Protein AF-0000000081141875 (afdb_homodimer)

Nearest PDB structures (foldseek):
  5b5y-assembly1_A  TM=9.713E-01  e=6.626E-32  Phaeodactylum tricornutum
  5b5z-assembly1_B  TM=9.696E-01  e=5.200E-31  Phaeodactylum tricornutum
  6kfs-assembly1_A-2  TM=9.641E-01  e=4.607E-31  Phaeodactylum tricornutum
  5b60-assembly1_A-2  TM=9.593E-01  e=5.204E-27  Phaeodactylum tricornutum
  5k5w-assembly1_B  TM=8.257E-01  e=2.678E-15  Chlamydomonas reinhardtii

Organism: NCBI:txid267567

pLDDT: mean 82.8, std 26.45, range [18.02, 98.94]

Structure (mmCIF, N/CA/C/O backbone):
data_AF-0000000081141875-model_v1
#
loop_
_entity.id
_entity.type
_entity.pdbx_description
1 polymer 'Limiting CO2-inducible proteins B/C beta carbonic anhydrase domain-containing protein'
#
loop_
_atom_site.group_PDB
_atom_site.id
_atom_site.type_symbol
_atom_site.label_atom_id
_atom_site.label_alt_id
_atom_site.label_comp_id
_atom_site.label_asym_id
_atom_site.label_entity_id
_atom_site.label_seq_id
_atom_site.pdbx_PDB_ins_code
_atom_site.Cartn_x
_atom_site.Cartn_y
_atom_site.Cartn_z
_atom_site.occupancy
_atom_site.B_iso_or_equiv
_atom_site.auth_seq_id
_atom_site.auth_comp_id
_atom_site.auth_asym_id
_atom_site.auth_atom_id
_atom_site.pdbx_PDB_model_num
ATOM 1 N N . MET A 1 1 ? -47.875 56.625 18.406 1 21.58 1 MET A N 1
ATOM 2 C CA . MET A 1 1 ? -48.094 56.562 19.844 1 21.58 1 MET A CA 1
ATOM 3 C C . MET A 1 1 ? -47.219 55.469 20.469 1 21.58 1 MET A C 1
ATOM 5 O O . MET A 1 1 ? -47.094 54.375 19.922 1 21.58 1 MET A O 1
ATOM 9 N N . MET A 1 2 ? -46.312 55.844 21.547 1 22.94 2 MET A N 1
ATOM 10 C CA . MET A 1 2 ? -45.062 55.562 22.234 1 22.94 2 MET A CA 1
ATOM 11 C C . MET A 1 2 ? -45.188 54.375 23.188 1 22.94 2 MET A C 1
ATOM 13 O O . MET A 1 2 ? -45.531 54.562 24.359 1 22.94 2 MET A O 1
ATOM 17 N N . PHE A 1 3 ? -46.031 53.312 22.781 1 22.83 3 PHE A N 1
ATOM 18 C CA . PHE A 1 3 ? -46.531 52.438 23.828 1 22.83 3 PHE A CA 1
ATOM 19 C C . PHE A 1 3 ? -45.375 51.812 24.578 1 22.83 3 PHE A C 1
ATOM 21 O O . PHE A 1 3 ? -44.531 51.125 23.984 1 22.83 3 PHE A O 1
ATOM 28 N N . ALA A 1 4 ? -44.969 52.25 25.812 1 22.53 4 ALA A N 1
ATOM 29 C CA . ALA A 1 4 ? -43.938 52.312 26.859 1 22.53 4 ALA A CA 1
ATOM 30 C C . ALA A 1 4 ? -43.875 50.969 27.625 1 22.53 4 ALA A C 1
ATOM 32 O O . ALA A 1 4 ? -43.125 50.875 28.609 1 22.53 4 ALA A O 1
ATOM 33 N N . THR A 1 5 ? -44.781 49.969 27.219 1 22.77 5 THR A N 1
ATOM 34 C CA . THR A 1 5 ? -45.094 49.125 28.375 1 22.77 5 THR A CA 1
ATOM 35 C C . THR A 1 5 ? -43.812 48.438 28.906 1 22.77 5 THR A C 1
ATOM 37 O O . THR A 1 5 ? -42.938 48.062 28.125 1 22.77 5 THR A O 1
ATOM 40 N N . ARG A 1 6 ? -43.5 48.594 30.203 1 22.97 6 ARG A N 1
ATOM 41 C CA . ARG A 1 6 ? -42.469 48.438 31.219 1 22.97 6 ARG A CA 1
ATOM 42 C C . ARG A 1 6 ? -42.156 46.969 31.453 1 22.97 6 ARG A C 1
ATOM 44 O O . ARG A 1 6 ? -43.031 46.188 31.859 1 22.97 6 ARG A O 1
ATOM 51 N N . PRO A 1 7 ? -41.25 46.281 30.625 1 21.66 7 PRO A N 1
ATOM 52 C CA . PRO A 1 7 ? -41.062 44.844 30.656 1 21.66 7 PRO A CA 1
ATOM 53 C C . PRO A 1 7 ? -40.594 44.344 32.031 1 21.66 7 PRO A C 1
ATOM 55 O O . PRO A 1 7 ? -39.75 44.969 32.656 1 21.66 7 PRO A O 1
ATOM 58 N N . ALA A 1 8 ? -41.531 43.625 32.719 1 21.48 8 ALA A N 1
ATOM 59 C CA . ALA A 1 8 ? -41.5 43.125 34.094 1 21.48 8 ALA A CA 1
ATOM 60 C C . ALA A 1 8 ? -40.219 42.344 34.344 1 21.48 8 ALA A C 1
ATOM 62 O O . ALA A 1 8 ? -39.656 41.719 33.406 1 21.48 8 ALA A O 1
ATOM 63 N N . ALA A 1 9 ? -39.531 42.5 35.469 1 20.88 9 ALA A N 1
ATOM 64 C CA . ALA A 1 9 ? -38.312 42.312 36.281 1 20.88 9 ALA A CA 1
ATOM 65 C C . ALA A 1 9 ? -38.156 40.844 36.688 1 20.88 9 ALA A C 1
ATOM 67 O O . ALA A 1 9 ? -38.812 40.375 37.594 1 20.88 9 ALA A O 1
ATOM 68 N N . ILE A 1 10 ? -38.406 39.781 35.75 1 20.75 10 ILE A N 1
ATOM 69 C CA . ILE A 1 10 ? -38.531 38.469 36.312 1 20.75 10 ILE A CA 1
ATOM 70 C C . ILE A 1 10 ? -37.281 38.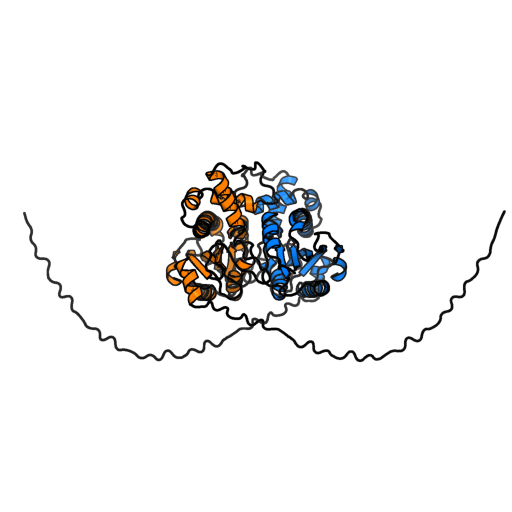125 37.125 1 20.75 10 ILE A C 1
ATOM 72 O O . ILE A 1 10 ? -36.156 38.344 36.656 1 20.75 10 ILE A O 1
ATOM 76 N N . ASN A 1 11 ? -37.406 38 38.469 1 18.95 11 ASN A N 1
ATOM 77 C CA . ASN A 1 11 ? -36.625 37.75 39.656 1 18.95 11 ASN A CA 1
ATOM 78 C C . ASN A 1 11 ? -35.812 36.438 39.531 1 18.95 11 ASN A C 1
ATOM 80 O O . ASN A 1 11 ? -36.406 35.375 39.438 1 18.95 11 ASN A O 1
ATOM 84 N N . ALA A 1 12 ? -34.719 36.438 38.781 1 19.62 12 ALA A N 1
ATOM 85 C CA . ALA A 1 12 ? -33.812 35.375 38.438 1 19.62 12 ALA A CA 1
ATOM 86 C C . ALA A 1 12 ? -33.219 34.75 39.688 1 19.62 12 ALA A C 1
ATOM 88 O O . ALA A 1 12 ? -32.438 35.375 40.438 1 19.62 12 ALA A O 1
ATOM 89 N N . ALA A 1 13 ? -34.125 34 40.469 1 19.55 13 ALA A N 1
ATOM 90 C CA . ALA A 1 13 ? -33.75 33.375 41.719 1 19.55 13 ALA A CA 1
ATOM 91 C C . ALA A 1 13 ? -32.469 32.562 41.562 1 19.55 13 ALA A C 1
ATOM 93 O O . ALA A 1 13 ? -32.312 31.828 40.562 1 19.55 13 ALA A O 1
ATOM 94 N N . ARG A 1 14 ? -31.375 32.875 42.219 1 19.94 14 ARG A N 1
ATOM 95 C CA . ARG A 1 14 ? -29.953 32.562 42.406 1 19.94 14 ARG A CA 1
ATOM 96 C C . ARG A 1 14 ? -29.797 31.188 43.031 1 19.94 14 ARG A C 1
ATOM 98 O O . ARG A 1 14 ? -28.828 30.922 43.75 1 19.94 14 ARG A O 1
ATOM 105 N N . SER A 1 15 ? -30.797 30.172 42.844 1 19.97 15 SER A N 1
ATOM 106 C CA . SER A 1 15 ? -30.625 29.094 43.812 1 19.97 15 SER A CA 1
ATOM 107 C C . SER A 1 15 ? -29.234 28.484 43.719 1 19.97 15 SER A C 1
ATOM 109 O O . SER A 1 15 ? -28.75 28.203 42.594 1 19.97 15 SER A O 1
ATOM 111 N N . VAL A 1 16 ? -28.391 28.672 44.656 1 21.27 16 VAL A N 1
ATOM 112 C CA . VAL A 1 16 ? -27.016 28.359 45 1 21.27 16 VAL A CA 1
ATOM 113 C C . VAL A 1 16 ? -26.844 26.859 45.156 1 21.27 16 VAL A C 1
ATOM 115 O O . VAL A 1 16 ? -27.375 26.234 46.062 1 21.27 16 VAL A O 1
ATOM 118 N N . PHE A 1 17 ? -27.312 26.031 44.156 1 20.55 17 PHE A N 1
ATOM 119 C CA . PHE A 1 17 ? -27.219 24.594 44.438 1 20.55 17 PHE A CA 1
ATOM 120 C C . PHE A 1 17 ? -25.797 24.219 44.844 1 20.55 17 PHE A C 1
ATOM 122 O O . PHE A 1 17 ? -24.844 24.594 44.156 1 20.55 17 PHE A O 1
ATOM 129 N N . ARG A 1 18 ? -25.578 24 46.125 1 20.83 18 ARG A N 1
ATOM 130 C CA . ARG A 1 18 ? -24.406 23.547 46.875 1 20.83 18 ARG A CA 1
ATOM 131 C C . ARG A 1 18 ? -23.875 22.234 46.344 1 20.83 18 ARG A C 1
ATOM 133 O O . ARG A 1 18 ? -24.531 21.203 46.406 1 20.83 18 ARG A O 1
ATOM 140 N N . LEU A 1 19 ? -23.156 22.312 45.25 1 19.78 19 LEU A N 1
ATOM 141 C CA . LEU A 1 19 ? -22.578 21.141 44.594 1 19.78 19 LEU A CA 1
ATOM 142 C C . LEU A 1 19 ? -21.672 20.391 45.562 1 19.78 19 LEU A C 1
ATOM 144 O O . LEU A 1 19 ? -20.688 20.953 46.062 1 19.78 19 LEU A O 1
ATOM 148 N N . ARG A 1 20 ? -22.297 19.531 46.406 1 21.19 20 ARG A N 1
ATOM 149 C CA . ARG A 1 20 ? -21.531 18.719 47.344 1 21.19 20 ARG A CA 1
ATOM 150 C C . ARG A 1 20 ? -20.406 17.969 46.625 1 21.19 20 ARG A C 1
ATOM 152 O O . ARG A 1 20 ? -20.578 17.531 45.5 1 21.19 20 ARG A O 1
ATOM 159 N N . PRO A 1 21 ? -19.188 18.047 47.125 1 21.28 21 PRO A N 1
ATOM 160 C CA . PRO A 1 21 ? -17.922 17.547 46.594 1 21.28 21 PRO A CA 1
ATOM 161 C C . PRO A 1 21 ? -17.859 16.016 46.562 1 21.28 21 PRO A C 1
ATOM 163 O O . PRO A 1 21 ? -17.906 15.375 47.625 1 21.28 21 PRO A O 1
ATOM 166 N N . SER A 1 22 ? -18.906 15.344 46.062 1 19.69 22 SER A N 1
ATOM 167 C CA . SER A 1 22 ? -18.766 13.922 46.344 1 19.69 22 SER A CA 1
ATOM 168 C C . SER A 1 22 ? -17.406 13.391 45.906 1 19.69 22 SER A C 1
ATOM 170 O O . SER A 1 22 ? -16.922 13.734 44.812 1 19.69 22 SER A O 1
ATOM 172 N N . SER A 1 23 ? -16.562 12.961 46.781 1 20.33 23 SER A N 1
ATOM 173 C CA . SER A 1 23 ? -15.227 12.367 46.812 1 20.33 23 SER A CA 1
ATOM 174 C C . SER A 1 23 ? -15.188 11.062 46.031 1 20.33 23 SER A C 1
ATOM 176 O O . SER A 1 23 ? -14.289 10.242 46.219 1 20.33 23 SER A O 1
ATOM 178 N N . ALA A 1 24 ? -16.062 10.781 45.062 1 20.8 24 ALA A N 1
ATOM 179 C CA . ALA A 1 24 ? -15.969 9.383 44.688 1 20.8 24 ALA A CA 1
ATOM 180 C C . ALA A 1 24 ? -14.555 9.016 44.25 1 20.8 24 ALA A C 1
ATOM 182 O O . ALA A 1 24 ? -13.953 9.711 43.438 1 20.8 24 ALA A O 1
ATOM 183 N N . ALA A 1 25 ? -13.922 8.258 45.094 1 20.67 25 ALA A N 1
ATOM 184 C CA . ALA A 1 25 ? -12.648 7.547 44.938 1 20.67 25 ALA A CA 1
ATOM 185 C C . ALA A 1 25 ? -12.609 6.766 43.625 1 20.67 25 ALA A C 1
ATOM 187 O O . ALA A 1 25 ? -13.453 5.902 43.375 1 20.67 25 ALA A O 1
ATOM 188 N N . PHE A 1 26 ? -12.273 7.414 42.562 1 22.83 26 PHE A N 1
ATOM 189 C CA . PHE A 1 26 ? -12.102 6.727 41.281 1 22.83 26 PHE A CA 1
ATOM 190 C C . PHE A 1 26 ? -11.203 5.504 41.438 1 22.83 26 PHE A C 1
ATOM 192 O O . PHE A 1 26 ? -10.055 5.625 41.875 1 22.83 26 PHE A O 1
ATOM 199 N N . GLY A 1 27 ? -11.891 4.41 41.938 1 20.22 27 GLY A N 1
ATOM 200 C CA . GLY A 1 27 ? -11.195 3.131 42 1 20.22 27 GLY A CA 1
ATOM 201 C C . GLY A 1 27 ? -10.312 2.869 40.781 1 20.22 27 GLY A C 1
ATOM 202 O O . GLY A 1 27 ? -10.602 3.344 39.688 1 20.22 27 GLY A O 1
ATOM 203 N N . ASN A 1 28 ? -9.047 2.578 41.031 1 22.31 28 ASN A N 1
ATOM 204 C CA . ASN A 1 28 ? -7.922 2.172 40.188 1 22.31 28 ASN A CA 1
ATOM 205 C C . ASN A 1 28 ? -8.305 1.034 39.25 1 22.31 28 ASN A C 1
ATOM 207 O O . ASN A 1 28 ? -8.445 -0.113 39.688 1 22.31 28 ASN A O 1
ATOM 211 N N . ASN A 1 29 ? -9.445 1.257 38.531 1 24.39 29 ASN A N 1
ATOM 212 C CA . ASN A 1 29 ? -9.68 0.118 37.656 1 24.39 29 ASN A CA 1
ATOM 213 C C . ASN A 1 29 ? -8.414 -0.292 36.906 1 24.39 29 ASN A C 1
ATOM 215 O O . ASN A 1 29 ? -7.801 0.525 36.219 1 24.39 29 ASN A O 1
ATOM 219 N N . ASN A 1 30 ? -7.723 -1.262 37.5 1 23.73 30 ASN A N 1
ATOM 220 C CA . ASN A 1 30 ? -6.68 -2.09 36.906 1 23.73 30 ASN A CA 1
ATOM 221 C C . ASN A 1 30 ? -7.059 -2.541 35.5 1 23.73 30 ASN A C 1
ATOM 223 O O . ASN A 1 30 ? -8.008 -3.312 35.344 1 23.73 30 ASN A O 1
ATOM 227 N N . VAL A 1 31 ? -7.117 -1.648 34.656 1 25.17 31 VAL A N 1
ATOM 228 C CA . VAL A 1 31 ? -7.141 -2.135 33.25 1 25.17 31 VAL A CA 1
ATOM 229 C C . VAL A 1 31 ? -6.172 -3.303 33.125 1 25.17 31 VAL A C 1
ATOM 231 O O . VAL A 1 31 ? -4.953 -3.123 33.188 1 25.17 31 VAL A O 1
ATOM 234 N N . ALA A 1 32 ? -6.504 -4.438 33.75 1 24.64 32 ALA A N 1
ATOM 235 C CA . ALA A 1 32 ? -5.859 -5.703 33.406 1 24.64 32 ALA A CA 1
ATOM 236 C C . ALA A 1 32 ? -5.496 -5.746 31.938 1 24.64 32 ALA A C 1
ATOM 238 O O . ALA A 1 32 ? -6.293 -5.348 31.078 1 24.64 32 ALA A O 1
ATOM 239 N N . ASP A 1 33 ? -4.293 -5.586 31.625 1 26.5 33 ASP A N 1
ATOM 240 C CA . ASP A 1 33 ? -3.537 -5.855 30.406 1 26.5 33 ASP A CA 1
ATOM 241 C C . ASP A 1 33 ? -4.055 -7.109 29.703 1 26.5 33 ASP A C 1
ATOM 243 O O . ASP A 1 33 ? -3.664 -8.227 30.047 1 26.5 33 ASP A O 1
ATOM 247 N N . ALA A 1 34 ? -5.379 -7.305 29.688 1 26.81 34 ALA A N 1
ATOM 248 C CA . ALA A 1 34 ? -5.688 -8.445 28.812 1 26.81 34 ALA A CA 1
ATOM 249 C C . ALA A 1 34 ? -4.961 -8.336 27.484 1 26.81 34 ALA A C 1
ATOM 251 O O . ALA A 1 34 ? -5.387 -7.586 26.594 1 26.81 34 ALA A O 1
ATOM 252 N N . ALA A 1 35 ? -3.725 -8.188 27.484 1 27.69 35 ALA A N 1
ATOM 253 C CA . ALA A 1 35 ? -2.98 -8.633 26.312 1 27.69 35 ALA A CA 1
ATOM 254 C C . ALA A 1 35 ? -3.549 -9.938 25.766 1 27.69 35 ALA A C 1
ATOM 256 O O . ALA A 1 35 ? -3.289 -11.016 26.312 1 27.69 35 ALA A O 1
ATOM 257 N N . THR A 1 36 ? -4.777 -10.008 25.531 1 28.36 36 THR A N 1
ATOM 258 C CA . THR A 1 36 ? -5.105 -11.18 24.719 1 28.36 36 THR A CA 1
ATOM 259 C C . THR A 1 36 ? -4.027 -11.414 23.672 1 28.36 36 THR A C 1
ATOM 261 O O . THR A 1 36 ? -3.791 -10.562 22.812 1 28.36 36 THR A O 1
ATOM 264 N N . THR A 1 37 ? -2.947 -11.883 24.094 1 27.62 37 THR A N 1
ATOM 265 C CA . THR A 1 37 ? -2.098 -12.57 23.125 1 27.62 37 THR A CA 1
ATOM 266 C C . THR A 1 37 ? -2.939 -13.242 22.047 1 27.62 37 THR A C 1
ATOM 268 O O . THR A 1 37 ? -3.619 -14.234 22.312 1 27.62 37 THR A O 1
ATOM 271 N N . GLN A 1 38 ? -3.742 -12.523 21.391 1 30.05 38 GLN A N 1
ATOM 272 C CA . GLN A 1 38 ? -4.203 -13.305 20.25 1 30.05 38 GLN A CA 1
ATOM 273 C C . GLN A 1 38 ? -3.135 -14.297 19.797 1 30.05 38 GLN A C 1
ATOM 275 O O . GLN A 1 38 ? -2.07 -13.898 19.312 1 30.05 38 GLN A O 1
ATOM 280 N N . GLN A 1 39 ? -2.834 -15.289 20.547 1 28.17 39 GLN A N 1
ATOM 281 C CA . GLN A 1 39 ? -2.057 -16.406 20.031 1 28.17 39 GLN A CA 1
ATOM 282 C C . GLN A 1 39 ? -2.211 -16.547 18.531 1 28.17 39 GLN A C 1
ATOM 284 O O . GLN A 1 39 ? -3.305 -16.844 18.031 1 28.17 39 GLN A O 1
ATOM 289 N N . LYS A 1 40 ? -1.464 -15.805 17.844 1 38.28 40 LYS A N 1
ATOM 290 C CA . LYS A 1 40 ? -1.374 -16.141 16.422 1 38.28 40 LYS A CA 1
ATOM 291 C C . LYS A 1 40 ? -1.575 -17.641 16.203 1 38.28 40 LYS A C 1
ATOM 293 O O . LYS A 1 40 ? -0.694 -18.453 16.516 1 38.28 40 LYS A O 1
ATOM 298 N N . ARG A 1 41 ? -2.777 -18.141 16.578 1 37.97 41 ARG A N 1
ATOM 299 C CA . ARG A 1 41 ? -3.018 -19.531 16.219 1 37.97 41 ARG A CA 1
ATOM 300 C C . ARG A 1 41 ? -2.316 -19.875 14.906 1 37.97 41 ARG A C 1
ATOM 302 O O . ARG A 1 41 ? -2.531 -19.219 13.883 1 37.97 41 ARG A O 1
ATOM 309 N N . LEU A 1 42 ? -1.201 -20.391 15 1 46.06 42 LEU A N 1
ATOM 310 C CA . LEU A 1 42 ? -0.557 -21.047 13.859 1 46.06 42 LEU A CA 1
ATOM 311 C C . LEU A 1 42 ? -1.585 -21.75 12.984 1 46.06 42 LEU A C 1
ATOM 313 O O . LEU A 1 42 ? -2.188 -22.75 13.406 1 46.06 42 LEU A O 1
ATOM 317 N N . LYS A 1 43 ? -2.242 -20.938 12.219 1 60.75 43 LYS A N 1
ATOM 318 C CA . LYS A 1 43 ? -3.133 -21.531 11.234 1 60.75 43 LYS A CA 1
ATOM 319 C C . LYS A 1 43 ? -2.42 -22.641 10.453 1 60.75 43 LYS A C 1
ATOM 321 O O . LYS A 1 43 ? -1.331 -22.422 9.914 1 60.75 43 LYS A O 1
ATOM 326 N N . THR A 1 44 ? -2.635 -23.859 10.922 1 67.94 44 THR A N 1
ATOM 327 C CA . THR A 1 44 ? -2.09 -24.922 10.078 1 67.94 44 THR A CA 1
ATOM 328 C C . THR A 1 44 ? -3.186 -25.547 9.211 1 67.94 44 THR A C 1
ATOM 330 O O . THR A 1 44 ? -4.281 -25.828 9.703 1 67.94 44 THR A O 1
ATOM 333 N N . SER A 1 45 ? -2.857 -25.344 8.008 1 76.62 45 SER A N 1
ATOM 334 C CA . SER A 1 45 ? -3.783 -25.984 7.078 1 76.62 45 SER A CA 1
ATOM 335 C C . SER A 1 45 ? -3.818 -27.5 7.289 1 76.62 45 SER A C 1
ATOM 337 O O . SER A 1 45 ? -2.799 -28.109 7.621 1 76.62 45 SER A O 1
ATOM 339 N N . SER A 1 46 ? -4.961 -28.078 7.18 1 83.38 46 SER A N 1
ATOM 340 C CA . SER A 1 46 ? -5.031 -29.547 7.18 1 83.38 46 SER A CA 1
ATOM 341 C C . SER A 1 46 ? -4.25 -30.125 6.012 1 83.38 46 SER A C 1
ATOM 343 O O . SER A 1 46 ? -4.082 -29.484 4.98 1 83.38 46 SER A O 1
ATOM 345 N N . PRO A 1 47 ? -3.746 -31.281 6.203 1 88.19 47 PRO A N 1
ATOM 346 C CA . PRO A 1 47 ? -3.041 -31.922 5.098 1 88.19 47 PRO A CA 1
ATOM 347 C C . PRO A 1 47 ? -3.902 -32.062 3.844 1 88.19 47 PRO A C 1
ATOM 349 O O . PRO A 1 47 ? -3.391 -31.953 2.725 1 88.19 47 PRO A O 1
ATOM 352 N N . GLU A 1 48 ? -5.121 -32.281 4.086 1 89.56 48 GLU A N 1
ATOM 353 C CA . GLU A 1 48 ? -6.043 -32.406 2.965 1 89.56 48 GLU A CA 1
ATOM 354 C C . GLU A 1 48 ? -6.148 -31.125 2.176 1 89.56 48 GLU A C 1
ATOM 356 O O . GLU A 1 48 ? -6.121 -31.125 0.944 1 89.56 48 GLU A O 1
ATOM 361 N N . PHE A 1 49 ? -6.242 -30.109 2.867 1 92.12 49 PHE A N 1
ATOM 362 C CA . PHE A 1 49 ? -6.371 -28.812 2.191 1 92.12 49 PHE A CA 1
ATOM 363 C C . PHE A 1 49 ? -5.051 -28.406 1.551 1 92.12 49 PHE A C 1
ATOM 365 O O . PHE A 1 49 ? -5.035 -27.812 0.471 1 92.12 49 PHE A O 1
ATOM 372 N N . ASP A 1 50 ? -4.023 -28.719 2.193 1 94.44 50 ASP A N 1
ATOM 373 C CA . ASP A 1 50 ? -2.701 -28.484 1.619 1 94.44 50 ASP A CA 1
ATOM 374 C C . ASP A 1 50 ? -2.568 -29.172 0.263 1 94.44 50 ASP A C 1
ATOM 376 O O . ASP A 1 50 ? -2.021 -28.609 -0.68 1 94.44 50 ASP A O 1
ATOM 380 N N . ALA A 1 51 ? -3.084 -30.344 0.234 1 94.5 51 ALA A N 1
ATOM 381 C CA . ALA A 1 51 ? -3.035 -31.109 -1.014 1 94.5 51 ALA A CA 1
ATOM 382 C C . ALA A 1 51 ? -3.859 -30.422 -2.104 1 94.5 51 ALA A C 1
ATOM 384 O O . ALA A 1 51 ? -3.488 -30.453 -3.279 1 94.5 51 ALA A O 1
ATOM 385 N N . VAL A 1 52 ? -4.941 -29.859 -1.746 1 94.56 52 VAL A N 1
ATOM 386 C CA . VAL A 1 52 ? -5.809 -29.141 -2.684 1 94.56 52 VAL A CA 1
ATOM 387 C C . VAL A 1 52 ? -5.062 -27.953 -3.281 1 94.56 52 VAL A C 1
ATOM 389 O O . VAL A 1 52 ? -5.082 -27.75 -4.496 1 94.56 52 VAL A O 1
ATOM 392 N N . VAL A 1 53 ? -4.41 -27.203 -2.418 1 96.62 53 VAL A N 1
ATOM 393 C CA . VAL A 1 53 ? -3.678 -26.016 -2.859 1 96.62 53 VAL A CA 1
ATOM 394 C C . VAL A 1 53 ? -2.535 -26.438 -3.783 1 96.62 53 VAL A C 1
ATOM 396 O O . VAL A 1 53 ? -2.354 -25.859 -4.855 1 96.62 53 VAL A O 1
ATOM 399 N N . LYS A 1 54 ? -1.835 -27.469 -3.457 1 95.94 54 LYS A N 1
ATOM 400 C CA . LYS A 1 54 ? -0.648 -27.891 -4.199 1 95.94 54 LYS A CA 1
ATOM 401 C C . LYS A 1 54 ? -1.031 -28.562 -5.512 1 95.94 54 LYS A C 1
ATOM 403 O O . LYS A 1 54 ? -0.242 -28.578 -6.461 1 95.94 54 LYS A O 1
ATOM 408 N N . LYS A 1 55 ? -2.166 -29.141 -5.512 1 96 55 LYS A N 1
ATOM 409 C CA . LYS A 1 55 ? -2.664 -29.672 -6.781 1 96 55 LYS A CA 1
ATOM 410 C C . LYS A 1 55 ? -2.938 -28.531 -7.773 1 96 55 LYS A C 1
ATOM 412 O O . LYS A 1 55 ? -2.619 -28.656 -8.961 1 96 55 LYS A O 1
ATOM 417 N N . ALA A 1 56 ? -3.531 -27.5 -7.266 1 96.62 56 ALA A N 1
ATOM 418 C CA . ALA A 1 56 ? -3.852 -26.344 -8.117 1 96.62 56 ALA A CA 1
ATOM 419 C C . ALA A 1 56 ? -2.586 -25.594 -8.516 1 96.62 56 ALA A C 1
ATOM 421 O O . ALA A 1 56 ? -2.451 -25.156 -9.656 1 96.62 56 ALA A O 1
ATOM 422 N N . PHE A 1 57 ? -1.703 -25.391 -7.566 1 97.81 57 PHE A N 1
ATOM 423 C CA . PHE A 1 57 ? -0.453 -24.672 -7.781 1 97.81 57 PHE A CA 1
ATOM 424 C C . PHE A 1 57 ? 0.736 -25.516 -7.32 1 97.81 57 PHE A C 1
ATOM 426 O O . PHE A 1 57 ? 1.261 -25.312 -6.227 1 97.81 57 PHE A O 1
ATOM 433 N N . PRO A 1 58 ? 1.205 -26.297 -8.266 1 96.25 58 PRO A N 1
ATOM 434 C CA . PRO A 1 58 ? 2.348 -27.141 -7.895 1 96.25 58 PRO A CA 1
ATOM 435 C C . PRO A 1 58 ? 3.588 -26.328 -7.539 1 96.25 58 PRO A C 1
ATOM 437 O O . PRO A 1 58 ? 4.016 -25.469 -8.32 1 96.25 58 PRO A O 1
ATOM 440 N N . GLY A 1 59 ? 4.117 -26.438 -6.352 1 96.25 59 GLY A N 1
ATOM 441 C CA . GLY A 1 59 ? 5.27 -25.688 -5.887 1 96.25 59 GLY A CA 1
ATOM 442 C C . GLY A 1 59 ? 4.93 -24.656 -4.82 1 96.25 59 GLY A C 1
ATOM 443 O O . GLY A 1 59 ? 5.82 -24.047 -4.227 1 96.25 59 GLY A O 1
ATOM 444 N N . ALA A 1 60 ? 3.619 -24.5 -4.609 1 97.94 60 ALA A N 1
ATOM 445 C CA . ALA A 1 60 ? 3.201 -23.578 -3.553 1 97.94 60 ALA A CA 1
ATOM 446 C C . ALA A 1 60 ? 3.697 -24.047 -2.189 1 97.94 60 ALA A C 1
ATOM 448 O O . ALA A 1 60 ? 3.711 -25.25 -1.908 1 97.94 60 ALA A O 1
ATOM 449 N N . ILE A 1 61 ? 4.102 -23.141 -1.398 1 97.19 61 ILE A N 1
ATOM 450 C CA . ILE A 1 61 ? 4.539 -23.406 -0.033 1 97.19 61 ILE A CA 1
ATOM 451 C C . ILE A 1 61 ? 3.848 -22.453 0.928 1 97.19 61 ILE A C 1
ATOM 453 O O . ILE A 1 61 ? 3.459 -21.344 0.537 1 97.19 61 ILE A O 1
ATOM 457 N N . SER A 1 62 ? 3.695 -22.891 2.152 1 96.62 62 SER A N 1
ATOM 458 C CA . SER A 1 62 ? 3.062 -22 3.125 1 96.62 62 SER A CA 1
ATOM 459 C C . SER A 1 62 ? 3.869 -20.719 3.316 1 96.62 62 SER A C 1
ATOM 461 O O . SER A 1 62 ? 5.09 -20.719 3.145 1 96.62 62 SER A O 1
ATOM 463 N N . ASN A 1 63 ? 3.213 -19.641 3.68 1 97.19 63 ASN A N 1
ATOM 464 C CA . ASN A 1 63 ? 3.908 -18.375 3.928 1 97.19 63 ASN A CA 1
ATOM 465 C C . ASN A 1 63 ? 5.02 -18.547 4.961 1 97.19 63 ASN A C 1
ATOM 467 O O . ASN A 1 63 ? 6.125 -18.031 4.777 1 97.19 63 ASN A O 1
ATOM 471 N N . THR A 1 64 ? 4.715 -19.219 5.988 1 95.19 64 THR A N 1
ATOM 472 C CA . THR A 1 64 ? 5.688 -19.422 7.062 1 95.19 64 THR A CA 1
ATOM 473 C C . THR A 1 64 ? 6.93 -20.141 6.543 1 95.19 64 THR A C 1
ATOM 475 O O . THR A 1 64 ? 8.055 -19.719 6.816 1 95.19 64 THR A O 1
ATOM 478 N N . ASP A 1 65 ? 6.664 -21.172 5.773 1 96.5 65 ASP A N 1
ATOM 479 C CA . ASP A 1 65 ? 7.781 -21.906 5.199 1 96.5 65 ASP A CA 1
ATOM 480 C C . ASP A 1 65 ? 8.57 -21.047 4.215 1 96.5 65 ASP A C 1
ATOM 482 O O . ASP A 1 65 ? 9.797 -21.078 4.203 1 96.5 65 ASP A O 1
ATOM 486 N N . LEU A 1 66 ? 7.871 -20.344 3.424 1 98.31 66 LEU A N 1
ATOM 487 C CA . LEU A 1 66 ? 8.516 -19.469 2.449 1 98.31 66 LEU A CA 1
ATOM 488 C C . LEU A 1 66 ? 9.445 -18.469 3.139 1 98.31 66 LEU A C 1
ATOM 490 O O . LEU A 1 66 ? 10.609 -18.344 2.758 1 98.31 66 LEU A O 1
ATOM 494 N N . VAL A 1 67 ? 8.922 -17.797 4.109 1 98.38 67 VAL A N 1
ATOM 495 C CA . VAL A 1 67 ? 9.672 -16.734 4.773 1 98.38 67 VAL A CA 1
ATOM 496 C C . VAL A 1 67 ? 10.891 -17.328 5.477 1 98.38 67 VAL A C 1
ATOM 498 O O . VAL A 1 67 ? 11.984 -16.766 5.414 1 98.38 67 VAL A O 1
ATOM 501 N N . THR A 1 68 ? 10.695 -18.438 6.062 1 98 68 THR A N 1
ATOM 502 C CA . THR A 1 68 ? 11.812 -19.125 6.719 1 98 68 THR A CA 1
ATOM 503 C C . THR A 1 68 ? 12.922 -19.438 5.715 1 98 68 THR A C 1
ATOM 505 O O . THR A 1 68 ? 14.094 -19.141 5.961 1 98 68 THR A O 1
ATOM 508 N N . LYS A 1 69 ? 12.539 -19.953 4.637 1 98.5 69 LYS A N 1
ATOM 509 C CA . LYS A 1 69 ? 13.508 -20.344 3.621 1 98.5 69 LYS A CA 1
ATOM 510 C C . LYS A 1 69 ? 14.188 -19.125 3.01 1 98.5 69 LYS A C 1
ATOM 512 O O . LYS A 1 69 ? 15.406 -19.078 2.863 1 98.5 69 LYS A O 1
ATOM 517 N N . VAL A 1 70 ? 13.391 -18.141 2.684 1 98.81 70 VAL A N 1
ATOM 518 C CA . VAL A 1 70 ? 13.906 -16.938 2.043 1 98.81 70 VAL A CA 1
ATOM 519 C C . VAL A 1 70 ? 14.883 -16.234 2.982 1 98.81 70 VAL A C 1
ATOM 521 O O . VAL A 1 70 ? 15.984 -15.867 2.58 1 98.81 70 VAL A O 1
ATOM 524 N N . VAL A 1 71 ? 14.492 -16.094 4.211 1 98.56 71 VAL A N 1
ATOM 525 C CA . VAL A 1 71 ? 15.328 -15.406 5.195 1 98.56 71 VAL A CA 1
ATOM 526 C C . VAL A 1 71 ? 16.625 -16.188 5.406 1 98.56 71 VAL A C 1
ATOM 528 O O . VAL A 1 71 ? 17.703 -15.602 5.484 1 98.56 71 VAL A O 1
ATOM 531 N N . GLY A 1 72 ? 16.516 -17.453 5.438 1 98.25 72 GLY A N 1
ATOM 532 C CA . GLY A 1 72 ? 17.703 -18.297 5.586 1 98.25 72 GLY A CA 1
ATOM 533 C C . GLY A 1 72 ? 18.688 -18.125 4.457 1 98.25 72 GLY A C 1
ATOM 534 O O . GLY A 1 72 ? 19.891 -17.953 4.695 1 98.25 72 GLY A O 1
ATOM 535 N N . VAL A 1 73 ? 18.203 -18.156 3.281 1 98.5 73 VAL A N 1
ATOM 536 C CA . VAL A 1 73 ? 19.062 -18.016 2.104 1 98.5 73 VAL A CA 1
ATOM 537 C C . VAL A 1 73 ? 19.688 -16.625 2.096 1 98.5 73 VAL A C 1
ATOM 539 O O . VAL A 1 73 ? 20.891 -16.484 1.829 1 98.5 73 VAL A O 1
ATOM 542 N N . LEU A 1 74 ? 18.953 -15.625 2.459 1 98.62 74 LEU A N 1
ATOM 543 C CA . LEU A 1 74 ? 19.406 -14.242 2.355 1 98.62 74 LEU A CA 1
ATOM 544 C C . LEU A 1 74 ? 20.391 -13.914 3.471 1 98.62 74 LEU A C 1
ATOM 546 O O . LEU A 1 74 ? 21.281 -13.078 3.291 1 98.62 74 LEU A O 1
ATOM 550 N N . GLU A 1 75 ? 20.219 -14.555 4.59 1 98.12 75 GLU A N 1
ATOM 551 C CA . GLU A 1 75 ? 21.203 -14.383 5.66 1 98.12 75 GLU A CA 1
ATOM 552 C C . GLU A 1 75 ? 22.609 -14.75 5.191 1 98.12 75 GLU A C 1
ATOM 554 O O . GLU A 1 75 ? 23.578 -14.102 5.562 1 98.12 75 GLU A O 1
ATOM 559 N N . GLY A 1 76 ? 22.625 -15.758 4.41 1 97.12 76 GLY A N 1
ATOM 560 C CA . GLY A 1 76 ? 23.906 -16.172 3.855 1 97.12 76 GLY A CA 1
ATOM 561 C C . GLY A 1 76 ? 24.516 -15.148 2.924 1 97.12 76 GLY A C 1
ATOM 562 O O . GLY A 1 76 ? 25.719 -15.156 2.693 1 97.12 76 GLY A O 1
ATOM 563 N N . LYS A 1 77 ? 23.719 -14.281 2.479 1 97.06 77 LYS A N 1
ATOM 564 C CA . LYS A 1 77 ? 24.172 -13.242 1.559 1 97.06 77 LYS A CA 1
ATOM 565 C C . LYS A 1 77 ? 24.422 -11.922 2.291 1 97.06 77 LYS A C 1
ATOM 567 O O . LYS A 1 77 ? 24.859 -10.945 1.686 1 97.06 77 LYS A O 1
ATOM 572 N N . GLY A 1 78 ? 24.062 -11.898 3.584 1 97.62 78 GLY A N 1
ATOM 573 C CA . GLY A 1 78 ? 24.359 -10.719 4.383 1 97.62 78 GLY A CA 1
ATOM 574 C C . GLY A 1 78 ? 23.125 -9.93 4.777 1 97.62 78 GLY A C 1
ATOM 575 O O . GLY A 1 78 ? 23.219 -8.969 5.543 1 97.62 78 GLY A O 1
ATOM 576 N N . PHE A 1 79 ? 21.984 -10.32 4.254 1 98.44 79 PHE A N 1
ATOM 577 C CA . PHE A 1 79 ? 20.75 -9.656 4.652 1 98.44 79 PHE A CA 1
ATOM 578 C C . PHE A 1 79 ? 20.469 -9.883 6.129 1 98.44 79 PHE A C 1
ATOM 580 O O . PHE A 1 79 ? 20.641 -10.992 6.637 1 98.44 79 PHE A O 1
ATOM 587 N N . ALA A 1 80 ? 20 -8.859 6.781 1 97.12 80 ALA A N 1
ATOM 588 C CA . ALA A 1 80 ? 19.672 -8.953 8.203 1 97.12 80 ALA A CA 1
ATOM 589 C C . ALA A 1 80 ? 18.703 -7.855 8.609 1 97.12 80 ALA A C 1
ATOM 591 O O . ALA A 1 80 ? 18.484 -6.891 7.871 1 97.12 80 ALA A O 1
ATOM 592 N N . ASN A 1 81 ? 18.203 -8.102 9.719 1 94.75 81 ASN A N 1
ATOM 593 C CA . ASN A 1 81 ? 17.438 -7.027 10.328 1 94.75 81 ASN A CA 1
ATOM 594 C C . ASN A 1 81 ? 18.297 -5.785 10.555 1 94.75 81 ASN A C 1
ATOM 596 O O . ASN A 1 81 ? 19.422 -5.883 11.031 1 94.75 81 ASN A O 1
ATOM 600 N N . GLY A 1 82 ? 17.859 -4.688 10.148 1 93.62 82 GLY A N 1
ATOM 601 C CA . GLY A 1 82 ? 18.562 -3.436 10.352 1 93.62 82 GLY A CA 1
ATOM 602 C C . GLY A 1 82 ? 19.328 -2.973 9.125 1 93.62 82 GLY A C 1
ATOM 603 O O . GLY A 1 82 ? 19.719 -1.808 9.039 1 93.62 82 GLY A O 1
ATOM 604 N N . ASN A 1 83 ? 19.609 -3.918 8.266 1 97.5 83 ASN A N 1
ATOM 605 C CA . ASN A 1 83 ? 20.359 -3.467 7.098 1 97.5 83 ASN A CA 1
ATOM 606 C C . ASN A 1 83 ? 19.609 -3.787 5.805 1 97.5 83 ASN A C 1
ATOM 608 O O . ASN A 1 83 ? 20.203 -3.762 4.723 1 97.5 83 ASN A O 1
ATOM 612 N N . THR A 1 84 ? 18.375 -4.27 5.957 1 98.56 84 THR A N 1
ATOM 613 C CA . THR A 1 84 ? 17.594 -4.66 4.793 1 98.56 84 THR A CA 1
ATOM 614 C C . THR A 1 84 ? 16.281 -3.869 4.73 1 98.56 84 THR A C 1
ATOM 616 O O . THR A 1 84 ? 15.508 -3.869 5.688 1 98.56 84 THR A O 1
ATOM 619 N N . LEU A 1 85 ? 16.094 -3.189 3.652 1 98.62 85 LEU A N 1
ATOM 620 C CA . LEU A 1 85 ? 14.805 -2.582 3.387 1 98.62 85 LEU A CA 1
ATOM 621 C C . LEU A 1 85 ? 13.875 -3.57 2.686 1 98.62 85 LEU A C 1
ATOM 623 O O . LEU A 1 85 ? 14.234 -4.137 1.649 1 98.62 85 LEU A O 1
ATOM 627 N N . LEU A 1 86 ? 12.75 -3.768 3.252 1 98.75 86 LEU A N 1
ATOM 628 C CA . LEU A 1 86 ? 11.695 -4.535 2.6 1 98.75 86 LEU A CA 1
ATOM 629 C C . LEU A 1 86 ? 10.867 -3.65 1.669 1 98.75 86 LEU A C 1
ATOM 631 O O . LEU A 1 86 ? 10.477 -2.547 2.047 1 98.75 86 LEU A O 1
ATOM 635 N N . ALA A 1 87 ? 10.695 -4.094 0.458 1 98.88 87 ALA A N 1
ATOM 636 C CA . ALA A 1 87 ? 9.766 -3.49 -0.497 1 98.88 87 ALA A CA 1
ATOM 637 C C . ALA A 1 87 ? 8.789 -4.527 -1.047 1 98.88 87 ALA A C 1
ATOM 639 O O . ALA A 1 87 ? 9.133 -5.703 -1.178 1 98.88 87 ALA A O 1
ATOM 640 N N . THR A 1 88 ? 7.594 -4.047 -1.321 1 98.81 88 THR A N 1
ATOM 641 C CA . THR A 1 88 ? 6.605 -4.977 -1.856 1 98.81 88 THR A CA 1
ATOM 642 C C . THR A 1 88 ? 5.836 -4.348 -3.014 1 98.81 88 THR A C 1
ATOM 644 O O . THR A 1 88 ? 5.648 -3.129 -3.051 1 98.81 88 THR A O 1
ATOM 647 N N . SER A 1 89 ? 5.508 -5.086 -3.926 1 98.5 89 SER A N 1
ATOM 648 C CA . SER A 1 89 ? 4.492 -4.801 -4.938 1 98.5 89 SER A CA 1
ATOM 649 C C . SER A 1 89 ? 3.402 -5.867 -4.941 1 98.5 89 SER A C 1
ATOM 651 O O . SER A 1 89 ? 3.43 -6.789 -5.758 1 98.5 89 SER A O 1
ATOM 653 N N . LEU A 1 90 ? 2.496 -5.711 -4.008 1 98.69 90 LEU A N 1
ATOM 654 C CA . LEU A 1 90 ? 1.363 -6.609 -3.803 1 98.69 90 LEU A CA 1
ATOM 655 C C . LEU A 1 90 ? 0.044 -5.855 -3.928 1 98.69 90 LEU A C 1
ATOM 657 O O . LEU A 1 90 ? 0.032 -4.625 -4.004 1 98.69 90 LEU A O 1
ATOM 661 N N . CYS A 1 91 ? -0.994 -6.625 -3.955 1 98.56 91 CYS A N 1
ATOM 662 C CA . CYS A 1 91 ? -2.314 -6.047 -4.18 1 98.56 91 CYS A CA 1
ATOM 663 C C . CYS A 1 91 ? -2.738 -5.18 -2.998 1 98.56 91 CYS A C 1
ATOM 665 O O . CYS A 1 91 ? -2.309 -5.414 -1.867 1 98.56 91 CYS A O 1
ATOM 667 N N . ALA A 1 92 ? -3.633 -4.266 -3.232 1 98.19 92 ALA A N 1
ATOM 668 C CA . ALA A 1 92 ? -4.211 -3.359 -2.244 1 98.19 92 ALA A CA 1
ATOM 669 C C . ALA A 1 92 ? -4.988 -4.133 -1.182 1 98.19 92 ALA A C 1
ATOM 671 O O . ALA A 1 92 ? -5.18 -3.643 -0.066 1 98.19 92 ALA A O 1
ATOM 672 N N . ASP A 1 93 ? -5.434 -5.34 -1.452 1 97.94 93 ASP A N 1
ATOM 673 C CA . ASP A 1 93 ? -6.289 -6.176 -0.617 1 97.94 93 ASP A CA 1
ATOM 674 C C . ASP A 1 93 ? -5.613 -6.5 0.713 1 97.94 93 ASP A C 1
ATOM 676 O O . ASP A 1 93 ? -4.422 -6.816 0.749 1 97.94 93 ASP A O 1
ATOM 680 N N . GLU A 1 94 ? -6.387 -6.441 1.794 1 96.94 94 GLU A N 1
ATOM 681 C CA . GLU A 1 94 ? -5.832 -6.719 3.115 1 96.94 94 GLU A CA 1
ATOM 682 C C . GLU A 1 94 ? -5.301 -8.148 3.203 1 96.94 94 GLU A C 1
ATOM 684 O O . GLU A 1 94 ? -4.402 -8.43 3.998 1 96.94 94 GLU A O 1
ATOM 689 N N . LEU A 1 95 ? -5.781 -9.047 2.359 1 96.75 95 LEU A N 1
ATOM 690 C CA . LEU A 1 95 ? -5.316 -10.43 2.363 1 96.75 95 LEU A CA 1
ATOM 691 C C . LEU A 1 95 ? -3.877 -10.523 1.865 1 96.75 95 LEU A C 1
ATOM 693 O O . LEU A 1 95 ? -3.16 -11.469 2.197 1 96.75 95 LEU A O 1
ATOM 697 N N . ALA A 1 96 ? -3.492 -9.578 1.082 1 96.69 96 ALA A N 1
ATOM 698 C CA . ALA A 1 96 ? -2.127 -9.578 0.566 1 96.69 96 ALA A CA 1
ATOM 699 C C . ALA A 1 96 ? -1.126 -9.227 1.663 1 96.69 96 ALA A C 1
ATOM 701 O O . ALA A 1 96 ? 0.074 -9.469 1.52 1 96.69 96 ALA A O 1
ATOM 702 N N . ARG A 1 97 ? -1.609 -8.641 2.771 1 97.5 97 ARG A N 1
ATOM 703 C CA . ARG A 1 97 ? -0.741 -8.188 3.855 1 97.5 97 ARG A CA 1
ATOM 704 C C . ARG A 1 97 ? -0.239 -9.367 4.684 1 97.5 97 ARG A C 1
ATOM 706 O O . ARG A 1 97 ? 0.771 -9.258 5.383 1 97.5 97 ARG A O 1
ATOM 713 N N . VAL A 1 98 ? -0.884 -10.477 4.574 1 96.25 98 VAL A N 1
ATOM 714 C CA . VAL A 1 98 ? -0.553 -11.609 5.426 1 96.25 98 VAL A CA 1
ATOM 715 C C . VAL A 1 98 ? 0.891 -12.039 5.176 1 96.25 98 VAL A C 1
ATOM 717 O O . VAL A 1 98 ? 1.664 -12.219 6.121 1 96.25 98 VAL A O 1
ATOM 720 N N . LEU A 1 99 ? 1.228 -12.141 3.941 1 97.69 99 LEU A N 1
ATOM 721 C CA . LEU A 1 99 ? 2.617 -12.438 3.613 1 97.69 99 LEU A CA 1
ATOM 722 C C . LEU A 1 99 ? 3.533 -11.297 4.043 1 97.69 99 LEU A C 1
ATOM 724 O O . LEU A 1 99 ? 4.605 -11.531 4.602 1 97.69 99 LEU A O 1
ATOM 728 N N . GLU A 1 100 ? 3.094 -10.156 3.752 1 97.62 100 GLU A N 1
ATOM 729 C CA . GLU A 1 100 ? 3.854 -8.953 4.078 1 97.62 100 GLU A CA 1
ATOM 730 C C . GLU A 1 100 ? 4.188 -8.898 5.566 1 97.62 100 GLU A C 1
ATOM 732 O O . GLU A 1 100 ? 5.312 -8.57 5.945 1 97.62 100 GLU A O 1
ATOM 737 N N . ASP A 1 101 ? 3.275 -9.25 6.352 1 96.31 101 ASP A N 1
ATOM 738 C CA . ASP A 1 101 ? 3.447 -9.234 7.801 1 96.31 101 ASP A CA 1
ATOM 739 C C . ASP A 1 101 ? 4.594 -10.141 8.234 1 96.31 101 ASP A C 1
ATOM 741 O O . ASP A 1 101 ? 5.344 -9.812 9.156 1 96.31 101 ASP A O 1
ATOM 745 N N . GLU A 1 102 ? 4.66 -11.234 7.605 1 96.56 102 GLU A N 1
ATOM 746 C CA . GLU A 1 102 ? 5.707 -12.188 7.957 1 96.56 102 GLU A CA 1
ATOM 747 C C . GLU A 1 102 ? 7.094 -11.625 7.648 1 96.56 102 GLU A C 1
ATOM 749 O O . GLU A 1 102 ? 8.008 -11.734 8.461 1 96.56 102 GLU A O 1
ATOM 754 N N . PHE A 1 103 ? 7.23 -11.008 6.574 1 98.44 103 PHE A N 1
ATOM 755 C CA . PHE A 1 103 ? 8.508 -10.414 6.219 1 98.44 103 PHE A CA 1
ATOM 756 C C . PHE A 1 103 ? 8.781 -9.172 7.062 1 98.44 103 PHE A C 1
ATOM 758 O O . PHE A 1 103 ? 9.93 -8.898 7.418 1 98.44 103 PHE A O 1
ATOM 765 N N . VAL A 1 104 ? 7.703 -8.414 7.336 1 97.88 104 VAL A N 1
ATOM 766 C CA . VAL A 1 104 ? 7.824 -7.211 8.156 1 97.88 104 VAL A CA 1
ATOM 767 C C . VAL A 1 104 ? 8.344 -7.582 9.547 1 97.88 104 VAL A C 1
ATOM 769 O O . VAL A 1 104 ? 9.117 -6.84 10.141 1 97.88 104 VAL A O 1
ATOM 772 N N . SER A 1 105 ? 7.941 -8.719 10.023 1 96.62 105 SER A N 1
ATOM 773 C CA . SER A 1 105 ? 8.375 -9.164 11.344 1 96.62 105 SER A CA 1
ATOM 774 C C . SER A 1 105 ? 9.883 -9.406 11.367 1 96.62 105 SER A C 1
ATOM 776 O O . SER A 1 105 ? 10.5 -9.398 12.438 1 96.62 105 SER A O 1
ATOM 778 N N . VAL A 1 106 ? 10.453 -9.578 10.211 1 97.38 106 VAL A N 1
ATOM 779 C CA . VAL A 1 106 ? 11.883 -9.867 10.133 1 97.38 106 VAL A CA 1
ATOM 780 C C . VAL A 1 106 ? 12.648 -8.586 9.797 1 97.38 106 VAL A C 1
ATOM 782 O O . VAL A 1 106 ? 13.641 -8.266 10.461 1 97.38 106 VAL A O 1
ATOM 785 N N . TYR A 1 107 ? 12.172 -7.852 8.867 1 97.88 107 TYR A N 1
ATOM 786 C CA . TYR A 1 107 ? 12.992 -6.801 8.273 1 97.88 107 TYR A CA 1
ATOM 787 C C . TYR A 1 107 ? 12.453 -5.422 8.625 1 97.88 107 TYR A C 1
ATOM 789 O O . TYR A 1 107 ? 13.078 -4.402 8.32 1 97.88 107 TYR A O 1
ATOM 797 N N . GLY A 1 108 ? 11.305 -5.363 9.203 1 95.69 108 GLY A N 1
ATOM 798 C CA . GLY A 1 108 ? 10.672 -4.082 9.469 1 95.69 108 GLY A CA 1
ATOM 799 C C . GLY A 1 108 ? 9.727 -3.645 8.359 1 95.69 108 GLY A C 1
ATOM 800 O O . GLY A 1 108 ? 9.5 -4.391 7.406 1 95.69 108 GLY A O 1
ATOM 801 N N . ASN A 1 109 ? 9.25 -2.457 8.461 1 96.12 109 ASN A N 1
ATOM 802 C CA . ASN A 1 109 ? 8.188 -1.954 7.598 1 96.12 109 ASN A CA 1
ATOM 803 C C . ASN A 1 109 ? 8.633 -1.895 6.141 1 96.12 109 ASN A C 1
ATOM 805 O O . ASN A 1 109 ? 9.781 -1.53 5.852 1 96.12 109 ASN A O 1
ATOM 809 N N . ASN A 1 110 ? 7.688 -2.098 5.285 1 98.19 110 ASN A N 1
ATOM 810 C CA . ASN A 1 110 ? 7.973 -2.164 3.855 1 98.19 110 ASN A CA 1
ATOM 811 C C . ASN A 1 110 ? 7.734 -0.819 3.172 1 98.19 110 ASN A C 1
ATOM 813 O O . ASN A 1 110 ? 6.879 -0.042 3.602 1 98.19 110 ASN A O 1
ATOM 817 N N . PHE A 1 111 ? 8.484 -0.555 2.125 1 98.56 111 PHE A N 1
ATOM 818 C CA . PHE A 1 111 ? 8.117 0.404 1.088 1 98.56 111 PHE A CA 1
ATOM 819 C C . PHE A 1 111 ? 7.129 -0.212 0.105 1 98.56 111 PHE A C 1
ATOM 821 O O . PHE A 1 111 ? 7.426 -1.229 -0.526 1 98.56 111 PHE A O 1
ATOM 828 N N . ASN A 1 112 ? 5.98 0.383 -0.091 1 98.44 112 ASN A N 1
ATOM 829 C CA . ASN A 1 112 ? 4.93 -0.215 -0.905 1 98.44 112 ASN A CA 1
ATOM 830 C C . ASN A 1 112 ? 4.953 0.32 -2.334 1 98.44 112 ASN A C 1
ATOM 832 O O . ASN A 1 112 ? 4.531 1.451 -2.584 1 98.44 112 ASN A O 1
ATOM 836 N N . LEU A 1 113 ? 5.312 -0.522 -3.225 1 97.94 113 LEU A N 1
ATOM 837 C CA . LEU A 1 113 ? 5.332 -0.145 -4.633 1 97.94 113 LEU A CA 1
ATOM 838 C C . LEU A 1 113 ? 4.031 -0.542 -5.324 1 97.94 113 LEU A C 1
ATOM 840 O O . LEU A 1 113 ? 3.773 -0.124 -6.457 1 97.94 113 LEU A O 1
ATOM 844 N N . GLY A 1 114 ? 3.227 -1.329 -4.633 1 97.5 114 GLY A N 1
ATOM 845 C CA . GLY A 1 114 ? 2.145 -2.041 -5.293 1 97.5 114 GLY A CA 1
ATOM 846 C C . GLY A 1 114 ? 0.831 -1.281 -5.27 1 97.5 114 GLY A C 1
ATOM 847 O O . GLY A 1 114 ? 0.712 -0.253 -4.602 1 97.5 114 GLY A O 1
ATOM 848 N N . GLY A 1 115 ? -0.092 -1.802 -5.953 1 97 115 GLY A N 1
ATOM 849 C CA . GLY A 1 115 ? -1.479 -1.378 -6.051 1 97 115 GLY A CA 1
ATOM 850 C C . GLY A 1 115 ? -2.412 -2.486 -6.5 1 97 115 GLY A C 1
ATOM 851 O O . GLY A 1 115 ? -2.174 -3.66 -6.211 1 97 115 GLY A O 1
ATOM 852 N N . LEU A 1 116 ? -3.463 -2.064 -7.195 1 97.31 116 LEU A N 1
ATOM 853 C CA . LEU A 1 116 ? -4.469 -3.037 -7.613 1 97.31 116 LEU A CA 1
ATOM 854 C C . LEU A 1 116 ? -3.82 -4.199 -8.359 1 97.31 116 LEU A C 1
ATOM 856 O O . LEU A 1 116 ? -2.918 -3.99 -9.18 1 97.31 116 LEU A O 1
ATOM 860 N N . SER A 1 117 ? -4.234 -5.395 -8.047 1 97.94 117 SER A N 1
ATOM 861 C CA . SER A 1 117 ? -3.842 -6.648 -8.68 1 97.94 117 SER A CA 1
ATOM 862 C C . SER A 1 117 ? -2.354 -6.926 -8.484 1 97.94 117 SER A C 1
ATOM 864 O O . SER A 1 117 ? -1.81 -7.863 -9.07 1 97.94 117 SER A O 1
ATOM 866 N N . GLY A 1 118 ? -1.678 -6.027 -7.723 1 98.06 118 GLY A N 1
ATOM 867 C CA . GLY A 1 118 ? -0.286 -6.27 -7.379 1 98.06 118 GLY A CA 1
ATOM 868 C C . GLY A 1 118 ? 0.689 -5.578 -8.312 1 98.06 118 GLY A C 1
ATOM 869 O O . GLY A 1 118 ? 1.902 -5.77 -8.203 1 98.06 118 GLY A O 1
ATOM 870 N N . PHE A 1 119 ? 0.18 -4.789 -9.219 1 97.19 119 PHE A N 1
ATOM 871 C CA . PHE A 1 119 ? 1.059 -4.117 -10.164 1 97.19 119 PHE A CA 1
ATOM 872 C C . PHE A 1 119 ? 1.885 -3.041 -9.469 1 97.19 119 PHE A C 1
ATOM 874 O O . PHE A 1 119 ? 1.405 -2.389 -8.539 1 97.19 119 PHE A O 1
ATOM 881 N N . PRO A 1 120 ? 3.096 -2.836 -9.93 1 96.62 120 PRO A N 1
ATOM 882 C CA . PRO A 1 120 ? 3.969 -1.828 -9.32 1 96.62 120 PRO A CA 1
ATOM 883 C C . PRO A 1 120 ? 3.627 -0.408 -9.766 1 96.62 120 PRO A C 1
ATOM 885 O O . PRO A 1 120 ? 4.434 0.244 -10.438 1 96.62 120 PRO A O 1
ATOM 888 N N . PHE A 1 121 ? 2.662 0.174 -9.242 1 95.25 121 PHE A N 1
ATOM 889 C CA . PHE A 1 121 ? 2.1 1.429 -9.727 1 95.25 121 PHE A CA 1
ATOM 890 C C . PHE A 1 121 ? 2.951 2.611 -9.281 1 95.25 121 PHE A C 1
ATOM 892 O O . PHE A 1 121 ? 2.873 3.693 -9.867 1 95.25 121 PHE A O 1
ATOM 899 N N . ALA A 1 122 ? 3.729 2.434 -8.188 1 95.25 122 ALA A N 1
ATOM 900 C CA . ALA A 1 122 ? 4.598 3.527 -7.766 1 95.25 122 ALA A CA 1
ATOM 901 C C . ALA A 1 122 ? 5.633 3.854 -8.836 1 95.25 122 ALA A C 1
ATOM 903 O O . ALA A 1 122 ? 6.188 4.957 -8.859 1 95.25 122 ALA A O 1
ATOM 904 N N . GLY A 1 123 ? 6.012 2.783 -9.664 1 94.19 123 GLY A N 1
ATOM 905 C CA . GLY A 1 123 ? 6.816 3.004 -10.859 1 94.19 123 GLY A CA 1
ATOM 906 C C . GLY A 1 123 ? 8.266 3.32 -10.547 1 94.19 123 GLY A C 1
ATOM 907 O O . GLY A 1 123 ? 8.773 2.959 -9.484 1 94.19 123 GLY A O 1
ATOM 908 N N . ASN A 1 124 ? 8.883 3.965 -11.539 1 94.5 124 ASN A N 1
ATOM 909 C CA . ASN A 1 124 ? 10.289 4.316 -11.438 1 94.5 124 ASN A CA 1
ATOM 910 C C . ASN A 1 124 ? 10.547 5.301 -10.297 1 94.5 124 ASN A C 1
ATOM 912 O O . ASN A 1 124 ? 11.547 5.188 -9.586 1 94.5 124 ASN A O 1
ATOM 916 N N . THR A 1 125 ? 9.641 6.164 -10.148 1 93.5 125 THR A N 1
ATOM 917 C CA . THR A 1 125 ? 9.789 7.137 -9.07 1 93.5 125 THR A CA 1
ATOM 918 C C . THR A 1 125 ? 9.742 6.449 -7.711 1 93.5 125 THR A C 1
ATOM 920 O O . THR A 1 125 ? 10.586 6.715 -6.848 1 93.5 125 THR A O 1
ATOM 923 N N . GLY A 1 126 ? 8.773 5.559 -7.562 1 96 126 GLY A N 1
ATOM 924 C CA . GLY A 1 126 ? 8.711 4.793 -6.328 1 96 126 GLY A CA 1
ATOM 925 C C . GLY A 1 126 ? 9.953 3.971 -6.066 1 96 126 GLY A C 1
ATOM 926 O O . GLY A 1 126 ? 10.469 3.955 -4.945 1 96 126 GLY A O 1
ATOM 927 N N . PHE A 1 127 ? 10.43 3.354 -7.09 1 96.5 127 PHE A N 1
ATOM 928 C CA . PHE A 1 127 ? 11.625 2.539 -6.941 1 96.5 127 PHE A CA 1
ATOM 929 C C . PHE A 1 127 ? 12.828 3.404 -6.582 1 96.5 127 PHE A C 1
ATOM 931 O O . PHE A 1 127 ? 13.641 3.029 -5.734 1 96.5 127 PHE A O 1
ATOM 938 N N . GLY A 1 128 ? 12.945 4.516 -7.246 1 95.69 128 GLY A N 1
ATOM 939 C CA . GLY A 1 128 ? 14.023 5.434 -6.922 1 95.69 128 GLY A CA 1
ATOM 940 C C . GLY A 1 128 ? 13.992 5.91 -5.484 1 95.69 128 GLY A C 1
ATOM 941 O O . GLY A 1 128 ? 15.023 5.941 -4.812 1 95.69 128 GLY A O 1
ATOM 942 N N . ALA A 1 129 ? 12.836 6.281 -5.055 1 95.19 129 ALA A N 1
ATOM 943 C CA . ALA A 1 129 ? 12.672 6.699 -3.662 1 95.19 129 ALA A CA 1
ATOM 944 C C . ALA A 1 129 ? 13.016 5.562 -2.705 1 95.19 129 ALA A C 1
ATOM 946 O O . ALA A 1 129 ? 13.734 5.762 -1.726 1 95.19 129 ALA A O 1
ATOM 947 N N . MET A 1 130 ? 12.492 4.398 -3.002 1 97.06 130 MET A N 1
ATOM 948 C CA . MET A 1 130 ? 12.766 3.207 -2.201 1 97.06 130 MET A CA 1
ATOM 949 C C . MET A 1 130 ? 14.266 2.932 -2.131 1 97.06 130 MET A C 1
ATOM 951 O O . MET A 1 130 ? 14.805 2.693 -1.049 1 97.06 130 MET A O 1
ATOM 955 N N . ALA A 1 131 ? 14.906 2.979 -3.268 1 96.75 131 ALA A N 1
ATOM 956 C CA . ALA A 1 131 ? 16.328 2.68 -3.332 1 96.75 131 ALA A CA 1
ATOM 957 C C . ALA A 1 131 ? 17.141 3.662 -2.488 1 96.75 131 ALA A C 1
ATOM 959 O O . ALA A 1 131 ? 18.125 3.283 -1.858 1 96.75 131 ALA A O 1
ATOM 960 N N . ALA A 1 132 ? 16.688 4.867 -2.471 1 95.62 132 ALA A N 1
ATOM 961 C CA . ALA A 1 132 ? 17.344 5.891 -1.671 1 95.62 132 ALA A CA 1
ATOM 962 C C . ALA A 1 132 ? 17.219 5.594 -0.18 1 95.62 132 ALA A C 1
ATOM 964 O O . ALA A 1 132 ? 17.984 6.109 0.631 1 95.62 132 ALA A O 1
ATOM 965 N N . HIS A 1 133 ? 16.312 4.738 0.169 1 96.81 133 HIS A N 1
ATOM 966 C CA . HIS A 1 133 ? 16.047 4.43 1.568 1 96.81 133 HIS A CA 1
ATOM 967 C C . HIS A 1 133 ? 16.766 3.16 2.002 1 96.81 133 HIS A C 1
ATOM 969 O O . HIS A 1 133 ? 16.719 2.777 3.172 1 96.81 133 HIS A O 1
ATOM 975 N N . ILE A 1 134 ? 17.422 2.51 1.117 1 97.69 134 ILE A N 1
ATOM 976 C CA . ILE A 1 134 ? 18.266 1.383 1.503 1 97.69 134 ILE A CA 1
ATOM 977 C C . ILE A 1 134 ? 19.391 1.868 2.41 1 97.69 134 ILE A C 1
ATOM 979 O O . ILE A 1 134 ? 20.062 2.855 2.102 1 97.69 134 ILE A O 1
ATOM 983 N N . PRO A 1 135 ? 19.578 1.171 3.479 1 97.31 135 PRO 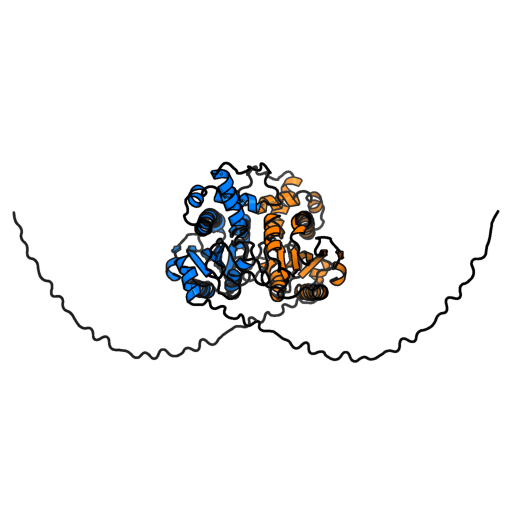A N 1
ATOM 984 C CA . PRO A 1 135 ? 20.703 1.56 4.328 1 97.31 135 PRO A CA 1
ATOM 985 C C . PRO A 1 135 ? 22.031 1.61 3.57 1 97.31 135 PRO A C 1
ATOM 987 O O . PRO A 1 135 ? 22.234 0.844 2.625 1 97.31 135 PRO A O 1
ATOM 990 N N . ASP A 1 136 ? 22.922 2.461 4.004 1 96.44 136 ASP A N 1
ATOM 991 C CA . ASP A 1 136 ? 24.172 2.736 3.281 1 96.44 136 ASP A CA 1
ATOM 992 C C . ASP A 1 136 ? 24.938 1.45 3.014 1 96.44 136 ASP A C 1
ATOM 994 O O . ASP A 1 136 ? 25.516 1.276 1.936 1 96.44 136 ASP A O 1
ATOM 998 N N . ASP A 1 137 ? 24.984 0.593 3.908 1 95.06 137 ASP A N 1
ATOM 999 C CA . ASP A 1 137 ? 25.656 -0.694 3.744 1 95.06 137 ASP A CA 1
ATOM 1000 C C . ASP A 1 137 ? 24.656 -1.846 3.809 1 95.06 137 ASP A C 1
ATOM 1002 O O . ASP A 1 137 ? 24.906 -2.857 4.469 1 95.06 137 ASP A O 1
ATOM 1006 N N . GLY A 1 138 ? 23.562 -1.529 3.043 1 98.06 138 GLY A N 1
ATOM 1007 C CA . GLY A 1 138 ? 22.516 -2.518 3.238 1 98.06 138 GLY A CA 1
ATOM 1008 C C . GLY A 1 138 ? 21.953 -3.066 1.938 1 98.06 138 GLY A C 1
ATOM 1009 O O . GLY A 1 138 ? 22.641 -3.037 0.908 1 98.06 138 GLY A O 1
ATOM 1010 N N . PHE A 1 139 ? 20.812 -3.756 2.104 1 98.69 139 PHE A N 1
ATOM 1011 C CA . PHE A 1 139 ? 20.203 -4.547 1.046 1 98.69 139 PHE A CA 1
ATOM 1012 C C . PHE A 1 139 ? 18.719 -4.188 0.897 1 98.69 139 PHE A C 1
ATOM 1014 O O . PHE A 1 139 ? 18.172 -3.461 1.725 1 98.69 139 PHE A O 1
ATOM 1021 N N . CYS A 1 140 ? 18.172 -4.68 -0.19 1 98.81 140 CYS A N 1
ATOM 1022 C CA . CYS A 1 140 ? 16.734 -4.605 -0.396 1 98.81 140 CYS A CA 1
ATOM 1023 C C . CYS A 1 140 ? 16.172 -5.969 -0.756 1 98.81 140 CYS A C 1
ATOM 1025 O O . CYS A 1 140 ? 16.75 -6.707 -1.551 1 98.81 140 CYS A O 1
ATOM 1027 N N . LEU A 1 141 ? 15.125 -6.34 -0.115 1 98.88 141 LEU A N 1
ATOM 1028 C CA . LEU A 1 141 ? 14.281 -7.441 -0.56 1 98.88 141 LEU A CA 1
ATOM 1029 C C . LEU A 1 141 ? 12.984 -6.914 -1.169 1 98.88 141 LEU A C 1
ATOM 1031 O O . LEU A 1 141 ? 12.188 -6.27 -0.484 1 98.88 141 LEU A O 1
ATOM 1035 N N . LEU A 1 142 ? 12.805 -7.176 -2.432 1 98.88 142 LEU A N 1
ATOM 1036 C CA . LEU A 1 142 ? 11.578 -6.812 -3.131 1 98.88 142 LEU A CA 1
ATOM 1037 C C . LEU A 1 142 ? 10.719 -8.047 -3.404 1 98.88 142 LEU A C 1
ATOM 1039 O O . LEU A 1 142 ? 11.141 -8.953 -4.125 1 98.88 142 LEU A O 1
ATOM 1043 N N . VAL A 1 143 ? 9.539 -8.055 -2.836 1 98.94 143 VAL A N 1
ATOM 1044 C CA . VAL A 1 143 ? 8.578 -9.141 -3.02 1 98.94 143 VAL A CA 1
ATOM 1045 C C . VAL A 1 143 ? 7.406 -8.648 -3.865 1 98.94 143 VAL A C 1
ATOM 1047 O O . VAL A 1 143 ? 6.789 -7.629 -3.555 1 98.94 143 VAL A O 1
ATOM 1050 N N . HIS A 1 144 ? 7.137 -9.398 -4.965 1 98.81 144 HIS A N 1
ATOM 1051 C CA . HIS A 1 144 ? 6.055 -8.93 -5.82 1 98.81 144 HIS A CA 1
ATOM 1052 C C . HIS A 1 144 ? 5.219 -10.094 -6.344 1 98.81 144 HIS A C 1
ATOM 1054 O O . HIS A 1 144 ? 5.711 -11.219 -6.453 1 98.81 144 HIS A O 1
ATOM 1060 N N . GLY A 1 145 ? 3.949 -9.758 -6.629 1 98.62 145 GLY A N 1
ATOM 1061 C CA . GLY A 1 145 ? 3.098 -10.742 -7.266 1 98.62 145 GLY A CA 1
ATOM 1062 C C . GLY A 1 145 ? 1.618 -10.461 -7.09 1 98.62 145 GLY A C 1
ATOM 1063 O O . GLY A 1 145 ? 1.22 -9.781 -6.145 1 98.62 145 GLY A O 1
ATOM 1064 N N . PRO A 1 146 ? 0.818 -11.023 -7.992 1 98.75 146 PRO A N 1
ATOM 1065 C CA . PRO A 1 146 ? -0.635 -11.016 -7.812 1 98.75 146 PRO A CA 1
ATOM 1066 C C . PRO A 1 146 ? -1.102 -11.992 -6.734 1 98.75 146 PRO A C 1
ATOM 1068 O O . PRO A 1 146 ? -0.28 -12.672 -6.117 1 98.75 146 PRO A O 1
ATOM 1071 N N . HIS A 1 147 ? -2.363 -11.953 -6.457 1 98.75 147 HIS A N 1
ATOM 1072 C CA . HIS A 1 147 ? -2.887 -12.938 -5.512 1 98.75 147 HIS A CA 1
ATOM 1073 C C . HIS A 1 147 ? -4.168 -13.578 -6.035 1 98.75 147 HIS A C 1
ATOM 1075 O O . HIS A 1 147 ? -4.848 -13.008 -6.891 1 98.75 147 HIS A O 1
ATOM 1081 N N . VAL A 1 148 ? -4.441 -14.766 -5.594 1 98.62 148 VAL A N 1
ATOM 1082 C CA . VAL A 1 148 ? -5.637 -15.539 -5.926 1 98.62 148 VAL A CA 1
ATOM 1083 C C . VAL A 1 148 ? -6.16 -16.25 -4.68 1 98.62 148 VAL A C 1
ATOM 1085 O O . VAL A 1 148 ? -5.391 -16.562 -3.771 1 98.62 148 VAL A O 1
ATOM 1088 N N . GLY A 1 149 ? -7.5 -16.391 -4.633 1 98.06 149 GLY A N 1
ATOM 1089 C CA . GLY A 1 149 ? -8.102 -17.109 -3.527 1 98.06 149 GLY A CA 1
ATOM 1090 C C . GLY A 1 149 ? -8.383 -18.578 -3.85 1 98.06 149 GLY A C 1
ATOM 1091 O O . GLY A 1 149 ? -8.68 -18.906 -4.996 1 98.06 149 GLY A O 1
ATOM 1092 N N . ILE A 1 150 ? -8.25 -19.438 -2.9 1 97.62 150 ILE A N 1
ATOM 1093 C CA . ILE A 1 150 ? -8.805 -20.781 -2.906 1 97.62 150 ILE A CA 1
ATOM 1094 C C . ILE A 1 150 ? -9.672 -20.984 -1.669 1 97.62 150 ILE A C 1
ATOM 1096 O O . ILE A 1 150 ? -9.172 -20.969 -0.541 1 97.62 150 ILE A O 1
ATOM 1100 N N . CYS A 1 151 ? -10.891 -21.156 -1.88 1 95.88 151 CYS A N 1
ATOM 1101 C CA . CYS A 1 151 ? -11.789 -21.297 -0.738 1 95.88 151 CYS A CA 1
ATOM 1102 C C . CYS A 1 151 ? -11.742 -22.719 -0.174 1 95.88 151 CYS A C 1
ATOM 1104 O O . CYS A 1 151 ? -11.047 -23.578 -0.708 1 95.88 151 CYS A O 1
ATOM 1106 N N . LYS A 1 152 ? -12.484 -22.969 0.83 1 91.75 152 LYS A N 1
ATOM 1107 C CA . LYS A 1 152 ? -12.438 -24.203 1.596 1 91.75 152 LYS A CA 1
ATOM 1108 C C . LYS A 1 152 ? -12.805 -25.406 0.726 1 91.75 152 LYS A C 1
ATOM 1110 O O . LYS A 1 152 ? -12.281 -26.5 0.917 1 91.75 152 LYS A O 1
ATOM 1115 N N . ASN A 1 153 ? -13.633 -25.219 -0.267 1 92.19 153 ASN A N 1
ATOM 1116 C CA . ASN A 1 1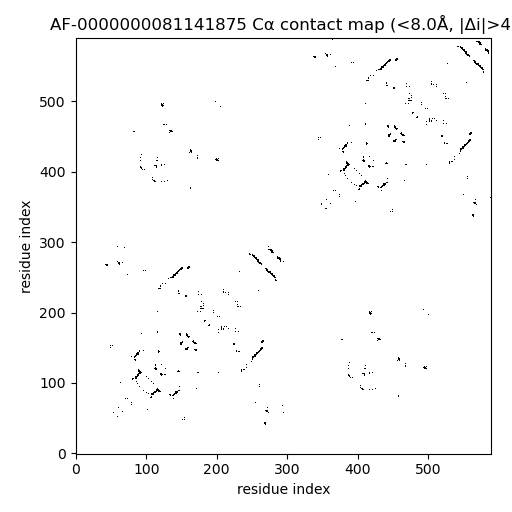53 ? -14.094 -26.312 -1.115 1 92.19 153 ASN A CA 1
ATOM 1117 C C . ASN A 1 153 ? -13.164 -26.516 -2.311 1 92.19 153 ASN A C 1
ATOM 1119 O O . ASN A 1 153 ? -13.445 -27.344 -3.184 1 92.19 153 ASN A O 1
ATOM 1123 N N . GLY A 1 154 ? -12.109 -25.688 -2.346 1 93.88 154 GLY A N 1
ATOM 1124 C CA . GLY A 1 154 ? -11.102 -25.891 -3.371 1 93.88 154 GLY A CA 1
ATOM 1125 C C . GLY A 1 154 ? -11.328 -25.047 -4.609 1 93.88 154 GLY A C 1
ATOM 1126 O O . GLY A 1 154 ? -10.555 -25.109 -5.57 1 93.88 154 GLY A O 1
ATOM 1127 N N . GLN A 1 155 ? -12.367 -24.25 -4.586 1 96 155 GLN A N 1
ATOM 1128 C CA . GLN A 1 155 ? -12.641 -23.406 -5.742 1 96 155 GLN A CA 1
ATOM 1129 C C . GLN A 1 155 ? -11.602 -22.297 -5.867 1 96 155 GLN A C 1
ATOM 1131 O O . GLN A 1 155 ? -11.344 -21.562 -4.906 1 96 155 GLN A O 1
ATOM 1136 N N . ILE A 1 156 ? -11.023 -22.203 -7.027 1 97.62 156 ILE A N 1
ATOM 1137 C CA . ILE A 1 156 ? -10.031 -21.172 -7.312 1 97.62 156 ILE A CA 1
ATOM 1138 C C . ILE A 1 156 ? -10.727 -19.859 -7.688 1 97.62 156 ILE A C 1
ATOM 1140 O O . ILE A 1 156 ? -11.703 -19.875 -8.445 1 97.62 156 ILE A O 1
ATOM 1144 N N . GLY A 1 157 ? -10.227 -18.75 -7.152 1 97.44 157 GLY A N 1
ATOM 1145 C CA . GLY A 1 157 ? -10.758 -17.453 -7.508 1 97.44 157 GLY A CA 1
ATOM 1146 C C . GLY A 1 157 ? -11.711 -16.891 -6.473 1 97.44 157 GLY A C 1
ATOM 1147 O O . GLY A 1 157 ? -12.25 -15.789 -6.645 1 97.44 157 GLY A O 1
ATOM 1148 N N . LYS A 1 158 ? -11.914 -17.656 -5.379 1 96.81 158 LYS A N 1
ATOM 1149 C CA . LYS A 1 158 ? -12.812 -17.234 -4.305 1 96.81 158 LYS A CA 1
ATOM 1150 C C . LYS A 1 158 ? -12.164 -17.453 -2.939 1 96.81 158 LYS A C 1
ATOM 1152 O O . LYS A 1 158 ? -11.258 -18.281 -2.797 1 96.81 158 LYS A O 1
ATOM 1157 N N . VAL A 1 159 ? -12.672 -16.672 -1.961 1 96.94 159 VAL A N 1
ATOM 1158 C CA . VAL A 1 159 ? -12.117 -16.828 -0.623 1 96.94 159 VAL A CA 1
ATOM 1159 C C . VAL A 1 159 ? -13.156 -16.453 0.424 1 96.94 159 VAL A C 1
ATOM 1161 O O . VAL A 1 159 ? -14.031 -15.609 0.166 1 96.94 159 VAL A O 1
ATOM 1164 N N . GLU A 1 160 ? -13.102 -17.125 1.5 1 95.5 160 GLU A N 1
ATOM 1165 C CA . GLU A 1 160 ? -13.883 -16.734 2.666 1 95.5 160 GLU A CA 1
ATOM 1166 C C . GLU A 1 160 ? -13.195 -15.633 3.455 1 95.5 160 GLU A C 1
ATOM 1168 O O . GLU A 1 160 ? -11.969 -15.641 3.605 1 95.5 160 GLU A O 1
ATOM 1173 N N . ARG A 1 161 ? -13.945 -14.742 3.93 1 93.56 161 ARG A N 1
ATOM 1174 C CA . ARG A 1 161 ? -13.438 -13.688 4.801 1 93.56 161 ARG A CA 1
ATOM 1175 C C . ARG A 1 161 ? -14.172 -13.68 6.141 1 93.56 161 ARG A C 1
ATOM 1177 O O . ARG A 1 161 ? -15.375 -13.945 6.195 1 93.56 161 ARG A O 1
ATOM 1184 N N . GLN A 1 162 ? -13.414 -13.367 7.125 1 90.56 162 GLN A N 1
ATOM 1185 C CA . GLN A 1 162 ? -14.008 -13.297 8.453 1 90.56 162 GLN A CA 1
ATOM 1186 C C . GLN A 1 162 ? -15.109 -12.242 8.516 1 90.56 162 GLN A C 1
ATOM 1188 O O . GLN A 1 162 ? -14.906 -11.109 8.078 1 90.56 162 GLN A O 1
ATOM 1193 N N . GLY A 1 163 ? -16.234 -12.609 9.039 1 92.19 163 GLY A N 1
ATOM 1194 C CA . GLY A 1 163 ? -17.328 -11.664 9.25 1 92.19 163 GLY A CA 1
ATOM 1195 C C . GLY A 1 163 ? -18.172 -11.453 8.016 1 92.19 163 GLY A C 1
ATOM 1196 O O . GLY A 1 163 ? -19.094 -10.633 8.023 1 92.19 163 GLY A O 1
ATOM 1197 N N . ILE A 1 164 ? -17.859 -12.156 7.008 1 94.81 164 ILE A N 1
ATOM 1198 C CA . ILE A 1 164 ? -18.609 -12.031 5.758 1 94.81 164 ILE A CA 1
ATOM 1199 C C . ILE A 1 164 ? -19.141 -13.398 5.336 1 94.81 164 ILE A C 1
ATOM 1201 O O . ILE A 1 164 ? -18.375 -14.352 5.191 1 94.81 164 ILE A O 1
ATOM 1205 N N . ALA A 1 165 ? -20.328 -13.547 5.117 1 93.62 165 ALA A N 1
ATOM 1206 C CA . ALA A 1 165 ? -20.953 -14.812 4.77 1 93.62 165 ALA A CA 1
ATOM 1207 C C . ALA A 1 165 ? -20.672 -15.188 3.316 1 93.62 165 ALA A C 1
ATOM 1209 O O . ALA A 1 165 ? -20.469 -16.359 3 1 93.62 165 ALA A O 1
ATOM 1210 N N . LEU A 1 166 ? -20.672 -14.18 2.516 1 92.44 166 LEU A N 1
ATOM 1211 C CA . LEU A 1 166 ? -20.5 -14.406 1.083 1 92.44 166 LEU A CA 1
ATOM 1212 C C . LEU A 1 166 ? -19.078 -14.836 0.766 1 92.44 166 LEU A C 1
ATOM 1214 O O . LEU A 1 166 ? -18.125 -14.188 1.187 1 92.44 166 LEU A O 1
ATOM 1218 N N . VAL A 1 167 ? -18.922 -15.938 0.155 1 94 167 VAL A N 1
ATOM 1219 C CA . VAL A 1 167 ? -17.641 -16.344 -0.427 1 94 167 VAL A CA 1
ATOM 1220 C C . VAL A 1 167 ? -17.453 -15.633 -1.768 1 94 167 VAL A C 1
ATOM 1222 O O . VAL A 1 167 ? -18.156 -15.914 -2.734 1 94 167 VAL A O 1
ATOM 1225 N N . ASP A 1 168 ? -16.5 -14.672 -1.775 1 91 168 ASP A N 1
ATOM 1226 C CA . ASP A 1 168 ? -16.469 -13.758 -2.91 1 91 168 ASP A CA 1
ATOM 1227 C C . ASP A 1 168 ? -15.125 -13.82 -3.637 1 91 168 ASP A C 1
ATOM 1229 O O . ASP A 1 168 ? -14.242 -14.594 -3.256 1 91 168 ASP A O 1
ATOM 1233 N N . ASN A 1 169 ? -15.062 -13.047 -4.688 1 93 169 ASN A N 1
ATOM 1234 C CA . ASN A 1 169 ? -13.961 -13.055 -5.645 1 93 169 ASN A CA 1
ATOM 1235 C C . ASN A 1 169 ? -12.648 -12.617 -4.996 1 93 169 ASN A C 1
ATOM 1237 O O . ASN A 1 169 ? -12.641 -11.719 -4.152 1 93 169 ASN A O 1
ATOM 1241 N N . CYS A 1 170 ? -11.641 -13.242 -5.383 1 92.38 170 CYS A N 1
ATOM 1242 C CA . CYS A 1 170 ? -10.266 -12.914 -5.035 1 92.38 170 CYS A CA 1
ATOM 1243 C C . CYS A 1 170 ? -9.32 -13.211 -6.195 1 92.38 170 CYS A C 1
ATOM 1245 O O . CYS A 1 170 ? -9.086 -14.375 -6.527 1 92.38 170 CYS A O 1
ATOM 1247 N N . CYS A 1 171 ? -8.914 -12.055 -6.777 1 94 171 CYS A N 1
ATOM 1248 C CA . CYS A 1 171 ? -8.828 -10.617 -6.574 1 94 171 CYS A CA 1
ATOM 1249 C C . CYS A 1 171 ? -9.891 -9.883 -7.383 1 94 171 CYS A C 1
ATOM 1251 O O . CYS A 1 171 ? -9.969 -10.055 -8.602 1 94 171 CYS A O 1
ATOM 1253 N N . GLY A 1 172 ? -10.625 -9.062 -6.812 1 94.19 172 GLY A N 1
ATOM 1254 C CA . GLY A 1 172 ? -11.688 -8.344 -7.496 1 94.19 172 GLY A CA 1
ATOM 1255 C C . GLY A 1 172 ? -11.203 -7.555 -8.695 1 94.19 172 GLY A C 1
ATOM 1256 O O . GLY A 1 172 ? -11.805 -7.609 -9.766 1 94.19 172 GLY A O 1
ATOM 1257 N N . SER A 1 173 ? -10.18 -6.816 -8.57 1 95.88 173 SER A N 1
ATOM 1258 C CA . SER A 1 173 ? -9.602 -6.023 -9.656 1 95.88 173 SER A CA 1
ATOM 1259 C C . SER A 1 173 ? -9.188 -6.91 -10.828 1 95.88 173 SER A C 1
ATOM 1261 O O . SER A 1 173 ? -9.461 -6.582 -11.984 1 95.88 173 SER A O 1
ATOM 1263 N N . ALA A 1 174 ? -8.562 -8.016 -10.555 1 96.88 174 ALA A N 1
ATOM 1264 C CA . ALA A 1 174 ? -8.086 -8.938 -11.578 1 96.88 174 ALA A CA 1
ATOM 1265 C C . ALA A 1 174 ? -9.25 -9.562 -12.344 1 96.88 174 ALA A C 1
ATOM 1267 O O . ALA A 1 174 ? -9.203 -9.664 -13.57 1 96.88 174 ALA A O 1
ATOM 1268 N N . ILE A 1 175 ? -10.227 -9.93 -11.648 1 95.75 175 ILE A N 1
ATOM 1269 C CA . ILE A 1 175 ? -11.391 -10.555 -12.258 1 95.75 175 ILE A CA 1
ATOM 1270 C C . ILE A 1 175 ? -12.125 -9.539 -13.125 1 95.75 175 ILE A C 1
ATOM 1272 O O . ILE A 1 175 ? -12.562 -9.852 -14.234 1 95.75 175 ILE A O 1
ATOM 1276 N N . ALA A 1 176 ? -12.242 -8.32 -12.609 1 93.75 176 ALA A N 1
ATOM 1277 C CA . ALA A 1 176 ? -12.852 -7.262 -13.406 1 93.75 176 ALA A CA 1
ATOM 1278 C C . ALA A 1 176 ? -12.078 -7.055 -14.711 1 93.75 176 ALA A C 1
ATOM 1280 O O . ALA A 1 176 ? -12.68 -6.887 -15.773 1 93.75 176 ALA A O 1
ATOM 1281 N N . ALA A 1 177 ? -10.805 -7.078 -14.594 1 93.88 177 ALA A N 1
ATOM 1282 C CA . ALA A 1 177 ? -9.977 -6.926 -15.781 1 93.88 177 ALA A CA 1
ATOM 1283 C C . ALA A 1 177 ? -10.172 -8.102 -16.734 1 93.88 177 ALA A C 1
ATOM 1285 O O . ALA A 1 177 ? -10.258 -7.914 -17.953 1 93.88 177 ALA A O 1
ATOM 1286 N N . SER A 1 178 ? -10.203 -9.234 -16.203 1 94.06 178 SER A N 1
ATOM 1287 C CA . SER A 1 178 ? -10.438 -10.438 -16.984 1 94.06 178 SER A CA 1
ATOM 1288 C C . SER A 1 178 ? -11.781 -10.375 -17.719 1 94.06 178 SER A C 1
ATOM 1290 O O . SER A 1 178 ? -11.883 -10.758 -18.875 1 94.06 178 SER A O 1
ATOM 1292 N N . ASN A 1 179 ? -12.773 -9.938 -16.984 1 91.88 179 ASN A N 1
ATOM 1293 C CA . ASN A 1 179 ? -14.094 -9.797 -17.578 1 91.88 179 ASN A CA 1
ATOM 1294 C C . ASN A 1 179 ? -14.094 -8.758 -18.703 1 91.88 179 ASN A C 1
ATOM 1296 O O . ASN A 1 179 ? -14.758 -8.93 -19.719 1 91.88 179 ASN A O 1
ATOM 1300 N N . TYR A 1 180 ? -13.414 -7.746 -18.484 1 89.5 180 TYR A N 1
ATOM 1301 C CA . TYR A 1 180 ? -13.242 -6.727 -19.516 1 89.5 180 TYR A CA 1
ATOM 1302 C C . TYR A 1 180 ? -12.664 -7.328 -20.781 1 89.5 180 TYR A C 1
ATOM 1304 O O . TYR A 1 180 ? -13.164 -7.078 -21.891 1 89.5 180 TYR A O 1
ATOM 1312 N N . LEU A 1 181 ? -11.719 -8.133 -20.641 1 88.94 181 LEU A N 1
ATOM 1313 C CA . LEU A 1 181 ? -11.062 -8.797 -21.766 1 88.94 181 LEU A CA 1
ATOM 1314 C C . LEU A 1 181 ? -12.031 -9.742 -22.469 1 88.94 181 LEU A C 1
ATOM 1316 O O . LEU A 1 181 ? -12.031 -9.828 -23.703 1 88.94 181 LEU A O 1
ATOM 1320 N N . LYS A 1 182 ? -12.703 -10.406 -21.672 1 87 182 LYS A N 1
ATOM 1321 C CA . LYS A 1 182 ? -13.68 -11.328 -22.25 1 87 182 LYS A CA 1
ATOM 1322 C C . LYS A 1 182 ? -14.695 -10.586 -23.109 1 87 182 LYS A C 1
ATOM 1324 O O . LYS A 1 182 ? -15.102 -11.086 -24.172 1 87 182 LYS A O 1
ATOM 1329 N N . GLY A 1 183 ? -15.062 -9.445 -22.672 1 80.75 183 GLY A N 1
ATOM 1330 C CA . GLY A 1 183 ? -15.984 -8.625 -23.438 1 80.75 183 GLY A CA 1
ATOM 1331 C C . GLY A 1 183 ? -15.414 -8.172 -24.766 1 80.75 183 GLY A C 1
ATOM 1332 O O . GLY A 1 183 ? -16.141 -8.086 -25.766 1 80.75 183 GLY A O 1
ATOM 1333 N N . ILE A 1 184 ? -14.195 -7.965 -24.812 1 74.38 184 ILE A N 1
ATOM 1334 C CA . ILE A 1 184 ? -13.539 -7.531 -26.047 1 74.38 184 ILE A CA 1
ATOM 1335 C C . ILE A 1 184 ? -13.414 -8.711 -27.016 1 74.38 184 ILE A C 1
ATOM 1337 O O . ILE A 1 184 ? -13.695 -8.578 -28.203 1 74.38 184 ILE A O 1
ATOM 1341 N N . THR A 1 185 ? -12.984 -9.711 -26.516 1 68.81 185 THR A N 1
ATOM 1342 C CA . THR A 1 185 ? -12.719 -10.867 -27.359 1 68.81 185 THR A CA 1
ATOM 1343 C C . THR A 1 185 ? -14.016 -11.461 -27.906 1 68.81 185 THR A C 1
ATOM 1345 O O . THR A 1 185 ? -14.031 -12.055 -28.984 1 68.81 185 THR A O 1
ATOM 1348 N N . HIS A 1 186 ? -15 -11.203 -27.031 1 68.56 186 HIS A N 1
ATOM 1349 C CA . HIS A 1 186 ? -16.266 -11.75 -27.484 1 68.56 186 HIS A CA 1
ATOM 1350 C C . HIS A 1 186 ? -17.109 -10.695 -28.188 1 68.56 186 HIS A C 1
ATOM 1352 O O . HIS A 1 186 ? -18.219 -10.984 -28.656 1 68.56 186 HIS A O 1
ATOM 1358 N N . GLY A 1 187 ? -16.453 -9.5 -28.562 1 55.69 187 GLY A N 1
ATOM 1359 C CA . GLY A 1 187 ? -17.094 -8.43 -29.312 1 55.69 187 GLY A CA 1
ATOM 1360 C C . GLY A 1 187 ? -18.094 -7.637 -28.484 1 55.69 187 GLY A C 1
ATOM 1361 O O . GLY A 1 187 ? -18.859 -6.848 -29.031 1 55.69 187 GLY A O 1
ATOM 1362 N N . GLY A 1 188 ? -18.078 -7.715 -27.219 1 47.28 188 GLY A N 1
ATOM 1363 C CA . GLY A 1 188 ? -19.109 -7.086 -26.406 1 47.28 188 GLY A CA 1
ATOM 1364 C C . GLY A 1 188 ? -18.578 -5.973 -25.516 1 47.28 188 GLY A C 1
ATOM 1365 O O . GLY A 1 188 ? -19.312 -5.383 -24.734 1 47.28 188 GLY A O 1
ATOM 1366 N N . ALA A 1 189 ? -17.359 -5.828 -25.594 1 50.44 189 ALA A N 1
ATOM 1367 C CA . ALA A 1 189 ? -16.859 -4.871 -24.609 1 50.44 189 ALA A CA 1
ATOM 1368 C C . ALA A 1 189 ? -17.156 -3.438 -25.031 1 50.44 189 ALA A C 1
ATOM 1370 O O . ALA A 1 189 ? -16.984 -3.078 -26.203 1 50.44 189 ALA A O 1
ATOM 1371 N N . GLN A 1 190 ? -17.969 -2.752 -24.25 1 43.88 190 GLN A N 1
ATOM 1372 C CA . GLN A 1 190 ? -18.141 -1.316 -24.438 1 43.88 190 GLN A CA 1
ATOM 1373 C C . GLN A 1 190 ? -16.844 -0.567 -24.188 1 43.88 190 GLN A C 1
ATOM 1375 O O . GLN A 1 190 ? -16.281 -0.638 -23.094 1 43.88 190 GLN A O 1
ATOM 1380 N N . ILE A 1 191 ? -16.062 -0.458 -25.172 1 42.88 191 ILE A N 1
ATOM 1381 C CA . ILE A 1 191 ? -14.875 0.383 -25.047 1 42.88 191 ILE A CA 1
ATOM 1382 C C . ILE A 1 191 ? -15.266 1.735 -24.453 1 42.88 191 ILE A C 1
ATOM 1384 O O . ILE A 1 191 ? -16.156 2.414 -24.969 1 42.88 191 ILE A O 1
ATOM 1388 N N . THR A 1 192 ? -15.203 1.804 -23.281 1 40.31 192 THR A N 1
ATOM 1389 C CA . THR A 1 192 ? -15.492 3.117 -22.719 1 40.31 192 THR A CA 1
ATOM 1390 C C . THR A 1 192 ? -14.367 4.098 -23.016 1 40.31 192 THR A C 1
ATOM 1392 O O . THR A 1 192 ? -13.188 3.762 -22.859 1 40.31 192 THR A O 1
ATOM 1395 N N . ALA A 1 193 ? -14.602 4.984 -23.891 1 35.06 193 ALA A N 1
ATOM 1396 C CA . ALA A 1 193 ? -13.719 6.117 -24.156 1 35.06 193 ALA A CA 1
ATOM 1397 C C . ALA A 1 193 ? -13.461 6.922 -22.875 1 35.06 193 ALA A C 1
ATOM 1399 O O . ALA A 1 193 ? -12.898 8.016 -22.938 1 35.06 193 ALA A O 1
ATOM 1400 N N . LYS A 1 194 ? -13.906 6.504 -21.844 1 40.59 194 LYS A N 1
ATOM 1401 C CA . LYS A 1 194 ? -13.664 7.402 -20.719 1 40.59 194 LYS A CA 1
ATOM 1402 C C . LYS A 1 194 ? -12.164 7.574 -20.469 1 40.59 194 LYS A C 1
ATOM 1404 O O . LYS A 1 194 ? -11.43 6.59 -20.375 1 40.59 194 LYS A O 1
ATOM 1409 N N . LEU A 1 195 ? -11.695 8.672 -20.859 1 38.84 195 LEU A N 1
ATOM 1410 C CA . LEU A 1 195 ? -10.367 9.156 -20.516 1 38.84 195 LEU A CA 1
ATOM 1411 C C . LEU A 1 195 ? -9.984 8.711 -19.109 1 38.84 195 LEU A C 1
ATOM 1413 O O . LEU A 1 195 ? -10.836 8.602 -18.219 1 38.84 195 LEU A O 1
ATOM 1417 N N . GLN A 1 196 ? -8.891 8.125 -19 1 48.62 196 GLN A N 1
ATOM 1418 C CA . GLN A 1 196 ? -8.289 7.746 -17.719 1 48.62 196 GLN A CA 1
ATOM 1419 C C . GLN A 1 196 ? -8.656 8.742 -16.625 1 48.62 196 GLN A C 1
ATOM 1421 O O . GLN A 1 196 ? -8.32 9.922 -16.719 1 48.62 196 GLN A O 1
ATOM 1426 N N . GLN A 1 197 ? -9.812 8.484 -15.969 1 60.53 197 GLN A N 1
ATOM 1427 C CA . GLN A 1 197 ? -10.227 9.297 -14.828 1 60.53 197 GLN A CA 1
ATOM 1428 C C . GLN A 1 197 ? -9.352 9.023 -13.609 1 60.53 197 GLN A C 1
ATOM 1430 O O . GLN A 1 197 ? -9.023 7.867 -13.32 1 60.53 197 GLN A O 1
ATOM 1435 N N . PHE A 1 198 ? -8.859 10.062 -13.156 1 64.06 198 PHE A N 1
ATOM 1436 C CA . PHE A 1 198 ? -7.988 9.984 -11.992 1 64.06 198 PHE A CA 1
ATOM 1437 C C . PHE A 1 198 ? -8.625 9.141 -10.898 1 64.06 198 PHE A C 1
ATOM 1439 O O . PHE A 1 198 ? -7.926 8.547 -10.07 1 64.06 198 PHE A O 1
ATOM 1446 N N . SER A 1 199 ? -9.938 8.93 -11.156 1 71.19 199 SER A N 1
ATOM 1447 C CA . SER A 1 199 ? -10.617 8.234 -10.07 1 71.19 199 SER A CA 1
ATOM 1448 C C . SER A 1 199 ? -10.531 6.723 -10.234 1 71.19 199 SER A C 1
ATOM 1450 O O . SER A 1 199 ? -10.844 5.969 -9.312 1 71.19 199 SER A O 1
ATOM 1452 N N . ASP A 1 200 ? -10.109 6.238 -11.352 1 82.31 200 ASP A N 1
ATOM 1453 C CA . ASP A 1 200 ? -9.961 4.793 -11.469 1 82.31 200 ASP A CA 1
ATOM 1454 C C . ASP A 1 200 ? -8.789 4.434 -12.375 1 82.31 200 ASP A C 1
ATOM 1456 O O . ASP A 1 200 ? -8.883 3.518 -13.188 1 82.31 200 ASP A O 1
ATOM 1460 N N . PHE A 1 201 ? -7.828 5.109 -12.148 1 81.5 201 PHE A N 1
ATOM 1461 C CA . PHE A 1 201 ? -6.656 4.988 -13.008 1 81.5 201 PHE A CA 1
ATOM 1462 C C . PHE A 1 201 ? -6.051 3.592 -12.906 1 81.5 201 PHE A C 1
ATOM 1464 O O . PHE A 1 201 ? -5.703 2.986 -13.922 1 81.5 201 PHE A O 1
ATOM 1471 N N . GLN A 1 202 ? -5.992 3.066 -11.758 1 92.12 202 GLN A N 1
ATOM 1472 C CA . GLN A 1 202 ? -5.305 1.788 -11.609 1 92.12 202 GLN A CA 1
ATOM 1473 C C . GLN A 1 202 ? -6.094 0.659 -12.266 1 92.12 202 GLN A C 1
ATOM 1475 O O . GLN A 1 202 ? -5.516 -0.198 -12.938 1 92.12 202 GLN A O 1
ATOM 1480 N N . GLN A 1 203 ? -7.379 0.699 -12.18 1 92.81 203 GLN A N 1
ATOM 1481 C CA . GLN A 1 203 ? -8.164 -0.36 -12.805 1 92.81 203 GLN A CA 1
ATOM 1482 C C . GLN A 1 203 ? -8.047 -0.299 -14.328 1 92.81 203 GLN A C 1
ATOM 1484 O O . GLN A 1 203 ? -7.949 -1.335 -14.984 1 92.81 203 GLN A O 1
ATOM 1489 N N . GLY A 1 204 ? -8.102 0.927 -14.812 1 89.38 204 GLY A N 1
ATOM 1490 C CA . GLY A 1 204 ? -7.883 1.079 -16.234 1 89.38 204 GLY A CA 1
ATOM 1491 C C . GLY A 1 204 ? -6.543 0.537 -16.703 1 89.38 204 GLY A C 1
ATOM 1492 O O . GLY A 1 204 ? -6.457 -0.134 -17.734 1 89.38 204 GLY A O 1
ATOM 1493 N N . ALA A 1 205 ? -5.539 0.796 -15.922 1 90.31 205 ALA A N 1
ATOM 1494 C CA . ALA A 1 205 ? -4.199 0.314 -16.25 1 90.31 205 ALA A CA 1
ATOM 1495 C C . ALA A 1 205 ? -4.137 -1.209 -16.188 1 90.31 205 ALA A C 1
ATOM 1497 O O . ALA A 1 205 ? -3.533 -1.846 -17.062 1 90.31 205 ALA A O 1
ATOM 1498 N N . VAL A 1 206 ? -4.75 -1.8 -15.172 1 93.44 206 VAL A N 1
ATOM 1499 C CA . VAL A 1 206 ? -4.758 -3.254 -15.039 1 93.44 206 VAL A CA 1
ATOM 1500 C C . VAL A 1 206 ? -5.395 -3.877 -16.281 1 93.44 206 VAL A C 1
ATOM 1502 O O . VAL A 1 206 ? -4.867 -4.844 -16.844 1 93.44 206 VAL A O 1
ATOM 1505 N N . GLN A 1 207 ? -6.496 -3.311 -16.766 1 91.31 207 GLN A N 1
ATOM 1506 C CA . GLN A 1 207 ? -7.207 -3.805 -17.938 1 91.31 207 GLN A CA 1
ATOM 1507 C C . GLN A 1 207 ? -6.328 -3.73 -19.172 1 91.31 207 GLN A C 1
ATOM 1509 O O . GLN A 1 207 ? -6.309 -4.66 -19.984 1 91.31 207 GLN A O 1
ATOM 1514 N N . GLU A 1 208 ? -5.566 -2.707 -19.25 1 88.94 208 GLU A N 1
ATOM 1515 C CA . GLU A 1 208 ? -4.68 -2.525 -20.406 1 88.94 208 GLU A CA 1
ATOM 1516 C C . GLU A 1 208 ? -3.496 -3.484 -20.344 1 88.94 208 GLU A C 1
ATOM 1518 O O . GLU A 1 208 ? -3.104 -4.062 -21.359 1 88.94 208 GLU A O 1
ATOM 1523 N N . LEU A 1 209 ? -2.982 -3.672 -19.188 1 90.75 209 LEU A N 1
ATOM 1524 C CA . LEU A 1 209 ? -1.746 -4.426 -19 1 90.75 209 LEU A CA 1
ATOM 1525 C C . LEU A 1 209 ? -1.983 -5.918 -19.203 1 90.75 209 LEU A C 1
ATOM 1527 O O . LEU A 1 209 ? -1.042 -6.668 -19.469 1 90.75 209 LEU A O 1
ATOM 1531 N N . ILE A 1 210 ? -3.225 -6.363 -19.156 1 92.62 210 ILE A N 1
ATOM 1532 C CA . ILE A 1 210 ? -3.467 -7.793 -19.297 1 92.62 210 ILE A CA 1
AT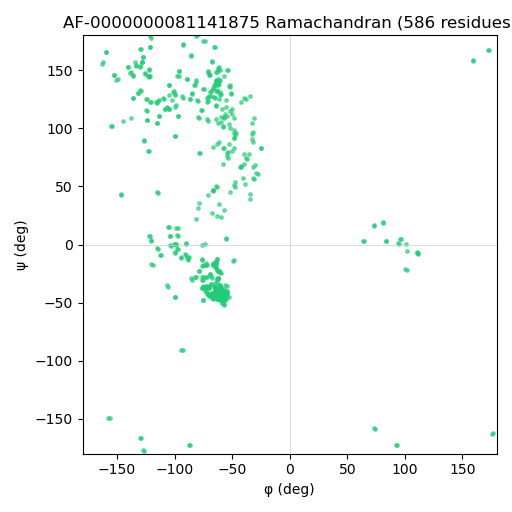OM 1533 C C . ILE A 1 210 ? -3.986 -8.094 -20.703 1 92.62 210 ILE A C 1
ATOM 1535 O O . ILE A 1 210 ? -4.188 -9.258 -21.062 1 92.62 210 ILE A O 1
ATOM 1539 N N . LEU A 1 211 ? -4.168 -7.082 -21.547 1 90.25 211 LEU A N 1
ATOM 1540 C CA . LEU A 1 211 ? -4.719 -7.223 -22.891 1 90.25 211 LEU A CA 1
ATOM 1541 C C . LEU A 1 211 ? -3.926 -8.242 -23.703 1 90.25 211 LEU A C 1
ATOM 1543 O O . LEU A 1 211 ? -4.512 -9.102 -24.375 1 90.25 211 LEU A O 1
ATOM 1547 N N . PRO A 1 212 ? -2.598 -8.227 -23.625 1 91.69 212 PRO A N 1
ATOM 1548 C CA . PRO A 1 212 ? -1.816 -9.164 -24.438 1 91.69 212 PRO A CA 1
ATOM 1549 C C . PRO A 1 212 ? -2.072 -10.625 -24.078 1 91.69 212 PRO A C 1
ATOM 1551 O O . PRO A 1 212 ? -1.712 -11.531 -24.828 1 91.69 212 PRO A O 1
ATOM 1554 N N . PHE A 1 213 ? -2.725 -10.844 -22.984 1 92.94 213 PHE A N 1
ATOM 1555 C CA . PHE A 1 213 ? -2.926 -12.211 -22.516 1 92.94 213 PHE A CA 1
ATOM 1556 C C . PHE A 1 213 ? -4.363 -12.656 -22.75 1 92.94 213 PHE A C 1
ATOM 1558 O O . PHE A 1 213 ? -4.805 -13.664 -22.188 1 92.94 213 PHE A O 1
ATOM 1565 N N . GLY A 1 214 ? -5.074 -12 -23.516 1 90.38 214 GLY A N 1
ATOM 1566 C CA . GLY A 1 214 ? -6.48 -12.266 -23.781 1 90.38 214 GLY A CA 1
ATOM 1567 C C . GLY A 1 214 ? -6.73 -13.648 -24.344 1 90.38 214 GLY A C 1
ATOM 1568 O O . GLY A 1 214 ? -7.598 -14.375 -23.859 1 90.38 214 GLY A O 1
ATOM 1569 N N . LYS A 1 215 ? -6.02 -14.008 -25.344 1 90.38 215 LYS A N 1
ATOM 1570 C CA . LYS A 1 215 ? -6.191 -15.32 -25.969 1 90.38 215 LYS A CA 1
ATOM 1571 C C . LYS A 1 215 ? -5.859 -16.438 -24.984 1 90.38 215 LYS A C 1
ATOM 1573 O O . LYS A 1 215 ? -6.566 -17.453 -24.922 1 90.38 215 LYS A O 1
ATOM 1578 N N . ARG A 1 216 ? -4.781 -16.203 -24.281 1 93.19 216 ARG A N 1
ATOM 1579 C CA . ARG A 1 216 ? -4.363 -17.188 -23.297 1 93.19 216 ARG A CA 1
ATOM 1580 C C . ARG A 1 216 ? -5.477 -17.438 -22.281 1 93.19 216 ARG A C 1
ATOM 1582 O O . ARG A 1 216 ? -5.77 -18.594 -21.938 1 93.19 216 ARG A O 1
ATOM 1589 N N . LEU A 1 217 ? -6.074 -16.391 -21.828 1 94.44 217 LEU A N 1
ATOM 1590 C CA . LEU A 1 217 ? -7.148 -16.5 -20.859 1 94.44 217 LEU A CA 1
ATOM 1591 C C . LEU A 1 217 ? -8.398 -17.094 -21.484 1 94.44 217 LEU A C 1
ATOM 1593 O O . LEU A 1 217 ? -9.109 -17.875 -20.844 1 94.44 217 LEU A O 1
ATOM 1597 N N . SER A 1 218 ? -8.664 -16.797 -22.703 1 91.81 218 SER A N 1
ATOM 1598 C CA . SER A 1 218 ? -9.836 -17.328 -23.406 1 91.81 218 SER A CA 1
ATOM 1599 C C . SER A 1 218 ? -9.711 -18.828 -23.656 1 91.81 218 SER A C 1
ATOM 1601 O O . SER A 1 218 ? -10.703 -19.547 -23.594 1 91.81 218 SER A O 1
ATOM 1603 N N . ASP A 1 219 ? -8.547 -19.281 -23.875 1 93.94 219 ASP A N 1
ATOM 1604 C CA . ASP A 1 219 ? -8.305 -20.672 -24.25 1 93.94 219 ASP A CA 1
ATOM 1605 C C . ASP A 1 219 ? -8.109 -21.547 -23.016 1 93.94 219 ASP A C 1
ATOM 1607 O O . ASP A 1 219 ? -8.141 -22.781 -23.094 1 93.94 219 ASP A O 1
ATOM 1611 N N . ALA A 1 220 ? -7.945 -20.906 -21.891 1 94.81 220 ALA A N 1
ATOM 1612 C CA . ALA A 1 220 ? -7.641 -21.656 -20.656 1 94.81 220 ALA A CA 1
ATOM 1613 C C . ALA A 1 220 ? -8.805 -22.562 -20.266 1 94.81 220 ALA A C 1
ATOM 1615 O O . ALA A 1 220 ? -9.969 -22.172 -20.375 1 94.81 220 ALA A O 1
ATOM 1616 N N . GLU A 1 221 ? -8.477 -23.766 -19.859 1 95.25 221 GLU A N 1
ATOM 1617 C CA . GLU A 1 221 ? -9.5 -24.672 -19.328 1 95.25 221 GLU A CA 1
ATOM 1618 C C . GLU A 1 221 ? -10.172 -24.078 -18.094 1 95.25 221 GLU A C 1
ATOM 1620 O O . GLU A 1 221 ? -11.391 -24.172 -17.953 1 95.25 221 GLU A O 1
ATOM 1625 N N . ASP A 1 222 ? -9.359 -23.531 -17.25 1 95.75 222 ASP A N 1
ATOM 1626 C CA . ASP A 1 222 ? -9.82 -22.828 -16.078 1 95.75 222 ASP A CA 1
ATOM 1627 C C . ASP A 1 222 ? -9.266 -21.406 -16.047 1 95.75 222 ASP A C 1
ATOM 1629 O O . ASP A 1 222 ? -8.109 -21.188 -15.672 1 95.75 222 ASP A O 1
ATOM 1633 N N . ARG A 1 223 ? -10.102 -20.5 -16.297 1 95 223 ARG A N 1
ATOM 1634 C CA . ARG A 1 223 ? -9.719 -19.094 -16.422 1 95 223 ARG A CA 1
ATOM 1635 C C . ARG A 1 223 ? -9.203 -18.531 -15.109 1 95 223 ARG A C 1
ATOM 1637 O O . ARG A 1 223 ? -8.25 -17.75 -15.086 1 95 223 ARG A O 1
ATOM 1644 N N . MET A 1 224 ? -9.781 -18.922 -14.039 1 96.31 224 MET A N 1
ATOM 1645 C CA . MET A 1 224 ? -9.398 -18.422 -12.727 1 96.31 224 MET A CA 1
ATOM 1646 C C . MET A 1 224 ? -8.047 -18.984 -12.297 1 96.31 224 MET A C 1
ATOM 1648 O O . MET A 1 224 ? -7.336 -18.375 -11.5 1 96.31 224 MET A O 1
ATOM 1652 N N . HIS A 1 225 ? -7.766 -20.094 -12.766 1 97.5 225 HIS A N 1
ATOM 1653 C CA . HIS A 1 225 ? -6.461 -20.688 -12.508 1 97.5 225 HIS A CA 1
ATOM 1654 C C . HIS A 1 225 ? -5.375 -20.016 -13.344 1 97.5 225 HIS A C 1
ATOM 1656 O O . HIS A 1 225 ? -4.246 -19.844 -12.875 1 97.5 225 HIS A O 1
ATOM 1662 N N . GLU A 1 226 ? -5.695 -19.641 -14.531 1 97.69 226 GLU A N 1
ATOM 1663 C CA . GLU A 1 226 ? -4.742 -19.062 -15.469 1 97.69 226 GLU A CA 1
ATOM 1664 C C . GLU A 1 226 ? -4.516 -17.578 -15.195 1 97.69 226 GLU A C 1
ATOM 1666 O O . GLU A 1 226 ? -3.428 -17.047 -15.438 1 97.69 226 GLU A O 1
ATOM 1671 N N . LEU A 1 227 ? -5.469 -16.938 -14.656 1 98 227 LEU A N 1
ATOM 1672 C CA . LEU A 1 227 ? -5.473 -15.484 -14.492 1 98 227 LEU A CA 1
ATOM 1673 C C . LEU A 1 227 ? -4.289 -15.031 -13.648 1 98 227 LEU A C 1
ATOM 1675 O O . LEU A 1 227 ? -3.57 -14.102 -14.031 1 98 227 LEU A O 1
ATOM 1679 N N . PRO A 1 228 ? -4.008 -15.625 -12.523 1 98.44 228 PRO A N 1
ATOM 1680 C CA . PRO A 1 228 ? -2.865 -15.156 -11.734 1 98.44 228 PRO A CA 1
ATOM 1681 C C . PRO A 1 228 ? -1.535 -15.32 -12.461 1 98.44 228 PRO A C 1
ATOM 1683 O O . PRO A 1 228 ? -0.623 -14.508 -12.281 1 98.44 228 PRO A O 1
ATOM 1686 N N . TYR A 1 229 ? -1.411 -16.281 -13.305 1 98.25 229 TYR A N 1
ATOM 1687 C CA . TYR A 1 229 ? -0.194 -16.453 -14.094 1 98.25 229 TYR A CA 1
ATOM 1688 C C . TYR A 1 229 ? -0.065 -15.336 -15.133 1 98.25 229 TYR A C 1
ATOM 1690 O O . TYR A 1 229 ? 1.025 -14.797 -15.336 1 98.25 229 TYR A O 1
ATOM 1698 N N . ALA A 1 230 ? -1.181 -15.062 -15.758 1 97.38 230 ALA A N 1
ATOM 1699 C CA . ALA A 1 230 ? -1.173 -13.977 -16.734 1 97.38 230 ALA A CA 1
ATOM 1700 C C . ALA A 1 230 ? -0.803 -12.648 -16.078 1 97.38 230 ALA A C 1
ATOM 1702 O O . ALA A 1 230 ? -0.007 -11.883 -16.625 1 97.38 230 ALA A O 1
ATOM 1703 N N . LEU A 1 231 ? -1.371 -12.422 -14.961 1 98.12 231 LEU A N 1
ATOM 1704 C CA . LEU A 1 231 ? -1.062 -11.211 -14.203 1 98.12 231 LEU A CA 1
ATOM 1705 C C . LEU A 1 231 ? 0.415 -11.172 -13.82 1 98.12 231 LEU A C 1
ATOM 1707 O O . LEU A 1 231 ? 1.071 -10.141 -13.977 1 98.12 231 LEU A O 1
ATOM 1711 N N . TYR A 1 232 ? 0.908 -12.289 -13.398 1 98.5 232 TYR A N 1
ATOM 1712 C CA . TYR A 1 232 ? 2.305 -12.367 -12.992 1 98.5 232 TYR A CA 1
ATOM 1713 C C . TYR A 1 232 ? 3.234 -12.047 -14.156 1 98.5 232 TYR A C 1
ATOM 1715 O O . TYR A 1 232 ? 4.184 -11.273 -14 1 98.5 232 TYR A O 1
ATOM 1723 N N . ASP A 1 233 ? 2.916 -12.625 -15.234 1 97.5 233 ASP A N 1
ATOM 1724 C CA . ASP A 1 233 ? 3.752 -12.398 -16.406 1 97.5 233 ASP A CA 1
ATOM 1725 C C . ASP A 1 233 ? 3.732 -10.922 -16.812 1 97.5 233 ASP A C 1
ATOM 1727 O O . ASP A 1 233 ? 4.762 -10.375 -17.219 1 97.5 233 ASP A O 1
ATOM 1731 N N . SER A 1 234 ? 2.629 -10.367 -16.703 1 95.88 234 SER A N 1
ATOM 1732 C CA . SER A 1 234 ? 2.516 -8.945 -17 1 95.88 234 SER A CA 1
ATOM 1733 C C . SER A 1 234 ? 3.289 -8.102 -16 1 95.88 234 SER A C 1
ATOM 1735 O O . SER A 1 234 ? 4.012 -7.176 -16.375 1 95.88 234 SER A O 1
ATOM 1737 N N . GLN A 1 235 ? 3.135 -8.383 -14.766 1 96.38 235 GLN A N 1
ATOM 1738 C CA . GLN A 1 235 ? 3.842 -7.672 -13.703 1 96.38 235 GLN A CA 1
ATOM 1739 C C . GLN A 1 235 ? 5.352 -7.824 -13.852 1 96.38 235 GLN A C 1
ATOM 1741 O O . GLN A 1 235 ? 6.102 -6.871 -13.617 1 96.38 235 GLN A O 1
ATOM 1746 N N . GLU A 1 236 ? 5.727 -9 -14.219 1 95.62 236 GLU A N 1
ATOM 1747 C CA . GLU A 1 236 ? 7.145 -9.297 -14.359 1 95.62 236 GLU A CA 1
ATOM 1748 C C . GLU A 1 236 ? 7.805 -8.375 -15.383 1 95.62 236 GLU A C 1
ATOM 1750 O O . GLU A 1 236 ? 8.953 -7.965 -15.203 1 95.62 236 GLU A O 1
ATOM 1755 N N . ILE A 1 237 ? 7.152 -8.078 -16.422 1 94.19 237 ILE A N 1
ATOM 1756 C CA . ILE A 1 237 ? 7.672 -7.18 -17.438 1 94.19 237 ILE A CA 1
ATOM 1757 C C . ILE A 1 237 ? 7.926 -5.801 -16.844 1 94.19 237 ILE A C 1
ATOM 1759 O O . ILE A 1 237 ? 9 -5.223 -17.031 1 94.19 237 ILE A O 1
ATOM 1763 N N . LEU A 1 238 ? 7.004 -5.328 -16.094 1 93.62 238 LEU A N 1
ATOM 1764 C CA . LEU A 1 238 ? 7.113 -3.994 -15.508 1 93.62 238 LEU A CA 1
ATOM 1765 C C . LEU A 1 238 ? 8.172 -3.969 -14.406 1 93.62 238 LEU A C 1
ATOM 1767 O O . LEU A 1 238 ? 8.977 -3.039 -14.336 1 93.62 238 LEU A O 1
ATOM 1771 N N . VAL A 1 239 ? 8.188 -5 -13.586 1 95.88 239 VAL A N 1
ATOM 1772 C CA . VAL A 1 239 ? 9.125 -5.059 -12.469 1 95.88 239 VAL A CA 1
ATOM 1773 C C . VAL A 1 239 ? 10.555 -5.141 -13.008 1 95.88 239 VAL A C 1
ATOM 1775 O O . VAL A 1 239 ? 11.453 -4.473 -12.484 1 95.88 239 VAL A O 1
ATOM 1778 N N . LYS A 1 240 ? 10.742 -5.926 -14 1 93.88 240 LYS A N 1
ATOM 1779 C CA . LYS A 1 240 ? 12.07 -6.027 -14.609 1 93.88 240 LYS A CA 1
ATOM 1780 C C . LYS A 1 240 ? 12.531 -4.676 -15.141 1 93.88 240 LYS A C 1
ATOM 1782 O O . LYS A 1 240 ? 13.68 -4.277 -14.93 1 93.88 240 LYS A O 1
ATOM 1787 N N . ASP A 1 241 ? 11.664 -4.047 -15.812 1 93.12 241 ASP A N 1
ATOM 1788 C CA . ASP A 1 241 ? 11.984 -2.73 -16.359 1 93.12 241 ASP A CA 1
ATOM 1789 C C . ASP A 1 241 ? 12.328 -1.742 -15.25 1 93.12 241 ASP A C 1
ATOM 1791 O O . ASP A 1 241 ? 13.305 -0.998 -15.352 1 93.12 241 ASP A O 1
ATOM 1795 N N . ILE A 1 242 ? 11.547 -1.715 -14.203 1 94.5 242 ILE A N 1
ATOM 1796 C CA . ILE A 1 242 ? 11.719 -0.8 -13.078 1 94.5 242 ILE A CA 1
ATOM 1797 C C . ILE A 1 242 ? 13.047 -1.087 -12.375 1 94.5 242 ILE A C 1
ATOM 1799 O O . ILE A 1 242 ? 13.805 -0.165 -12.07 1 94.5 242 ILE A O 1
ATOM 1803 N N . VAL A 1 243 ? 13.352 -2.342 -12.164 1 95.5 243 VAL A N 1
ATOM 1804 C CA . VAL A 1 243 ? 14.578 -2.746 -11.484 1 95.5 243 VAL A CA 1
ATOM 1805 C C . VAL A 1 243 ? 15.789 -2.4 -12.352 1 95.5 243 VAL A C 1
ATOM 1807 O O . VAL A 1 243 ? 16.797 -1.883 -11.852 1 95.5 243 VAL A O 1
ATOM 1810 N N . GLU A 1 244 ? 15.664 -2.672 -13.617 1 94.38 244 GLU A N 1
ATOM 1811 C CA . GLU A 1 244 ? 16.766 -2.352 -14.523 1 94.38 244 GLU A CA 1
ATOM 1812 C C . GLU A 1 244 ? 17.016 -0.848 -14.57 1 94.38 244 GLU A C 1
ATOM 1814 O O . GLU A 1 244 ? 18.156 -0.406 -14.508 1 94.38 244 GLU A O 1
ATOM 1819 N N . THR A 1 245 ? 16 -0.104 -14.664 1 92.88 245 THR A N 1
ATOM 1820 C CA . THR A 1 245 ? 16.094 1.349 -14.742 1 92.88 245 THR A CA 1
ATOM 1821 C C . THR A 1 245 ? 16.672 1.92 -13.445 1 92.88 245 THR A C 1
ATOM 1823 O O . THR A 1 245 ? 17.453 2.877 -13.477 1 92.88 245 THR A O 1
ATOM 1826 N N . GLY A 1 246 ? 16.297 1.321 -12.297 1 94.62 246 GLY A N 1
ATOM 1827 C CA . GLY A 1 246 ? 16.688 1.849 -11 1 94.62 246 GLY A CA 1
ATOM 1828 C C . GLY A 1 246 ? 17.906 1.156 -10.414 1 94.62 246 GLY A C 1
ATOM 1829 O O . GLY A 1 246 ? 18.25 1.38 -9.258 1 94.62 246 GLY A O 1
ATOM 1830 N N . SER A 1 247 ? 18.516 0.343 -11.133 1 93.5 247 SER A N 1
ATOM 1831 C CA . SER A 1 247 ? 19.578 -0.53 -10.633 1 93.5 247 SER A CA 1
ATOM 1832 C C . SER A 1 247 ? 20.734 0.278 -10.055 1 93.5 247 SER A C 1
ATOM 1834 O O . SER A 1 247 ? 21.453 -0.192 -9.172 1 93.5 247 SER A O 1
ATOM 1836 N N . GLY A 1 248 ? 20.922 1.521 -10.477 1 93.25 248 GLY A N 1
ATOM 1837 C CA . GLY A 1 248 ? 21.984 2.387 -9.977 1 93.25 248 GLY A CA 1
ATOM 1838 C C . GLY A 1 248 ? 21.797 2.762 -8.516 1 93.25 248 GLY A C 1
ATOM 1839 O O . GLY A 1 248 ? 22.75 3.213 -7.867 1 93.25 248 GLY A O 1
ATOM 1840 N N . GLY A 1 249 ? 20.594 2.582 -8.023 1 95 249 GLY A N 1
ATOM 1841 C CA . GLY A 1 249 ? 20.312 2.938 -6.641 1 95 249 GLY A CA 1
ATOM 1842 C C . GLY A 1 249 ? 20.547 1.79 -5.672 1 95 249 GLY A C 1
ATOM 1843 O O . GLY A 1 249 ? 20.484 1.979 -4.457 1 95 249 GLY A O 1
ATOM 1844 N N . ILE A 1 250 ? 20.781 0.62 -6.191 1 96.31 250 ILE A N 1
ATOM 1845 C CA . ILE A 1 250 ? 21.062 -0.536 -5.348 1 96.31 250 ILE A CA 1
ATOM 1846 C C . ILE A 1 250 ? 22.391 -0.342 -4.625 1 96.31 250 ILE A C 1
ATOM 1848 O O . ILE A 1 250 ? 23.359 0.118 -5.227 1 96.31 250 ILE A O 1
ATOM 1852 N N . LYS A 1 251 ? 22.484 -0.583 -3.381 1 96.81 251 LYS A N 1
ATOM 1853 C CA . LYS A 1 251 ? 23.703 -0.415 -2.607 1 96.81 251 LYS A CA 1
ATOM 1854 C C . LYS A 1 251 ? 24.5 -1.719 -2.541 1 96.81 251 LYS A C 1
ATOM 1856 O O . LYS A 1 251 ? 25.109 -2.129 -3.525 1 96.81 251 LYS A O 1
ATOM 1861 N N . LYS A 1 252 ? 24.234 -2.521 -1.517 1 97.81 252 LYS A N 1
ATOM 1862 C CA . LYS A 1 252 ? 25.016 -3.744 -1.444 1 97.81 252 LYS A CA 1
ATOM 1863 C C . LYS A 1 252 ? 24.391 -4.859 -2.273 1 97.81 2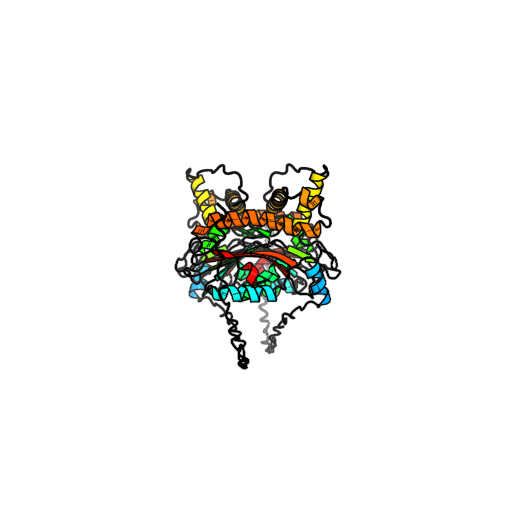52 LYS A C 1
ATOM 1865 O O . LYS A 1 252 ? 25.078 -5.758 -2.75 1 97.81 252 LYS A O 1
ATOM 1870 N N . GLY A 1 253 ? 23.094 -4.809 -2.402 1 98.25 253 GLY A N 1
ATOM 1871 C CA . GLY A 1 253 ? 22.422 -5.828 -3.203 1 98.25 253 GLY A CA 1
ATOM 1872 C C . GLY A 1 253 ? 20.922 -5.77 -3.119 1 98.25 253 GLY A C 1
ATOM 1873 O O . GLY A 1 253 ? 20.359 -5.105 -2.236 1 98.25 253 GLY A O 1
ATOM 1874 N N . LEU A 1 254 ? 20.266 -6.496 -4.031 1 98.75 254 LEU A N 1
ATOM 1875 C CA . LEU A 1 254 ? 18.812 -6.613 -4.113 1 98.75 254 LEU A CA 1
ATOM 1876 C C . LEU A 1 254 ? 18.406 -8.062 -4.363 1 98.75 254 LEU A C 1
ATOM 1878 O O . LEU A 1 254 ? 18.938 -8.719 -5.254 1 98.75 254 LEU A O 1
ATOM 1882 N N . ALA A 1 255 ? 17.562 -8.547 -3.521 1 98.88 255 ALA A N 1
ATOM 1883 C CA . ALA A 1 255 ? 16.891 -9.812 -3.787 1 98.88 255 ALA A CA 1
ATOM 1884 C C . ALA A 1 255 ? 15.477 -9.57 -4.32 1 98.88 255 ALA A C 1
ATOM 1886 O O . ALA A 1 255 ? 14.703 -8.805 -3.74 1 98.88 255 ALA A O 1
ATOM 1887 N N . LEU A 1 256 ? 15.18 -10.203 -5.406 1 98.81 256 LEU A N 1
ATOM 1888 C CA . LEU A 1 256 ? 13.883 -10.07 -6.059 1 98.81 256 LEU A CA 1
ATOM 1889 C C . LEU A 1 256 ? 13.102 -11.383 -5.992 1 98.81 256 LEU A C 1
ATOM 1891 O O . LEU A 1 256 ? 13.484 -12.367 -6.629 1 98.81 256 LEU A O 1
ATOM 1895 N N . LEU A 1 257 ? 12.047 -11.375 -5.203 1 98.88 257 LEU A N 1
ATOM 1896 C CA . LEU A 1 257 ? 11.172 -12.531 -5.051 1 98.88 257 LEU A CA 1
ATOM 1897 C C . LEU A 1 257 ? 9.828 -12.289 -5.73 1 98.88 257 LEU A C 1
ATOM 1899 O O . LEU A 1 257 ? 9.086 -11.383 -5.34 1 98.88 257 LEU A O 1
ATOM 1903 N N . GLY A 1 258 ? 9.531 -13.07 -6.734 1 98.81 258 GLY A N 1
ATOM 1904 C CA . GLY A 1 258 ? 8.273 -12.969 -7.453 1 98.81 258 GLY A CA 1
ATOM 1905 C C . GLY A 1 258 ? 7.477 -14.266 -7.449 1 98.81 258 GLY A C 1
ATOM 1906 O O . GLY A 1 258 ? 8.055 -15.352 -7.512 1 98.81 258 GLY A O 1
ATOM 1907 N N . GLY A 1 259 ? 6.199 -14.133 -7.391 1 98.81 259 GLY A N 1
ATOM 1908 C CA . GLY A 1 259 ? 5.312 -15.289 -7.426 1 98.81 259 GLY A CA 1
ATOM 1909 C C . GLY A 1 259 ? 3.85 -14.922 -7.246 1 98.81 259 GLY A C 1
ATOM 1910 O O . GLY A 1 259 ? 3.451 -13.789 -7.516 1 98.81 259 GLY A O 1
ATOM 1911 N N . ILE A 1 260 ? 3.062 -15.906 -6.918 1 98.88 260 ILE A N 1
ATOM 1912 C CA . ILE A 1 260 ? 1.622 -15.742 -6.754 1 98.88 260 ILE A CA 1
ATOM 1913 C C . ILE A 1 260 ? 1.232 -16 -5.301 1 98.88 260 ILE A C 1
ATOM 1915 O O . ILE A 1 260 ? 1.524 -17.062 -4.754 1 98.88 260 ILE A O 1
ATOM 1919 N N . GLN A 1 261 ? 0.634 -15 -4.699 1 98.81 261 GLN A N 1
ATOM 1920 C CA . GLN A 1 261 ? 0.051 -15.227 -3.381 1 98.81 261 GLN A CA 1
ATOM 1921 C C . GLN A 1 261 ? -1.244 -16.031 -3.48 1 98.81 261 GLN A C 1
ATOM 1923 O O . GLN A 1 261 ? -2.09 -15.75 -4.332 1 98.81 261 GLN A O 1
ATOM 1928 N N . ILE A 1 262 ? -1.342 -17 -2.652 1 98.62 262 ILE A N 1
ATOM 1929 C CA . ILE A 1 262 ? -2.553 -17.812 -2.576 1 98.62 262 ILE A CA 1
ATOM 1930 C C . ILE A 1 262 ? -3.211 -17.625 -1.209 1 98.62 262 ILE A C 1
ATOM 1932 O O . ILE A 1 262 ? -2.719 -18.141 -0.203 1 98.62 262 ILE A O 1
ATOM 1936 N N . ASN A 1 263 ? -4.266 -16.875 -1.223 1 98 263 ASN A N 1
ATOM 1937 C CA . ASN A 1 263 ? -5.004 -16.641 0.014 1 98 263 ASN A CA 1
ATOM 1938 C C . ASN A 1 263 ? -6.082 -17.703 0.23 1 98 263 ASN A C 1
ATOM 1940 O O . ASN A 1 263 ? -6.738 -18.125 -0.721 1 98 263 ASN A O 1
ATOM 1944 N N . THR A 1 264 ? -6.23 -18.047 1.43 1 96.25 264 THR A N 1
ATOM 1945 C CA . THR A 1 264 ? -7.18 -19.094 1.817 1 96.25 264 THR A CA 1
ATOM 1946 C C . THR A 1 264 ? -8.109 -18.578 2.92 1 96.25 264 THR A C 1
ATOM 1948 O O . THR A 1 264 ? -8.07 -17.406 3.283 1 96.25 264 THR A O 1
ATOM 1951 N N . GLY A 1 265 ? -8.953 -19.406 3.408 1 91.25 265 GLY A N 1
ATOM 1952 C CA . GLY A 1 265 ? -9.898 -19 4.434 1 91.25 265 GLY A CA 1
ATOM 1953 C C . GLY A 1 265 ? -9.234 -18.625 5.742 1 91.25 265 GLY A C 1
ATOM 1954 O O . GLY A 1 265 ? -8.039 -18.859 5.93 1 91.25 265 GLY A O 1
ATOM 1955 N N . PRO A 1 266 ? -10.016 -18.047 6.648 1 88.25 266 PRO A N 1
ATOM 1956 C CA . PRO A 1 266 ? -9.461 -17.484 7.883 1 88.25 266 PRO A CA 1
ATOM 1957 C C . PRO A 1 266 ? -8.836 -18.547 8.781 1 88.25 266 PRO A C 1
ATOM 1959 O O . PRO A 1 266 ? -8.023 -18.219 9.656 1 88.25 266 PRO A O 1
ATOM 1962 N N . ASP A 1 267 ? -9.109 -19.797 8.578 1 86.38 267 ASP A N 1
ATOM 1963 C CA . ASP A 1 267 ? -8.641 -20.859 9.477 1 86.38 267 ASP A CA 1
ATOM 1964 C C . ASP A 1 267 ? -7.473 -21.625 8.852 1 86.38 267 ASP A C 1
ATOM 1966 O O . ASP A 1 267 ? -7.055 -22.656 9.375 1 86.38 267 ASP A O 1
ATOM 1970 N N . SER A 1 268 ? -7.016 -21.141 7.762 1 89.69 268 SER A N 1
ATOM 1971 C CA . SER A 1 268 ? -5.941 -21.844 7.062 1 89.69 268 SER A CA 1
ATOM 1972 C C . SER A 1 268 ? -4.781 -20.906 6.75 1 89.69 268 SER A C 1
ATOM 1974 O O . SER A 1 268 ? -4.973 -19.688 6.641 1 89.69 268 SER A O 1
ATOM 1976 N N . ASP A 1 269 ? -3.654 -21.531 6.574 1 92.31 269 ASP A N 1
ATOM 1977 C CA . ASP A 1 269 ? -2.49 -20.75 6.152 1 92.31 269 ASP A CA 1
ATOM 1978 C C . ASP A 1 269 ? -2.637 -20.281 4.703 1 92.31 269 ASP A C 1
ATOM 1980 O O . ASP A 1 269 ? -3.24 -20.984 3.881 1 92.31 269 ASP A O 1
ATOM 1984 N N . ASP A 1 270 ? -2.031 -19.141 4.52 1 97.25 270 ASP A N 1
ATOM 1985 C CA . ASP A 1 270 ? -1.875 -18.719 3.135 1 97.25 270 ASP A CA 1
ATOM 1986 C C . ASP A 1 270 ? -0.611 -19.312 2.516 1 97.25 270 ASP A C 1
ATOM 1988 O O . ASP A 1 270 ? 0.25 -19.828 3.229 1 97.25 270 ASP A O 1
ATOM 1992 N N . TYR A 1 271 ? -0.576 -19.281 1.202 1 98.25 271 TYR A N 1
ATOM 1993 C CA . TYR A 1 271 ? 0.524 -19.875 0.452 1 98.25 271 TYR A CA 1
ATOM 1994 C C . TYR A 1 271 ? 1.117 -18.875 -0.533 1 98.25 271 TYR A C 1
ATOM 1996 O O . TYR A 1 271 ? 0.516 -17.828 -0.81 1 98.25 271 TYR A O 1
ATOM 2004 N N . PHE A 1 272 ? 2.285 -19.234 -0.914 1 98.69 272 PHE A N 1
ATOM 2005 C CA . PHE A 1 272 ? 2.975 -18.531 -1.984 1 98.69 272 PHE A CA 1
ATOM 2006 C C . PHE A 1 272 ? 3.545 -19.5 -3.004 1 98.69 272 PHE A C 1
ATOM 2008 O O . PHE A 1 272 ? 4.117 -20.531 -2.633 1 98.69 272 PHE A O 1
ATOM 2015 N N . HIS A 1 273 ? 3.271 -19.234 -4.254 1 98.69 273 HIS A N 1
ATOM 2016 C CA . HIS A 1 273 ? 3.873 -19.984 -5.355 1 98.69 273 HIS A CA 1
ATOM 2017 C C . HIS A 1 273 ? 5.039 -19.219 -5.969 1 98.69 273 HIS A C 1
ATOM 2019 O O . HIS A 1 273 ? 4.848 -18.438 -6.902 1 98.69 273 HIS A O 1
ATOM 2025 N N . PRO A 1 274 ? 6.281 -19.5 -5.473 1 98.75 274 PRO A N 1
ATOM 2026 C CA . PRO A 1 274 ? 7.43 -18.75 -5.992 1 98.75 274 PRO A CA 1
ATOM 2027 C C . PRO A 1 274 ? 7.75 -19.094 -7.445 1 98.75 274 PRO A C 1
ATOM 2029 O O . PRO A 1 274 ? 7.816 -20.266 -7.805 1 98.75 274 PRO A O 1
ATOM 2032 N N . LEU A 1 275 ? 7.934 -18.094 -8.234 1 98.62 275 LEU A N 1
ATOM 2033 C CA . LEU A 1 275 ? 8.234 -18.281 -9.648 1 98.62 275 LEU A CA 1
ATOM 2034 C C . LEU A 1 275 ? 9.578 -17.656 -10.008 1 98.62 275 LEU A C 1
ATOM 2036 O O . LEU A 1 275 ? 10.164 -17.984 -11.039 1 98.62 275 LEU A O 1
ATOM 2040 N N . ARG A 1 276 ? 10.055 -16.797 -9.125 1 98.19 276 ARG A N 1
ATOM 2041 C CA . ARG A 1 276 ? 11.352 -16.141 -9.297 1 98.19 276 ARG A CA 1
ATOM 2042 C C . ARG A 1 276 ? 11.984 -15.82 -7.949 1 98.19 276 ARG A C 1
ATOM 2044 O O . ARG A 1 276 ? 11.289 -15.438 -7.004 1 98.19 276 ARG A O 1
ATOM 2051 N N . PHE A 1 277 ? 13.242 -15.977 -7.875 1 98.75 277 PHE A N 1
ATOM 2052 C CA . PHE A 1 277 ? 14.062 -15.531 -6.754 1 98.75 277 PHE A CA 1
ATOM 2053 C C . PHE A 1 277 ? 15.5 -15.273 -7.199 1 98.75 277 PHE A C 1
ATOM 2055 O O . PHE A 1 277 ? 16.297 -16.203 -7.316 1 98.75 277 PHE A O 1
ATOM 2062 N N . ASP A 1 278 ? 15.781 -13.953 -7.363 1 98.56 278 ASP A N 1
ATOM 2063 C CA . ASP A 1 278 ? 17.062 -13.57 -7.949 1 98.56 278 ASP A CA 1
ATOM 2064 C C . ASP A 1 278 ? 17.844 -12.656 -7.012 1 98.56 278 ASP A C 1
ATOM 2066 O O . ASP A 1 278 ? 17.25 -11.906 -6.234 1 98.56 278 ASP A O 1
ATOM 2070 N N . TYR A 1 279 ? 19.156 -12.773 -7.133 1 98.56 279 TYR A N 1
ATOM 2071 C CA . TYR A 1 279 ? 20.047 -11.883 -6.391 1 98.56 279 TYR A CA 1
ATOM 2072 C C . TYR A 1 279 ? 20.812 -10.977 -7.332 1 98.56 279 TYR A C 1
ATOM 2074 O O . TYR A 1 279 ? 21.422 -11.445 -8.297 1 98.56 279 TYR A O 1
ATOM 2082 N N . PHE A 1 280 ? 20.688 -9.656 -7.102 1 98.06 280 PHE A N 1
ATOM 2083 C CA . PHE A 1 280 ? 21.453 -8.633 -7.797 1 98.06 280 PHE A CA 1
ATOM 2084 C C . PHE A 1 280 ? 22.547 -8.062 -6.895 1 98.06 280 PHE A C 1
ATOM 2086 O O . PHE A 1 280 ? 22.297 -7.766 -5.723 1 98.06 280 PHE A O 1
ATOM 2093 N N . ASP A 1 281 ? 23.719 -7.875 -7.461 1 96.75 281 ASP A N 1
ATOM 2094 C CA . ASP A 1 281 ? 24.812 -7.367 -6.652 1 96.75 281 ASP A CA 1
ATOM 2095 C C . ASP A 1 281 ? 24.812 -5.84 -6.625 1 96.75 281 ASP A C 1
ATOM 2097 O O . ASP A 1 281 ? 23.859 -5.203 -7.066 1 96.75 281 ASP A O 1
ATOM 2101 N N . GLU A 1 282 ? 25.828 -5.25 -6.066 1 95.62 282 GLU A N 1
ATOM 2102 C CA . GLU A 1 282 ? 25.953 -3.812 -5.844 1 95.62 282 GLU A CA 1
ATOM 2103 C C . GLU A 1 282 ? 26 -3.049 -7.164 1 95.62 282 GLU A C 1
ATOM 2105 O O . GLU A 1 282 ? 25.75 -1.839 -7.195 1 95.62 282 GLU A O 1
ATOM 2110 N N . ASN A 1 283 ? 26.219 -3.764 -8.32 1 94.56 283 ASN A N 1
ATOM 2111 C CA . ASN A 1 283 ? 26.281 -3.127 -9.625 1 94.56 283 ASN A CA 1
ATOM 2112 C C . ASN A 1 283 ? 24.953 -3.273 -10.375 1 94.56 283 ASN A C 1
ATOM 2114 O O . ASN A 1 283 ? 24.844 -2.854 -11.531 1 94.56 283 ASN A O 1
ATOM 2118 N N . GLY A 1 284 ? 24.031 -3.928 -9.711 1 93.56 284 GLY A N 1
ATOM 2119 C CA . GLY A 1 284 ? 22.719 -4.094 -10.328 1 93.56 284 GLY A CA 1
ATOM 2120 C C . GLY A 1 284 ? 22.672 -5.23 -11.328 1 93.56 284 GLY A C 1
ATOM 2121 O O . GLY A 1 284 ? 21.797 -5.27 -12.195 1 93.56 284 GLY A O 1
ATOM 2122 N N . VAL A 1 285 ? 23.641 -6.078 -11.188 1 94.69 285 VAL A N 1
ATOM 2123 C CA . VAL A 1 285 ? 23.719 -7.211 -12.102 1 94.69 285 VAL A CA 1
ATOM 2124 C C . VAL A 1 285 ? 23.172 -8.469 -11.43 1 94.69 285 VAL A C 1
ATOM 2126 O O . VAL A 1 285 ? 23.516 -8.758 -10.281 1 94.69 285 VAL A O 1
ATOM 2129 N N . LYS A 1 286 ? 22.344 -9.109 -12.148 1 95.56 286 LYS A N 1
ATOM 2130 C CA . LYS A 1 286 ? 21.859 -10.383 -11.617 1 95.56 286 LYS A CA 1
ATOM 2131 C C . LYS A 1 286 ? 23 -11.391 -11.523 1 95.56 286 LYS A C 1
ATOM 2133 O O . LYS A 1 286 ? 23.625 -11.734 -12.531 1 95.56 286 LYS A O 1
ATOM 2138 N N . VAL A 1 287 ? 23.203 -11.969 -10.383 1 95.88 287 VAL A N 1
ATOM 2139 C CA . VAL A 1 287 ? 24.359 -12.836 -10.141 1 95.88 287 VAL A CA 1
ATOM 2140 C C . VAL A 1 287 ? 23.906 -14.297 -10.102 1 95.88 287 VAL A C 1
ATOM 2142 O O . VAL A 1 287 ? 24.656 -15.188 -10.531 1 95.88 287 VAL A O 1
ATOM 2145 N N . GLU A 1 288 ? 22.688 -14.5 -9.57 1 96.06 288 GLU A N 1
ATOM 2146 C CA . GLU A 1 288 ? 22.234 -15.883 -9.438 1 96.06 288 GLU A CA 1
ATOM 2147 C C . GLU A 1 288 ? 20.734 -15.945 -9.219 1 96.06 288 GLU A C 1
ATOM 2149 O O . GLU A 1 288 ? 20.109 -14.977 -8.781 1 96.06 288 GLU A O 1
ATOM 2154 N N . SER A 1 289 ? 20.281 -17.109 -9.617 1 97.75 289 SER A N 1
ATOM 2155 C CA . SER A 1 289 ? 18.922 -17.484 -9.234 1 97.75 289 SER A CA 1
ATOM 2156 C C . SER A 1 289 ? 18.906 -18.281 -7.934 1 97.75 289 SER A C 1
ATOM 2158 O O . SER A 1 289 ? 19.609 -19.297 -7.816 1 97.75 289 SER A O 1
ATOM 2160 N N . LEU A 1 290 ? 18.125 -17.797 -7.043 1 98.25 290 LEU A N 1
ATOM 2161 C CA . LEU A 1 290 ? 18.031 -18.438 -5.738 1 98.25 290 LEU A CA 1
ATOM 2162 C C . LEU A 1 290 ? 16.797 -19.344 -5.664 1 98.25 290 LEU A C 1
ATOM 2164 O O . LEU A 1 290 ? 16.578 -20 -4.652 1 98.25 290 LEU A O 1
ATOM 2168 N N . LEU A 1 291 ? 16.016 -19.438 -6.688 1 98.12 291 LEU A N 1
ATOM 2169 C CA . LEU A 1 291 ? 14.719 -20.125 -6.699 1 98.12 291 LEU A CA 1
ATOM 2170 C C . LEU A 1 291 ? 14.867 -21.578 -6.312 1 98.12 291 LEU A C 1
ATOM 2172 O O . LEU A 1 291 ? 14.094 -22.094 -5.508 1 98.12 291 LEU A O 1
ATOM 2176 N N . PRO A 1 292 ? 15.891 -22.312 -6.785 1 97.12 292 PRO A N 1
ATOM 2177 C CA . PRO A 1 292 ? 16.031 -23.719 -6.422 1 97.12 292 PRO A CA 1
ATOM 2178 C C . PRO A 1 292 ? 16.219 -23.938 -4.922 1 97.12 292 PRO A C 1
ATOM 2180 O O . PRO A 1 292 ? 15.852 -24.984 -4.391 1 97.12 292 PRO A O 1
ATOM 2183 N N . SER A 1 293 ? 16.688 -22.938 -4.258 1 96.12 293 SER A N 1
ATOM 2184 C CA . SER A 1 293 ? 17 -23.062 -2.84 1 96.12 293 SER A CA 1
ATOM 2185 C C . SER A 1 293 ? 15.727 -23.047 -1.991 1 96.12 293 SER A C 1
ATOM 2187 O O . SER A 1 293 ? 15.758 -23.391 -0.808 1 96.12 293 SER A O 1
ATOM 2189 N N . ILE A 1 294 ? 14.602 -22.656 -2.617 1 95.56 294 ILE A N 1
ATOM 2190 C CA . ILE A 1 294 ? 13.406 -22.547 -1.791 1 95.56 294 ILE A CA 1
ATOM 2191 C C . ILE A 1 294 ? 12.32 -23.469 -2.326 1 95.56 294 ILE A C 1
ATOM 2193 O O . ILE A 1 294 ? 11.18 -23.438 -1.864 1 95.56 294 ILE A O 1
ATOM 2197 N N . GLN A 1 295 ? 12.594 -24.219 -3.312 1 88.19 295 GLN A N 1
ATOM 2198 C CA . GLN A 1 295 ? 11.656 -25.172 -3.881 1 88.19 295 GLN A CA 1
ATOM 2199 C C . GLN A 1 295 ? 11.906 -26.578 -3.34 1 88.19 295 GLN A C 1
ATOM 2201 O O . GLN A 1 295 ? 13.031 -26.922 -2.973 1 88.19 295 GLN A O 1
ATOM 2206 N N . MET B 1 1 ? 42.062 -51.438 -43.594 1 20 1 MET B N 1
ATOM 2207 C CA . MET B 1 1 ? 42.688 -52.25 -42.594 1 20 1 MET B CA 1
ATOM 2208 C C . MET B 1 1 ? 42.031 -52.062 -41.219 1 20 1 MET B C 1
ATOM 2210 O O . MET B 1 1 ? 41.656 -50.969 -40.875 1 20 1 MET B O 1
ATOM 2214 N N . MET B 1 2 ? 41.656 -53.281 -40.5 1 20.86 2 MET B N 1
ATOM 2215 C CA . MET B 1 2 ? 40.719 -53.875 -39.594 1 20.86 2 MET B CA 1
ATOM 2216 C C . MET B 1 2 ? 41.062 -53.531 -38.125 1 20.86 2 MET B C 1
ATOM 2218 O O . MET B 1 2 ? 41.312 -54.438 -37.312 1 20.86 2 MET B O 1
ATOM 2222 N N . PHE B 1 3 ? 41.844 -52.375 -37.969 1 21.38 3 PHE B N 1
ATOM 2223 C CA . PHE B 1 3 ? 42.594 -52.406 -36.688 1 21.38 3 PHE B CA 1
ATOM 2224 C C . PHE B 1 3 ? 41.625 -52.531 -35.5 1 21.38 3 PHE B C 1
ATOM 2226 O O . PHE B 1 3 ? 40.75 -51.656 -35.344 1 21.38 3 PHE B O 1
ATOM 2233 N N . ALA B 1 4 ? 41.438 -53.719 -34.906 1 20.69 4 ALA B N 1
ATOM 2234 C CA . ALA B 1 4 ? 40.625 -54.562 -34.031 1 20.69 4 ALA B CA 1
ATOM 2235 C C . ALA B 1 4 ? 40.781 -54.156 -32.562 1 20.69 4 ALA B C 1
ATOM 2237 O O . ALA B 1 4 ? 40.281 -54.844 -31.672 1 20.69 4 ALA B O 1
ATOM 2238 N N . THR B 1 5 ? 41.656 -53.062 -32.375 1 21.12 5 THR B N 1
ATOM 2239 C CA . THR B 1 5 ? 42.281 -53.25 -31.062 1 21.12 5 THR B CA 1
ATOM 2240 C C . THR B 1 5 ? 41.219 -53.344 -29.984 1 21.12 5 THR B C 1
ATOM 2242 O O . THR B 1 5 ? 40.125 -52.75 -30.125 1 21.12 5 THR B O 1
ATOM 2245 N N . ARG B 1 6 ? 41.5 -54.188 -28.984 1 20.23 6 ARG B N 1
ATOM 2246 C CA . ARG B 1 6 ? 40.969 -55.062 -27.922 1 20.23 6 ARG B CA 1
ATOM 2247 C C . ARG B 1 6 ? 40.344 -54.219 -26.812 1 20.23 6 ARG B C 1
ATOM 2249 O O . ARG B 1 6 ? 40.75 -53.094 -26.547 1 20.23 6 ARG B O 1
ATOM 2256 N N . PRO B 1 7 ? 39.219 -54.719 -26.125 1 20.84 7 PRO B N 1
ATOM 2257 C CA . PRO B 1 7 ? 38.062 -54.438 -25.281 1 20.84 7 PRO B CA 1
ATOM 2258 C C . PRO B 1 7 ? 38.469 -54.281 -23.797 1 20.84 7 PRO B C 1
ATOM 2260 O O . PRO B 1 7 ? 37.594 -54.156 -22.938 1 20.84 7 PRO B O 1
ATOM 2263 N N . ALA B 1 8 ? 39.812 -53.719 -23.547 1 20.02 8 ALA B N 1
ATOM 2264 C CA . ALA B 1 8 ? 40.25 -54.156 -22.234 1 20.02 8 ALA B CA 1
ATOM 2265 C C . ALA B 1 8 ? 39.25 -53.781 -21.156 1 20.02 8 ALA B C 1
ATOM 2267 O O . ALA B 1 8 ? 38.656 -52.719 -21.188 1 20.02 8 ALA B O 1
ATOM 2268 N N . ALA B 1 9 ? 38.781 -54.781 -20.375 1 18.84 9 ALA B N 1
ATOM 2269 C CA . ALA B 1 9 ? 37.812 -55.156 -19.328 1 18.84 9 ALA B CA 1
ATOM 2270 C C . ALA B 1 9 ? 38.125 -54.469 -18.016 1 18.84 9 ALA B C 1
ATOM 2272 O O . ALA B 1 9 ? 39.125 -54.812 -17.344 1 18.84 9 ALA B O 1
ATOM 2273 N N . ILE B 1 10 ? 38.406 -53.094 -18.031 1 20.17 10 ILE B N 1
ATOM 2274 C CA . ILE B 1 10 ? 38.938 -52.5 -16.812 1 20.17 10 ILE B CA 1
ATOM 2275 C C . ILE B 1 10 ? 38.062 -52.906 -15.617 1 20.17 10 ILE B C 1
ATOM 2277 O O . ILE B 1 10 ? 36.844 -52.781 -15.68 1 20.17 10 ILE B O 1
ATOM 2281 N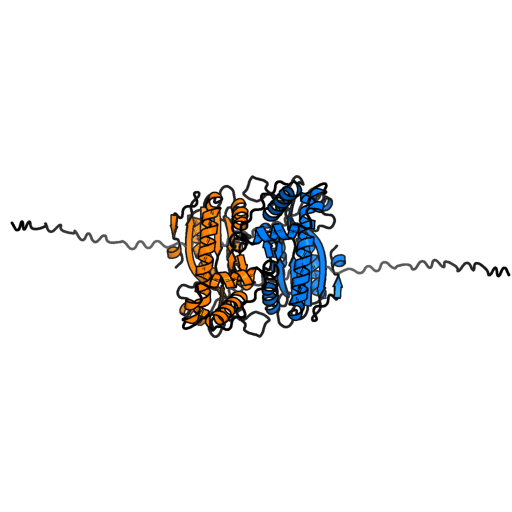 N . ASN B 1 11 ? 38.594 -53.719 -14.695 1 18.02 11 ASN B N 1
ATOM 2282 C CA . ASN B 1 11 ? 38.312 -54.406 -13.43 1 18.02 11 ASN B CA 1
ATOM 2283 C C . ASN B 1 11 ? 37.688 -53.438 -12.422 1 18.02 11 ASN B C 1
ATOM 2285 O O . ASN B 1 11 ? 38.219 -52.344 -12.188 1 18.02 11 ASN B O 1
ATOM 2289 N N . ALA B 1 12 ? 36.375 -53.594 -12.125 1 18.95 12 ALA B N 1
ATOM 2290 C CA . ALA B 1 12 ? 35.281 -53.031 -11.375 1 18.95 12 ALA B CA 1
ATOM 2291 C C . ALA B 1 12 ? 35.562 -53.031 -9.875 1 18.95 12 ALA B C 1
ATOM 2293 O O . ALA B 1 12 ? 35.188 -54 -9.172 1 18.95 12 ALA B O 1
ATOM 2294 N N . ALA B 1 13 ? 36.938 -52.812 -9.508 1 18.59 13 ALA B N 1
ATOM 2295 C CA . ALA B 1 13 ? 37.156 -53.156 -8.109 1 18.59 13 ALA B CA 1
ATOM 2296 C C . ALA B 1 13 ? 36.188 -52.406 -7.203 1 18.59 13 ALA B C 1
ATOM 2298 O O . ALA B 1 13 ? 35.969 -51.188 -7.344 1 18.59 13 ALA B O 1
ATOM 2299 N N . ARG B 1 14 ? 35.188 -53.094 -6.547 1 18.91 14 ARG B N 1
ATOM 2300 C CA . ARG B 1 14 ? 34.062 -52.938 -5.66 1 18.91 14 ARG B CA 1
ATOM 2301 C C . ARG B 1 14 ? 34.469 -52.406 -4.297 1 18.91 14 ARG B C 1
ATOM 2303 O O . ARG B 1 14 ? 33.719 -52.5 -3.328 1 18.91 14 ARG B O 1
ATOM 2310 N N . SER B 1 15 ? 35.656 -51.656 -4.156 1 19.2 15 SER B N 1
ATOM 2311 C CA . SER B 1 15 ? 36.062 -51.656 -2.754 1 19.2 15 SER B CA 1
ATOM 2312 C C . SER B 1 15 ? 34.969 -51.062 -1.875 1 19.2 15 SER B C 1
ATOM 2314 O O . SER B 1 15 ? 34.312 -50.094 -2.254 1 19.2 15 SER B O 1
ATOM 2316 N N . VAL B 1 16 ? 34.406 -51.812 -0.98 1 20.75 16 VAL B N 1
ATOM 2317 C CA . VAL B 1 16 ? 33.344 -51.844 0.038 1 20.75 16 VAL B CA 1
ATOM 2318 C C . VAL B 1 16 ? 33.656 -50.812 1.123 1 20.75 16 VAL B C 1
ATOM 2320 O O . VAL B 1 16 ? 34.656 -50.969 1.862 1 20.75 16 VAL B O 1
ATOM 2323 N N . PHE B 1 17 ? 33.969 -49.562 0.783 1 20.17 17 PHE B N 1
ATOM 2324 C CA . PHE B 1 17 ? 34.375 -48.688 1.879 1 20.17 17 PHE B CA 1
ATOM 2325 C C . PHE B 1 17 ? 33.375 -48.688 3.004 1 20.17 17 PHE B C 1
ATOM 2327 O O . PHE B 1 17 ? 32.156 -48.531 2.76 1 20.17 17 PHE B O 1
ATOM 2334 N N . ARG B 1 18 ? 33.656 -49.438 4.074 1 20.36 18 ARG B N 1
ATOM 2335 C CA . ARG B 1 18 ? 32.969 -49.656 5.348 1 20.36 18 ARG B CA 1
ATOM 2336 C C . ARG B 1 18 ? 32.688 -48.312 6.039 1 20.36 18 ARG B C 1
ATOM 2338 O O . ARG B 1 18 ? 33.594 -47.594 6.426 1 20.36 18 ARG B O 1
ATOM 2345 N N . LEU B 1 19 ? 31.656 -47.656 5.59 1 19.55 19 LEU B N 1
ATOM 2346 C CA . LEU B 1 19 ? 31.234 -46.375 6.121 1 19.55 19 LEU B CA 1
ATOM 2347 C C . LEU B 1 19 ? 30.953 -46.469 7.617 1 19.55 19 LEU B C 1
ATOM 2349 O O . LEU B 1 19 ? 30.094 -47.25 8.039 1 19.55 19 LEU B O 1
ATOM 2353 N N . ARG B 1 20 ? 32 -46.375 8.422 1 20.8 20 ARG B N 1
ATOM 2354 C CA . ARG B 1 20 ? 31.844 -46.438 9.867 1 20.8 20 ARG B CA 1
ATOM 2355 C C . ARG B 1 20 ? 30.781 -45.469 10.344 1 20.8 20 ARG B C 1
ATOM 2357 O O . ARG B 1 20 ? 30.672 -44.344 9.797 1 20.8 20 ARG B O 1
ATOM 2364 N N . PRO B 1 21 ? 29.812 -45.844 11.164 1 20.98 21 PRO B N 1
ATOM 2365 C CA . PRO B 1 21 ? 28.609 -45.188 11.695 1 20.98 21 PRO B CA 1
ATOM 2366 C C . PRO B 1 21 ? 28.922 -44.031 12.633 1 20.98 21 PRO B C 1
ATOM 2368 O O . PRO B 1 21 ? 29.516 -44.25 13.703 1 20.98 21 PRO B O 1
ATOM 2371 N N . SER B 1 22 ? 29.859 -43.125 12.289 1 19.92 22 SER B N 1
ATOM 2372 C CA . SER B 1 22 ? 30.188 -42.312 13.453 1 19.92 22 SER B CA 1
ATOM 2373 C C . SER B 1 22 ? 28.953 -41.656 14.047 1 19.92 22 SER B C 1
ATOM 2375 O O . SER B 1 22 ? 28.047 -41.25 13.312 1 19.92 22 SER B O 1
ATOM 2377 N N . SER B 1 23 ? 28.594 -41.938 15.281 1 20.69 23 SER B N 1
ATOM 2378 C CA . SER B 1 23 ? 27.547 -41.562 16.234 1 20.69 23 SER B CA 1
ATOM 2379 C C . SER B 1 23 ? 27.516 -40.062 16.484 1 20.69 23 SER B C 1
ATOM 2381 O O . SER B 1 23 ? 27 -39.625 17.516 1 20.69 23 SER B O 1
ATOM 2383 N N . ALA B 1 24 ? 27.875 -39.25 15.57 1 20.19 24 ALA B N 1
ATOM 2384 C CA . ALA B 1 24 ? 28.031 -37.906 16.109 1 20.19 24 ALA B CA 1
ATOM 2385 C C . ALA B 1 24 ? 26.719 -37.406 16.719 1 20.19 24 ALA B C 1
ATOM 2387 O O . ALA B 1 24 ? 25.672 -37.438 16.078 1 20.19 24 ALA B O 1
ATOM 2388 N N . ALA B 1 25 ? 26.656 -37.375 18.047 1 20.5 25 ALA B N 1
ATOM 2389 C CA . ALA B 1 25 ? 25.672 -36.844 18.984 1 20.5 25 ALA B CA 1
ATOM 2390 C C . ALA B 1 25 ? 25.375 -35.375 18.688 1 20.5 25 ALA B C 1
ATOM 2392 O O . ALA B 1 25 ? 26.266 -34.531 18.797 1 20.5 25 ALA B O 1
ATOM 2393 N N . PHE B 1 26 ? 24.625 -35.094 17.641 1 22.27 26 PHE B N 1
ATOM 2394 C CA . PHE B 1 26 ? 24.234 -33.719 17.359 1 22.27 26 PHE B CA 1
ATOM 2395 C C . PHE B 1 26 ? 23.594 -33.062 18.578 1 22.27 26 PHE B C 1
ATOM 2397 O O . PHE B 1 26 ? 22.609 -33.594 19.109 1 22.27 26 PHE B O 1
ATOM 2404 N N . GLY B 1 27 ? 24.453 -32.5 19.422 1 20.25 27 GLY B N 1
ATOM 2405 C CA . GLY B 1 27 ? 24.016 -31.703 20.562 1 20.25 27 GLY B CA 1
ATOM 2406 C C . GLY B 1 27 ? 22.875 -30.766 20.234 1 20.25 27 GLY B C 1
ATOM 2407 O O . GLY B 1 27 ? 22.766 -30.281 19.109 1 20.25 27 GLY B O 1
ATOM 2408 N N . ASN B 1 28 ? 21.766 -30.875 20.938 1 22.02 28 ASN B N 1
ATOM 2409 C CA . ASN B 1 28 ? 20.516 -30.141 21.031 1 22.02 28 ASN B CA 1
ATOM 2410 C C . ASN B 1 28 ? 20.734 -28.641 21.141 1 22.02 28 ASN B C 1
ATOM 2412 O O . ASN B 1 28 ? 21.125 -28.141 22.203 1 22.02 28 ASN B O 1
ATOM 2416 N N . ASN B 1 29 ? 21.594 -28.125 20.203 1 24.09 29 ASN B N 1
ATOM 2417 C CA . ASN B 1 29 ? 21.703 -26.688 20.422 1 24.09 29 ASN B CA 1
ATOM 2418 C C . ASN B 1 29 ? 20.328 -26.047 20.578 1 24.09 29 ASN B C 1
ATOM 2420 O O . ASN B 1 29 ? 19.453 -26.219 19.734 1 24.09 29 ASN B O 1
ATOM 2424 N N . ASN B 1 30 ? 19.953 -25.828 21.812 1 22.88 30 ASN B N 1
ATOM 2425 C CA . ASN B 1 30 ? 18.875 -25 22.344 1 22.88 30 ASN B CA 1
ATOM 2426 C C . ASN B 1 30 ? 18.828 -23.641 21.625 1 22.88 30 ASN B C 1
ATOM 2428 O O . ASN B 1 30 ? 19.734 -22.828 21.781 1 22.88 30 ASN B O 1
ATOM 2432 N N . VAL B 1 31 ? 18.516 -23.641 20.406 1 23.28 31 VAL B N 1
ATOM 2433 C CA . VAL B 1 31 ? 18.188 -22.328 19.844 1 23.28 31 VAL B CA 1
ATOM 2434 C C . VAL B 1 31 ? 17.312 -21.547 20.828 1 23.28 31 VAL B C 1
ATOM 2436 O O . VAL B 1 31 ? 16.156 -21.906 21.047 1 23.28 31 VAL B O 1
ATOM 2439 N N . ALA B 1 32 ? 17.891 -21.172 21.984 1 25.78 32 ALA B N 1
ATOM 2440 C CA . ALA B 1 32 ? 17.297 -20.125 22.812 1 25.78 32 ALA B CA 1
ATOM 2441 C C . ALA B 1 32 ? 16.562 -19.094 21.969 1 25.78 32 ALA B C 1
ATOM 2443 O O . ALA B 1 32 ? 17.031 -18.688 20.922 1 25.78 32 ALA B O 1
ATOM 2444 N N . ASP B 1 33 ? 15.273 -19.078 22.016 1 27.11 33 ASP B N 1
ATOM 2445 C CA . ASP B 1 33 ? 14.219 -18.156 21.609 1 27.11 33 ASP B CA 1
ATOM 2446 C C . ASP B 1 33 ? 14.664 -16.703 21.781 1 27.11 33 ASP B C 1
ATOM 2448 O O . ASP B 1 33 ? 14.562 -16.141 22.875 1 27.11 33 ASP B O 1
ATOM 2452 N N . ALA B 1 34 ? 15.852 -16.406 21.391 1 25.81 34 ALA B N 1
ATOM 2453 C CA . ALA B 1 34 ? 16.094 -14.961 21.5 1 25.81 34 ALA B CA 1
ATOM 2454 C C . ALA B 1 34 ? 14.992 -14.172 20.812 1 25.81 34 ALA B C 1
ATOM 2456 O O . ALA B 1 34 ? 15.062 -13.922 19.609 1 25.81 34 ALA B O 1
ATOM 2457 N N . ALA B 1 35 ? 13.789 -14.508 21.016 1 28.52 35 ALA B N 1
ATOM 2458 C CA . ALA B 1 35 ? 12.758 -13.5 20.766 1 28.52 35 ALA B CA 1
ATOM 2459 C C . ALA B 1 35 ? 13.195 -12.125 21.266 1 28.52 35 ALA B C 1
ATOM 2461 O O . ALA B 1 35 ? 13.156 -11.859 22.469 1 28.52 35 ALA B O 1
ATOM 2462 N N . THR B 1 36 ? 14.266 -11.664 20.812 1 28.08 36 THR B N 1
ATOM 2463 C CA . THR B 1 36 ? 14.477 -10.258 21.125 1 28.08 36 THR B CA 1
ATOM 2464 C C . THR B 1 36 ? 13.172 -9.477 21.016 1 28.08 36 THR B C 1
ATOM 2466 O O . THR B 1 36 ? 12.555 -9.414 19.953 1 28.08 36 THR B O 1
ATOM 2469 N N . THR B 1 37 ? 12.367 -9.602 22 1 28.25 37 THR B N 1
ATOM 2470 C CA . THR B 1 37 ? 11.383 -8.539 22.203 1 28.25 37 THR B CA 1
ATOM 2471 C C . THR B 1 37 ? 11.945 -7.191 21.766 1 28.25 37 THR B C 1
ATOM 2473 O O . THR B 1 37 ? 12.828 -6.637 22.422 1 28.25 37 THR B O 1
ATOM 2476 N N . GLN B 1 38 ? 12.344 -7.094 20.594 1 31 38 GLN B N 1
ATOM 2477 C CA . GLN B 1 38 ? 12.508 -5.668 20.328 1 31 38 GLN B CA 1
ATOM 2478 C C . GLN B 1 38 ? 11.492 -4.844 21.109 1 31 38 GLN B C 1
ATOM 2480 O O . GLN B 1 38 ? 10.289 -4.918 20.844 1 31 38 GLN B O 1
ATOM 2485 N N . GLN B 1 39 ? 11.578 -4.805 22.391 1 29.02 39 GLN B N 1
ATOM 2486 C CA . GLN B 1 39 ? 10.844 -3.805 23.172 1 29.02 39 GLN B CA 1
ATOM 2487 C C . GLN B 1 39 ? 10.547 -2.568 22.328 1 29.02 39 GLN B C 1
ATOM 2489 O O . GLN B 1 39 ? 11.469 -1.864 21.906 1 29.02 39 GLN B O 1
ATOM 2494 N N . LYS B 1 40 ? 9.5 -2.619 21.547 1 37.47 40 LYS B N 1
ATOM 2495 C CA . LYS B 1 40 ? 9.023 -1.342 21.031 1 37.47 40 LYS B CA 1
ATOM 2496 C C . LYS B 1 40 ? 9.359 -0.196 21.969 1 37.47 40 LYS B C 1
ATOM 2498 O O . LYS B 1 40 ? 8.734 -0.053 23.031 1 37.47 40 LYS B O 1
ATOM 2503 N N . ARG B 1 41 ? 10.68 -0 22.188 1 38.53 41 ARG B N 1
ATOM 2504 C CA . ARG B 1 41 ? 10.984 1.2 22.953 1 38.53 41 ARG B CA 1
ATOM 2505 C C . ARG B 1 41 ? 9.977 2.307 22.672 1 38.53 41 ARG B C 1
ATOM 2507 O O . ARG B 1 41 ? 9.766 2.674 21.516 1 38.53 41 ARG B O 1
ATOM 2514 N N . LEU B 1 42 ? 9.062 2.404 23.484 1 45.28 42 LEU B N 1
ATOM 2515 C CA . LEU B 1 42 ? 8.188 3.57 23.484 1 45.28 42 LEU B CA 1
ATOM 2516 C C . LEU B 1 42 ? 8.969 4.84 23.156 1 45.28 42 LEU B C 1
ATOM 2518 O O . LEU B 1 42 ? 9.773 5.301 23.969 1 45.28 42 LEU B O 1
ATOM 2522 N N . LYS B 1 43 ? 9.305 4.93 21.922 1 61.03 43 LYS B N 1
ATOM 2523 C CA . LYS B 1 43 ? 9.953 6.18 21.531 1 61.03 43 LYS B CA 1
ATOM 2524 C C . LYS B 1 43 ? 9.211 7.387 22.078 1 61.03 43 LYS B C 1
ATOM 2526 O O . LYS B 1 43 ? 7.996 7.512 21.891 1 61.03 43 LYS B O 1
ATOM 2531 N N . THR B 1 44 ? 9.688 7.863 23.188 1 68.94 44 THR B N 1
ATOM 2532 C CA . THR B 1 44 ? 9.07 9.109 23.641 1 68.94 44 THR B CA 1
ATOM 2533 C C . THR B 1 44 ? 9.93 10.305 23.25 1 68.94 44 THR B C 1
ATOM 2535 O O . THR B 1 44 ? 11.148 10.289 23.422 1 68.94 44 THR B O 1
ATOM 2538 N N . SER B 1 45 ? 9.203 11.055 22.5 1 76.56 45 SER B N 1
ATOM 2539 C CA . SER B 1 45 ? 9.875 12.297 22.141 1 76.56 45 SER B CA 1
ATOM 2540 C C . SER B 1 45 ? 10.18 13.148 23.375 1 76.56 45 SER B C 1
ATOM 2542 O O . SER B 1 45 ? 9.406 13.164 24.328 1 76.56 45 SER B O 1
ATOM 2544 N N . SER B 1 46 ? 11.289 13.781 23.359 1 83.44 46 SER B N 1
ATOM 2545 C CA . SER B 1 46 ? 11.562 14.758 24.422 1 83.44 46 SER B CA 1
ATOM 2546 C C . SER B 1 46 ? 10.555 15.898 24.391 1 83.44 46 SER B C 1
ATOM 2548 O O . SER B 1 46 ? 9.992 16.203 23.328 1 83.44 46 SER B O 1
ATOM 2550 N N . PRO B 1 47 ? 10.297 16.438 25.5 1 88.38 47 PRO B N 1
ATOM 2551 C CA . PRO B 1 47 ? 9.398 17.594 25.516 1 88.38 47 PRO B CA 1
ATOM 2552 C C . PRO B 1 47 ? 9.844 18.719 24.594 1 88.38 47 PRO B C 1
ATOM 2554 O O . PRO B 1 47 ? 9.008 19.422 24.016 1 88.38 47 PRO B O 1
ATOM 2557 N N . GLU B 1 48 ? 11.094 18.859 24.531 1 89.62 48 GLU B N 1
ATOM 2558 C CA . GLU B 1 48 ? 11.641 19.906 23.672 1 89.62 48 GLU B CA 1
ATOM 2559 C C . GLU B 1 48 ? 11.312 19.641 22.203 1 89.62 48 GLU B C 1
ATOM 2561 O O . GLU B 1 48 ? 10.914 20.547 21.469 1 89.62 48 GLU B O 1
ATOM 2566 N N . PHE B 1 49 ? 11.469 18.469 21.844 1 92.06 49 PHE B N 1
ATOM 2567 C CA . PHE B 1 49 ? 11.203 18.141 20.453 1 92.06 49 PHE B CA 1
ATOM 2568 C C . PHE B 1 49 ? 9.703 18.156 20.172 1 92.06 49 PHE B C 1
ATOM 2570 O O . PHE B 1 49 ? 9.281 18.562 19.078 1 92.06 49 PHE B O 1
ATOM 2577 N N . ASP B 1 50 ? 8.977 17.75 21.094 1 94.44 50 ASP B N 1
ATOM 2578 C CA . ASP B 1 50 ? 7.527 17.844 20.984 1 94.44 50 ASP B CA 1
ATOM 2579 C C . ASP B 1 50 ? 7.09 19.281 20.719 1 94.44 50 ASP B C 1
ATOM 2581 O O . ASP B 1 50 ? 6.207 19.531 19.891 1 94.44 50 ASP B O 1
ATOM 2585 N N . ALA B 1 51 ? 7.73 20.156 21.406 1 94.62 51 ALA B N 1
ATOM 2586 C CA . ALA B 1 51 ? 7.414 21.562 21.234 1 94.62 51 ALA B CA 1
ATOM 2587 C C . ALA B 1 51 ? 7.766 22.031 19.828 1 94.62 51 ALA B C 1
ATOM 2589 O O . ALA B 1 51 ? 7.062 22.875 19.25 1 94.62 51 ALA B O 1
ATOM 2590 N N . VAL B 1 52 ? 8.812 21.531 19.266 1 94.62 52 VAL B N 1
ATOM 2591 C CA . VAL B 1 52 ? 9.242 21.875 17.922 1 94.62 52 VAL B CA 1
ATOM 2592 C C . VAL B 1 52 ? 8.195 21.422 16.906 1 94.62 52 VAL B C 1
ATOM 2594 O O . VAL B 1 52 ? 7.816 22.188 16.016 1 94.62 52 VAL B O 1
ATOM 2597 N N . VAL B 1 53 ? 7.734 20.188 17.078 1 96.62 53 VAL B N 1
ATOM 2598 C CA . VAL B 1 53 ? 6.746 19.641 16.172 1 96.62 53 VAL B CA 1
ATOM 2599 C C . VAL B 1 53 ? 5.445 20.422 16.266 1 96.62 53 VAL B C 1
ATOM 2601 O O . VAL B 1 53 ? 4.867 20.812 15.242 1 96.62 53 VAL B O 1
ATOM 2604 N N . LYS B 1 54 ? 5.027 20.781 17.422 1 95.88 54 LYS B N 1
ATOM 2605 C CA . LYS B 1 54 ? 3.744 21.438 17.641 1 95.88 54 LYS B CA 1
ATOM 2606 C C . LYS B 1 54 ? 3.799 22.906 17.234 1 95.88 54 LYS B C 1
ATOM 2608 O O . LYS B 1 54 ? 2.771 23.5 16.922 1 95.88 54 LYS B O 1
ATOM 2613 N N . LYS B 1 55 ? 4.953 23.453 17.328 1 96 55 LYS B N 1
ATOM 2614 C CA . LYS B 1 55 ? 5.109 24.797 16.797 1 96 55 LYS B CA 1
ATOM 2615 C C . LYS B 1 55 ? 4.906 24.828 15.289 1 96 55 LYS B C 1
ATOM 2617 O O . LYS B 1 55 ? 4.266 25.734 14.758 1 96 55 LYS B O 1
ATOM 2622 N N . ALA B 1 56 ? 5.461 23.844 14.641 1 96.69 56 ALA B N 1
ATOM 2623 C CA . ALA B 1 56 ? 5.344 23.766 13.188 1 96.69 56 ALA B CA 1
ATOM 2624 C C . ALA B 1 56 ? 3.928 23.375 12.773 1 96.69 56 ALA B C 1
ATOM 2626 O O . ALA B 1 56 ? 3.393 23.906 11.797 1 96.69 56 ALA B O 1
ATOM 2627 N N . PHE B 1 57 ? 3.365 22.422 13.477 1 97.81 57 PHE B N 1
ATOM 2628 C CA . PHE B 1 57 ? 2.021 21.938 13.203 1 97.81 57 PHE B CA 1
ATOM 2629 C C . PHE B 1 57 ? 1.158 21.984 14.453 1 97.81 57 PHE B C 1
ATOM 2631 O O . PHE B 1 57 ? 0.973 20.969 15.125 1 97.81 57 PHE B O 1
ATOM 2638 N N . PRO B 1 58 ? 0.524 23.141 14.586 1 96.06 58 PRO B N 1
ATOM 2639 C CA . PRO B 1 58 ? -0.318 23.266 15.781 1 96.06 58 PRO B CA 1
ATOM 2640 C C . PRO B 1 58 ? -1.488 22.281 15.781 1 96.06 58 PRO B C 1
ATOM 2642 O O . PRO B 1 58 ? -2.246 22.219 14.805 1 96.06 58 PRO B O 1
ATOM 2645 N N . GLY B 1 59 ? -1.606 21.406 16.719 1 96.12 59 GLY B N 1
ATOM 2646 C CA . GLY B 1 59 ? -2.658 20.406 16.812 1 96.12 59 GLY B CA 1
ATOM 2647 C C . GLY B 1 59 ? -2.154 19 16.609 1 96.12 59 GLY B C 1
ATOM 2648 O O . GLY B 1 59 ? -2.9 18.031 16.797 1 96.12 59 GLY B O 1
ATOM 2649 N N . ALA B 1 60 ? -0.871 18.922 16.203 1 97.94 60 ALA B N 1
ATOM 2650 C CA . ALA B 1 60 ? -0.285 17.594 16.047 1 97.94 60 ALA B CA 1
ATOM 2651 C C . ALA B 1 60 ? -0.273 16.828 17.359 1 97.94 60 ALA B C 1
ATOM 2653 O O . ALA B 1 60 ? -0.034 17.422 18.422 1 97.94 60 ALA B O 1
ATOM 2654 N N . ILE B 1 61 ? -0.537 15.602 17.297 1 97.19 61 ILE B N 1
ATOM 2655 C CA . ILE B 1 61 ? -0.496 14.711 18.438 1 97.19 61 ILE B CA 1
ATOM 2656 C C . ILE B 1 61 ? 0.315 13.461 18.109 1 97.19 61 ILE B C 1
ATOM 2658 O O . ILE B 1 61 ? 0.407 13.07 16.938 1 97.19 61 ILE B O 1
ATOM 2662 N N . SER B 1 62 ? 0.887 12.859 19.125 1 96.62 62 SER B N 1
ATOM 2663 C CA . SER B 1 62 ? 1.657 11.648 18.859 1 96.62 62 SER B CA 1
ATOM 2664 C C . SER B 1 62 ? 0.776 10.547 18.281 1 96.62 62 SER B C 1
ATOM 2666 O O . SER B 1 62 ? -0.426 10.5 18.547 1 96.62 62 SER B O 1
ATOM 2668 N N . ASN B 1 63 ? 1.355 9.664 17.484 1 97.19 63 ASN B N 1
ATOM 2669 C CA . ASN B 1 63 ? 0.601 8.547 16.938 1 97.19 63 ASN B CA 1
ATOM 2670 C C . ASN B 1 63 ? -0.108 7.75 18.016 1 97.19 63 ASN B C 1
ATOM 2672 O O . ASN B 1 63 ? -1.278 7.391 17.875 1 97.19 63 ASN B O 1
ATOM 2676 N N . THR B 1 64 ? 0.591 7.48 19.047 1 95.19 64 THR B N 1
ATOM 2677 C CA . THR B 1 64 ? 0.032 6.684 20.125 1 95.19 64 THR B CA 1
ATOM 2678 C C . THR B 1 64 ? -1.194 7.367 20.734 1 95.19 64 THR B C 1
ATOM 2680 O O . THR B 1 64 ? -2.229 6.73 20.938 1 95.19 64 THR B O 1
ATOM 2683 N N . ASP B 1 65 ? -1.032 8.664 20.938 1 96.44 65 ASP B N 1
ATOM 2684 C CA . ASP B 1 65 ? -2.16 9.414 21.484 1 96.44 65 ASP B CA 1
ATOM 2685 C C . ASP B 1 65 ? -3.32 9.453 20.5 1 96.44 65 ASP B C 1
ATOM 2687 O O . ASP B 1 65 ? -4.48 9.312 20.891 1 96.44 65 ASP B O 1
ATOM 2691 N N . LEU B 1 66 ? -3.016 9.672 19.281 1 98.31 66 LEU B N 1
ATOM 2692 C CA . LEU B 1 66 ? -4.043 9.719 18.25 1 98.31 66 LEU B CA 1
ATOM 2693 C C . LEU B 1 66 ? -4.848 8.422 18.219 1 98.31 66 LEU B C 1
ATOM 2695 O O . LEU B 1 66 ? -6.082 8.453 18.25 1 98.31 66 LEU B O 1
ATOM 2699 N N . VAL B 1 67 ? -4.145 7.336 18.141 1 98.44 67 VAL B N 1
ATOM 2700 C CA . VAL B 1 67 ? -4.797 6.039 17.984 1 98.44 67 VAL B CA 1
ATOM 2701 C C . VAL B 1 67 ? -5.645 5.742 19.219 1 98.44 67 VAL B C 1
ATOM 2703 O O . VAL B 1 67 ? -6.777 5.266 19.109 1 98.44 67 VAL B O 1
ATOM 2706 N N . THR B 1 68 ? -5.125 6.082 20.344 1 98 68 THR B N 1
ATOM 2707 C CA . THR B 1 68 ? -5.879 5.887 21.578 1 98 68 THR B CA 1
ATOM 2708 C C . THR B 1 68 ? -7.184 6.68 21.547 1 98 68 THR B C 1
ATOM 2710 O O . THR B 1 68 ? -8.25 6.141 21.844 1 98 68 THR B O 1
ATOM 2713 N N . LYS B 1 69 ? -7.086 7.867 21.172 1 98.56 69 LYS B N 1
ATOM 2714 C CA . LYS B 1 69 ? -8.258 8.734 21.141 1 98.56 69 LYS B CA 1
ATOM 2715 C C . LYS B 1 69 ? -9.25 8.281 20.062 1 98.56 69 LYS B C 1
ATOM 2717 O O . LYS B 1 69 ? -10.453 8.195 20.328 1 98.56 69 LYS B O 1
ATOM 2722 N N . VAL B 1 70 ? -8.75 7.984 18.922 1 98.81 70 VAL B N 1
ATOM 2723 C CA . VAL B 1 70 ? -9.594 7.586 17.797 1 98.81 70 VAL B CA 1
ATOM 2724 C C . VAL B 1 70 ? -10.32 6.285 18.141 1 98.81 70 VAL B C 1
ATOM 2726 O O . VAL B 1 70 ? -11.539 6.188 17.969 1 98.81 70 VAL B O 1
ATOM 2729 N N . VAL B 1 71 ? -9.602 5.344 18.656 1 98.62 71 VAL B N 1
ATOM 2730 C CA . VAL B 1 71 ? -10.18 4.051 19 1 98.62 71 VAL B CA 1
ATOM 2731 C C . VAL B 1 71 ? -11.219 4.23 20.094 1 98.62 71 VAL B C 1
ATOM 2733 O O . VAL B 1 71 ? -12.297 3.633 20.047 1 98.62 71 VAL B O 1
ATOM 2736 N N . GLY B 1 72 ? -10.922 5.066 21.031 1 98.25 72 GLY B N 1
ATOM 2737 C CA . GLY B 1 72 ? -11.875 5.34 22.094 1 98.25 72 GLY B CA 1
ATOM 2738 C C . GLY B 1 72 ? -13.18 5.918 21.594 1 98.25 72 GLY B C 1
ATOM 2739 O O . GLY B 1 72 ? -14.258 5.465 21.984 1 98.25 72 GLY B O 1
ATOM 2740 N N . VAL B 1 73 ? -13.086 6.867 20.75 1 98.56 73 VAL B N 1
ATOM 2741 C CA . VAL B 1 73 ? -14.273 7.516 20.203 1 98.56 73 VAL B CA 1
ATOM 2742 C C . VAL B 1 73 ? -15.07 6.512 19.375 1 98.56 73 VAL B C 1
ATOM 2744 O O . VAL B 1 73 ? -16.297 6.445 19.469 1 98.56 73 VAL B O 1
ATOM 2747 N N . LEU B 1 74 ? -14.406 5.699 18.609 1 98.62 74 LEU B N 1
ATOM 2748 C CA . LEU B 1 74 ? -15.062 4.793 17.672 1 98.62 74 LEU B CA 1
ATOM 2749 C C . LEU B 1 74 ? -15.695 3.615 18.406 1 98.62 74 LEU B C 1
ATOM 2751 O O . LEU B 1 74 ? -16.703 3.072 17.953 1 98.62 74 LEU B O 1
ATOM 2755 N N . GLU B 1 75 ? -15.109 3.23 19.5 1 98.12 75 GLU B N 1
ATOM 2756 C CA . GLU B 1 75 ? -15.727 2.191 20.328 1 98.12 75 GLU B CA 1
ATOM 2757 C C . GLU B 1 75 ? -17.141 2.584 20.734 1 98.12 75 GLU B C 1
ATOM 2759 O O . GLU B 1 75 ? -18.031 1.743 20.781 1 98.12 75 GLU B O 1
ATOM 2764 N N . GLY B 1 76 ? -17.25 3.834 21.031 1 97.06 76 GLY B N 1
ATOM 2765 C CA . GLY B 1 76 ? -18.562 4.34 21.391 1 97.06 76 GLY B CA 1
ATOM 2766 C C . GLY B 1 76 ? -19.578 4.258 20.25 1 97.06 76 GLY B C 1
ATOM 2767 O O . GLY B 1 76 ? -20.781 4.262 20.5 1 97.06 76 GLY B O 1
ATOM 2768 N N . LYS B 1 77 ? -19.094 4.117 19.094 1 97.12 77 LYS B N 1
ATOM 2769 C CA . LYS B 1 77 ? -19.938 4.047 17.906 1 97.12 77 LYS B CA 1
ATOM 2770 C C . LYS B 1 77 ? -20.141 2.602 17.453 1 97.12 77 LYS B C 1
ATOM 2772 O O . LYS B 1 77 ? -20.875 2.338 16.5 1 97.12 77 LYS B O 1
ATOM 2777 N N . GLY B 1 78 ? -19.406 1.682 18.109 1 97.62 78 GLY B N 1
ATOM 2778 C CA . GLY B 1 78 ? -19.625 0.274 17.812 1 97.62 78 GLY B CA 1
ATOM 2779 C C . GLY B 1 78 ? -18.438 -0.366 17.094 1 97.62 78 GLY B C 1
ATOM 2780 O O . GLY B 1 78 ? -18.422 -1.579 16.875 1 97.62 78 GLY B O 1
ATOM 2781 N N . PHE B 1 79 ? -17.469 0.433 16.703 1 98.44 79 PHE B N 1
ATOM 2782 C CA . PHE B 1 79 ? -16.281 -0.128 16.078 1 98.44 79 PHE B CA 1
ATOM 2783 C C . PHE B 1 79 ? -15.531 -1.024 17.062 1 98.44 79 PHE B C 1
ATOM 2785 O O . PHE B 1 79 ? -15.391 -0.691 18.234 1 98.44 79 PHE B O 1
ATOM 2792 N N . ALA B 1 80 ? -15.031 -2.098 16.547 1 97.25 80 ALA B N 1
ATOM 2793 C CA . ALA B 1 80 ? -14.273 -3.033 17.375 1 97.25 80 ALA B CA 1
ATOM 2794 C C . ALA B 1 80 ? -13.383 -3.928 16.516 1 97.25 80 ALA B C 1
ATOM 2796 O O . ALA B 1 80 ? -13.539 -3.984 15.305 1 97.25 80 ALA B O 1
ATOM 2797 N N . ASN B 1 81 ? -12.539 -4.512 17.234 1 94.88 81 ASN B N 1
ATOM 2798 C CA . ASN B 1 81 ? -11.781 -5.57 16.578 1 94.88 81 ASN B CA 1
ATOM 2799 C C . ASN B 1 81 ? -12.688 -6.676 16.062 1 94.88 81 ASN B C 1
ATOM 2801 O O . ASN B 1 81 ? -13.594 -7.125 16.766 1 94.88 81 ASN B O 1
ATOM 2805 N N . GLY B 1 82 ? -12.57 -7.035 14.859 1 93.56 82 GLY B N 1
ATOM 2806 C CA . GLY B 1 82 ? -13.352 -8.117 14.281 1 93.56 82 GLY B CA 1
ATOM 2807 C C . GLY B 1 82 ? -14.508 -7.633 13.438 1 93.56 82 GLY B C 1
ATOM 2808 O O . GLY B 1 82 ? -15.07 -8.391 12.648 1 93.56 82 GLY B O 1
ATOM 2809 N N . ASN B 1 83 ? -14.906 -6.426 13.703 1 97.56 83 ASN B N 1
ATOM 2810 C CA . ASN B 1 83 ? -16.016 -5.969 12.883 1 97.56 83 ASN B CA 1
ATOM 2811 C C . ASN B 1 83 ? -15.672 -4.703 12.109 1 97.56 83 ASN B C 1
ATOM 2813 O O . ASN B 1 83 ? -16.562 -4.008 11.617 1 97.56 83 ASN B O 1
ATOM 2817 N N . THR B 1 84 ? -14.383 -4.305 12.18 1 98.56 84 THR B N 1
ATOM 2818 C CA . THR B 1 84 ? -13.945 -3.08 11.523 1 98.56 84 THR B CA 1
ATOM 2819 C C . THR B 1 84 ? -12.844 -3.379 10.5 1 98.56 84 THR B C 1
ATOM 2821 O O . THR B 1 84 ? -11.82 -3.975 10.844 1 98.56 84 THR B O 1
ATOM 2824 N N . LEU B 1 85 ? -13.094 -3.01 9.305 1 98.62 85 LEU B N 1
ATOM 2825 C CA . LEU B 1 85 ? -12.039 -3.033 8.305 1 98.62 85 LEU B CA 1
ATOM 2826 C C . LEU B 1 85 ? -11.242 -1.733 8.32 1 98.62 85 LEU B C 1
ATOM 2828 O O . LEU B 1 85 ? -11.812 -0.647 8.219 1 98.62 85 LEU B O 1
ATOM 2832 N N . LEU B 1 86 ? -9.984 -1.852 8.461 1 98.81 86 LEU B N 1
ATOM 2833 C CA . LEU B 1 86 ? -9.086 -0.713 8.312 1 98.81 86 LEU B CA 1
ATOM 2834 C C . LEU B 1 86 ? -8.719 -0.498 6.848 1 98.81 86 LEU B C 1
ATOM 2836 O O . LEU B 1 86 ? -8.375 -1.45 6.141 1 98.81 86 LEU B O 1
ATOM 2840 N N . ALA B 1 87 ? -8.859 0.706 6.395 1 98.88 87 ALA B N 1
ATOM 2841 C CA . ALA B 1 87 ? -8.367 1.14 5.09 1 98.88 87 ALA B CA 1
ATOM 2842 C C . ALA B 1 87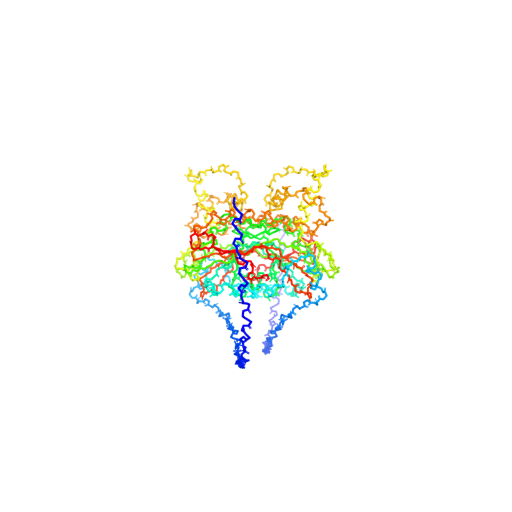 ? -7.469 2.367 5.223 1 98.88 87 ALA B C 1
ATOM 2844 O O . ALA B 1 87 ? -7.672 3.199 6.109 1 98.88 87 ALA B O 1
ATOM 2845 N N . THR B 1 88 ? -6.488 2.414 4.336 1 98.88 88 THR B N 1
ATOM 2846 C CA . THR B 1 88 ? -5.594 3.562 4.402 1 98.88 88 THR B CA 1
ATOM 2847 C C . THR B 1 88 ? -5.312 4.109 3.004 1 98.88 88 THR B C 1
ATOM 2849 O O . THR B 1 88 ? -5.32 3.357 2.025 1 98.88 88 THR B O 1
ATOM 2852 N N . SER B 1 89 ? -5.168 5.312 2.9 1 98.56 89 SER B N 1
ATOM 2853 C CA . SER B 1 89 ? -4.562 6.012 1.771 1 98.56 89 SER B CA 1
ATOM 2854 C C . SER B 1 89 ? -3.385 6.871 2.221 1 98.56 89 SER B C 1
ATOM 2856 O O . SER B 1 89 ? -3.529 8.086 2.395 1 98.56 89 SER B O 1
ATOM 2858 N N . LEU B 1 90 ? -2.264 6.219 2.391 1 98.75 90 LEU B N 1
ATOM 2859 C CA . LEU B 1 90 ? -1.008 6.82 2.826 1 98.75 90 LEU B CA 1
ATOM 2860 C C . LEU B 1 90 ? 0.09 6.598 1.791 1 98.75 90 LEU B C 1
ATOM 2862 O O . LEU B 1 90 ? -0.093 5.832 0.84 1 98.75 90 LEU B O 1
ATOM 2866 N N . CYS B 1 91 ? 1.158 7.277 2.018 1 98.56 91 CYS B N 1
ATOM 2867 C CA . CYS B 1 91 ? 2.25 7.242 1.052 1 98.56 91 CYS B CA 1
ATOM 2868 C C . CYS B 1 91 ? 2.889 5.859 0.998 1 98.56 91 CYS B C 1
ATOM 2870 O O . CYS B 1 91 ? 2.865 5.121 1.984 1 98.56 91 CYS B O 1
ATOM 2872 N N . ALA B 1 92 ? 3.547 5.547 -0.098 1 98.19 92 ALA B N 1
ATOM 2873 C CA . ALA B 1 92 ? 4.27 4.301 -0.343 1 98.19 92 ALA B CA 1
ATOM 2874 C C . ALA B 1 92 ? 5.43 4.137 0.632 1 98.19 92 ALA B C 1
ATOM 2876 O O . ALA B 1 92 ? 5.887 3.021 0.884 1 98.19 92 ALA B O 1
ATOM 2877 N N . ASP B 1 93 ? 5.934 5.195 1.233 1 98 93 ASP B N 1
ATOM 2878 C CA . ASP B 1 93 ? 7.109 5.258 2.096 1 98 93 ASP B CA 1
ATOM 2879 C C . ASP B 1 93 ? 6.922 4.398 3.344 1 98 93 ASP B C 1
ATOM 2881 O O . ASP B 1 93 ? 5.852 4.41 3.957 1 98 93 ASP B O 1
ATOM 2885 N N . GLU B 1 94 ? 7.977 3.668 3.717 1 96.94 94 GLU B N 1
ATOM 2886 C CA . GLU B 1 94 ? 7.895 2.801 4.891 1 96.94 94 GLU B CA 1
ATOM 2887 C C . GLU B 1 94 ? 7.625 3.607 6.156 1 96.94 94 GLU B C 1
ATOM 2889 O O . GLU B 1 94 ? 7.074 3.086 7.125 1 96.94 94 GLU B O 1
ATOM 2894 N N . LEU B 1 95 ? 7.949 4.891 6.156 1 96.75 95 LEU B N 1
ATOM 2895 C CA . LEU B 1 95 ? 7.707 5.738 7.32 1 96.75 95 LEU B CA 1
ATOM 2896 C C . LEU B 1 95 ? 6.215 5.965 7.527 1 96.75 95 LEU B C 1
ATOM 2898 O O . LEU B 1 95 ? 5.773 6.238 8.648 1 96.75 95 LEU B O 1
ATOM 2902 N N . ALA B 1 96 ? 5.477 5.863 6.469 1 96.75 96 ALA B N 1
ATOM 2903 C CA . ALA B 1 96 ? 4.035 6.059 6.578 1 96.75 96 ALA B CA 1
ATOM 2904 C C . ALA B 1 96 ? 3.371 4.875 7.273 1 96.75 96 ALA B C 1
ATOM 2906 O O . ALA B 1 96 ? 2.227 4.973 7.723 1 96.75 96 ALA B O 1
ATOM 2907 N N . ARG B 1 97 ? 4.082 3.746 7.379 1 97.56 97 ARG B N 1
ATOM 2908 C CA . ARG B 1 97 ? 3.525 2.525 7.957 1 97.56 97 ARG B CA 1
ATOM 2909 C C . ARG B 1 97 ? 3.461 2.619 9.477 1 97.56 97 ARG B C 1
ATOM 2911 O O . ARG B 1 97 ? 2.707 1.885 10.117 1 97.56 97 ARG B O 1
ATOM 2918 N N . VAL B 1 98 ? 4.199 3.512 10.031 1 96.31 98 VAL B N 1
ATOM 2919 C CA . VAL B 1 98 ? 4.305 3.584 11.484 1 96.31 98 VAL B CA 1
ATOM 2920 C C . VAL B 1 98 ? 2.928 3.85 12.086 1 96.31 98 VAL B C 1
ATOM 2922 O O . VAL B 1 98 ? 2.508 3.158 13.023 1 96.31 98 VAL B O 1
ATOM 2925 N N . LEU B 1 99 ? 2.252 4.793 11.523 1 97.75 99 LEU B N 1
ATOM 2926 C CA . LEU B 1 99 ? 0.885 5.035 11.977 1 97.75 99 LEU B CA 1
ATOM 2927 C C . LEU B 1 99 ? -0.009 3.838 11.672 1 97.75 99 LEU B C 1
ATOM 2929 O O . LEU B 1 99 ? -0.816 3.432 12.508 1 97.75 99 LEU B O 1
ATOM 2933 N N . GLU B 1 100 ? 0.146 3.365 10.516 1 97.69 100 GLU B N 1
ATOM 2934 C CA . GLU B 1 100 ? -0.639 2.221 10.055 1 97.69 100 GLU B CA 1
ATOM 2935 C C . GLU B 1 100 ? -0.509 1.044 11.016 1 97.69 100 GLU B C 1
ATOM 2937 O O . GLU B 1 100 ? -1.502 0.394 11.352 1 97.69 100 GLU B O 1
ATOM 2942 N N . ASP B 1 101 ? 0.651 0.812 11.469 1 96.38 101 ASP B N 1
ATOM 2943 C CA . ASP B 1 101 ? 0.93 -0.292 12.383 1 96.38 101 ASP B CA 1
ATOM 2944 C C . ASP B 1 101 ? 0.114 -0.16 13.664 1 96.38 101 ASP B C 1
ATOM 2946 O O . ASP B 1 101 ? -0.355 -1.159 14.219 1 96.38 101 ASP B O 1
ATOM 2950 N N . GLU B 1 102 ? 0.02 1.019 14.109 1 96.69 102 GLU B N 1
ATOM 2951 C CA . GLU B 1 102 ? -0.724 1.243 15.344 1 96.69 102 GLU B CA 1
ATOM 2952 C C . GLU B 1 102 ? -2.201 0.903 15.164 1 96.69 102 GLU B C 1
ATOM 2954 O O . GLU B 1 102 ? -2.801 0.252 16.031 1 96.69 102 GLU B O 1
ATOM 2959 N N . PHE B 1 103 ? -2.756 1.268 14.109 1 98.44 103 PHE B N 1
ATOM 2960 C CA . PHE B 1 103 ? -4.156 0.953 13.852 1 98.44 103 PHE B CA 1
ATOM 2961 C C . PHE B 1 103 ? -4.328 -0.528 13.531 1 98.44 103 PHE B C 1
ATOM 2963 O O . PHE B 1 103 ? -5.34 -1.132 13.891 1 98.44 103 PHE B O 1
ATOM 2970 N N . VAL B 1 104 ? -3.332 -1.089 12.805 1 97.88 104 VAL B N 1
ATOM 2971 C CA . VAL B 1 104 ? -3.365 -2.506 12.461 1 97.88 104 VAL B CA 1
ATOM 2972 C C . VAL B 1 104 ? -3.377 -3.35 13.734 1 97.88 104 VAL B C 1
ATOM 2974 O O . VAL B 1 104 ? -4.035 -4.391 13.789 1 97.88 104 VAL B O 1
ATOM 2977 N N . SER B 1 105 ? -2.688 -2.896 14.734 1 96.62 105 SER B N 1
ATOM 2978 C CA . SER B 1 105 ? -2.635 -3.627 16 1 96.62 105 SER B CA 1
ATOM 2979 C C . SER B 1 105 ? -4.008 -3.697 16.656 1 96.62 105 SER B C 1
ATOM 2981 O O . SER B 1 105 ? -4.266 -4.578 17.484 1 96.62 105 SER B O 1
ATOM 2983 N N . VAL B 1 106 ? -4.867 -2.805 16.25 1 97.44 106 VAL B N 1
ATOM 2984 C CA . VAL B 1 106 ? -6.199 -2.754 16.859 1 97.44 106 VAL B CA 1
ATOM 2985 C C . VAL B 1 106 ? -7.199 -3.467 15.945 1 97.44 106 VAL B C 1
ATOM 2987 O O . VAL B 1 106 ? -7.977 -4.305 16.406 1 97.44 106 VAL B O 1
ATOM 2990 N N . TYR B 1 107 ? -7.141 -3.203 14.688 1 97.94 107 TYR B N 1
ATOM 2991 C CA . TYR B 1 107 ? -8.242 -3.576 13.805 1 97.94 107 TYR B CA 1
ATOM 2992 C C . TYR B 1 107 ? -7.816 -4.672 12.836 1 97.94 107 TYR B C 1
ATOM 2994 O O . TYR B 1 107 ? -8.648 -5.211 12.094 1 97.94 107 TYR B O 1
ATOM 3002 N N . GLY B 1 108 ? -6.57 -4.98 12.789 1 95.75 108 GLY B N 1
ATOM 3003 C CA . GLY B 1 108 ? -6.07 -5.934 11.812 1 95.75 108 GLY B CA 1
ATOM 3004 C C . GLY B 1 108 ? -5.586 -5.277 10.531 1 95.75 108 GLY B C 1
ATOM 3005 O O . GLY B 1 108 ? -5.555 -4.051 10.43 1 95.75 108 GLY B O 1
ATOM 3006 N N . ASN B 1 109 ? -5.273 -6.07 9.57 1 96.31 109 ASN B N 1
ATOM 3007 C CA . ASN B 1 109 ? -4.609 -5.617 8.352 1 96.31 109 ASN B CA 1
ATOM 3008 C C . ASN B 1 109 ? -5.48 -4.645 7.562 1 96.31 109 ASN B C 1
ATOM 3010 O O . ASN B 1 109 ? -6.695 -4.828 7.469 1 96.31 109 ASN B O 1
ATOM 3014 N N . ASN B 1 110 ? -4.816 -3.758 6.906 1 98.25 110 ASN B N 1
ATOM 3015 C CA . ASN B 1 110 ? -5.512 -2.699 6.184 1 98.25 110 ASN B CA 1
ATOM 3016 C C . ASN B 1 110 ? -5.688 -3.051 4.707 1 98.25 110 ASN B C 1
ATOM 3018 O O . ASN B 1 110 ? -4.863 -3.764 4.133 1 98.25 110 ASN B O 1
ATOM 3022 N N . PHE B 1 111 ? -6.746 -2.561 4.117 1 98.56 111 PHE B N 1
ATOM 3023 C CA . PHE B 1 111 ? -6.855 -2.381 2.676 1 98.56 111 PHE B CA 1
ATOM 3024 C C . PHE B 1 111 ? -6.141 -1.11 2.23 1 98.56 111 PHE B C 1
ATOM 3026 O O . PHE B 1 111 ? -6.469 -0.015 2.691 1 98.56 111 PHE B O 1
ATOM 3033 N N . ASN B 1 112 ? -5.215 -1.193 1.316 1 98.38 112 ASN B N 1
ATOM 3034 C CA . ASN B 1 112 ? -4.391 -0.049 0.945 1 98.38 112 ASN B CA 1
ATOM 3035 C C . ASN B 1 112 ? -4.926 0.647 -0.303 1 98.38 112 ASN B C 1
ATOM 3037 O O . ASN B 1 112 ? -4.766 0.145 -1.417 1 98.38 112 ASN B O 1
ATOM 3041 N N . LEU B 1 113 ? -5.418 1.811 -0.099 1 98 113 LEU B N 1
ATOM 3042 C CA . LEU B 1 113 ? -5.918 2.598 -1.221 1 98 113 LEU B CA 1
ATOM 3043 C C . LEU B 1 113 ? -4.844 3.547 -1.742 1 98 113 LEU B C 1
ATOM 3045 O O . LEU B 1 113 ? -4.992 4.125 -2.82 1 98 113 LEU B O 1
ATOM 3049 N N . GLY B 1 114 ? -3.773 3.682 -0.99 1 97.5 114 GLY B N 1
ATOM 3050 C CA . GLY B 1 114 ? -2.854 4.789 -1.2 1 97.5 114 GLY B CA 1
ATOM 3051 C C . GLY B 1 114 ? -1.712 4.445 -2.137 1 97.5 114 GLY B C 1
ATOM 3052 O O . GLY B 1 114 ? -1.515 3.277 -2.482 1 97.5 114 GLY B O 1
ATOM 3053 N N . GLY B 1 115 ? -0.985 5.426 -2.471 1 97.06 115 GLY B N 1
ATOM 3054 C CA . GLY B 1 115 ? 0.238 5.402 -3.258 1 97.06 115 GLY B CA 1
ATOM 3055 C C . GLY B 1 115 ? 1.134 6.602 -3.004 1 97.06 115 GLY B C 1
ATOM 3056 O O . GLY B 1 115 ? 1.152 7.145 -1.896 1 97.06 115 GLY B O 1
ATOM 3057 N N . LEU B 1 116 ? 1.863 6.973 -4.043 1 97.38 116 LEU B N 1
ATOM 3058 C CA . LEU B 1 116 ? 2.816 8.062 -3.889 1 97.38 116 LEU B CA 1
ATOM 3059 C C . LEU B 1 116 ? 2.141 9.297 -3.287 1 97.38 116 LEU B C 1
ATOM 3061 O O . LEU B 1 116 ? 1.012 9.625 -3.654 1 97.38 116 LEU B O 1
ATOM 3065 N N . SER B 1 117 ? 2.779 9.906 -2.338 1 98 117 SER B N 1
ATOM 3066 C CA . SER B 1 117 ? 2.395 11.148 -1.673 1 98 117 SER B CA 1
ATOM 3067 C C . SER B 1 117 ? 1.091 10.977 -0.9 1 98 117 SER B C 1
ATOM 3069 O O . SER B 1 117 ? 0.535 11.953 -0.391 1 98 117 SER B O 1
ATOM 3071 N N . GLY B 1 118 ? 0.567 9.742 -0.907 1 98.12 118 GLY B N 1
ATOM 3072 C CA . GLY B 1 118 ? -0.604 9.453 -0.094 1 98.12 118 GLY B CA 1
ATOM 3073 C C . GLY B 1 118 ? -1.905 9.547 -0.87 1 98.12 118 GLY B C 1
ATOM 3074 O O . GLY B 1 118 ? -2.988 9.422 -0.294 1 98.12 118 GLY B O 1
ATOM 3075 N N . PHE B 1 119 ? -1.811 9.766 -2.148 1 97.12 119 PHE B N 1
ATOM 3076 C CA . PHE B 1 119 ? -3.021 9.891 -2.949 1 97.12 119 PHE B CA 1
ATOM 3077 C C . PHE B 1 119 ? -3.736 8.547 -3.064 1 97.12 119 PHE B C 1
ATOM 3079 O O . PHE B 1 119 ? -3.092 7.5 -3.137 1 97.12 119 PHE B O 1
ATOM 3086 N N . PRO B 1 120 ? -5.059 8.586 -3.117 1 96.62 120 PRO B N 1
ATOM 3087 C CA . PRO B 1 120 ? -5.84 7.348 -3.229 1 96.62 120 PRO B CA 1
ATOM 3088 C C . PRO B 1 120 ? -5.852 6.785 -4.648 1 96.62 120 PRO B C 1
ATOM 3090 O O . PRO B 1 120 ? -6.906 6.727 -5.281 1 96.62 120 PRO B O 1
ATOM 3093 N N . PHE B 1 121 ? -4.867 6.164 -5.055 1 95.19 121 PHE B N 1
ATOM 3094 C CA . PHE B 1 121 ? -4.668 5.773 -6.445 1 95.19 121 PHE B CA 1
ATOM 3095 C C . PHE B 1 121 ? -5.496 4.539 -6.785 1 95.19 121 PHE B C 1
ATOM 3097 O O . PHE B 1 121 ? -5.762 4.27 -7.961 1 95.19 121 PHE B O 1
ATOM 3104 N N . ALA B 1 122 ? -5.859 3.74 -5.758 1 95.19 122 ALA B N 1
ATOM 3105 C CA . ALA B 1 122 ? -6.695 2.58 -6.043 1 95.19 122 ALA B CA 1
ATOM 3106 C C . ALA B 1 122 ? -8.047 3.004 -6.621 1 95.19 122 ALA B C 1
ATOM 3108 O O . ALA B 1 122 ? -8.719 2.213 -7.281 1 95.19 122 ALA B O 1
ATOM 3109 N N . GLY B 1 123 ? -8.508 4.262 -6.207 1 94.12 123 GLY B N 1
ATOM 3110 C CA . GLY B 1 123 ? -9.656 4.879 -6.852 1 94.12 123 GLY B CA 1
ATOM 3111 C C . GLY B 1 123 ? -10.977 4.242 -6.457 1 94.12 123 GLY B C 1
ATOM 3112 O O . GLY B 1 123 ? -11.078 3.633 -5.391 1 94.12 123 GLY B O 1
ATOM 3113 N N . ASN B 1 124 ? -11.945 4.465 -7.344 1 94.44 124 ASN B N 1
ATOM 3114 C CA . ASN B 1 124 ? -13.289 3.957 -7.113 1 94.44 124 ASN B CA 1
ATOM 3115 C C . ASN B 1 124 ? -13.32 2.432 -7.07 1 94.44 124 ASN B C 1
ATOM 3117 O O . ASN B 1 124 ? -14.023 1.842 -6.254 1 94.44 124 ASN B O 1
ATOM 3121 N N . THR B 1 125 ? -12.547 1.878 -7.902 1 93.44 125 THR B N 1
ATOM 3122 C CA . THR B 1 125 ? -12.492 0.421 -7.922 1 93.44 125 THR B CA 1
ATOM 3123 C C . THR B 1 125 ? -11.938 -0.115 -6.605 1 93.44 125 THR B C 1
ATOM 3125 O O . THR B 1 125 ? -12.5 -1.044 -6.02 1 93.44 125 THR B O 1
ATOM 3128 N N . GLY B 1 126 ? -10.867 0.501 -6.148 1 95.94 126 GLY B N 1
ATOM 3129 C CA . GLY B 1 126 ? -10.32 0.108 -4.859 1 95.94 126 GLY B CA 1
ATOM 3130 C C . GLY B 1 126 ? -11.297 0.285 -3.715 1 95.94 126 GLY B C 1
ATOM 3131 O O . GLY B 1 126 ? -11.438 -0.603 -2.873 1 95.94 126 GLY B O 1
ATOM 3132 N N . PHE B 1 127 ? -11.961 1.38 -3.736 1 96.5 127 PHE B N 1
ATOM 3133 C CA . PHE B 1 127 ? -12.93 1.64 -2.678 1 96.5 127 PHE B CA 1
ATOM 3134 C C . PHE B 1 127 ? -14.078 0.634 -2.732 1 96.5 127 PHE B C 1
ATOM 3136 O O . PHE B 1 127 ? -14.531 0.146 -1.696 1 96.5 127 PHE B O 1
ATOM 3143 N N . GLY B 1 128 ? -14.531 0.366 -3.916 1 95.69 128 GLY B N 1
ATOM 3144 C CA . GLY B 1 128 ? -15.586 -0.629 -4.066 1 95.69 128 GLY B CA 1
ATOM 3145 C C . GLY B 1 128 ? -15.18 -2.002 -3.561 1 95.69 128 GLY B C 1
ATOM 3146 O O . GLY B 1 128 ? -15.953 -2.662 -2.861 1 95.69 128 GLY B O 1
ATOM 3147 N N . ALA B 1 129 ? -14.023 -2.404 -3.932 1 95.19 129 ALA B N 1
ATOM 3148 C CA . ALA B 1 129 ? -13.5 -3.682 -3.451 1 95.19 129 ALA B CA 1
ATOM 3149 C C . ALA B 1 129 ? -13.367 -3.684 -1.931 1 95.19 129 ALA B C 1
ATOM 3151 O O . ALA B 1 129 ? -13.773 -4.637 -1.268 1 95.19 129 ALA B O 1
ATOM 3152 N N . MET B 1 130 ? -12.797 -2.621 -1.409 1 97 130 MET B N 1
ATOM 3153 C CA . MET B 1 130 ? -12.641 -2.463 0.034 1 97 130 MET B CA 1
ATOM 3154 C C . MET B 1 130 ? -13.992 -2.541 0.736 1 97 130 MET B C 1
ATOM 3156 O O . MET B 1 130 ? -14.141 -3.258 1.729 1 97 130 MET B O 1
ATOM 3160 N N . ALA B 1 131 ? -14.953 -1.814 0.213 1 96.75 131 ALA B N 1
ATOM 3161 C CA . ALA B 1 131 ? -16.281 -1.769 0.829 1 96.75 131 ALA B CA 1
ATOM 3162 C C . ALA B 1 131 ? -16.922 -3.154 0.862 1 96.75 131 ALA B C 1
ATOM 3164 O O . ALA B 1 131 ? -17.609 -3.504 1.822 1 96.75 131 ALA B O 1
ATOM 3165 N N . ALA B 1 132 ? -16.656 -3.908 -0.158 1 95.62 132 ALA B N 1
ATOM 3166 C CA . ALA B 1 132 ? -17.188 -5.27 -0.223 1 95.62 132 ALA B CA 1
ATOM 3167 C C . ALA B 1 132 ? -16.562 -6.148 0.859 1 95.62 132 ALA B C 1
ATOM 3169 O O . ALA B 1 132 ? -17.109 -7.199 1.205 1 95.62 132 ALA B O 1
ATOM 3170 N N . HIS B 1 133 ? -15.477 -5.711 1.427 1 96.81 133 HIS B N 1
ATOM 3171 C CA . HIS B 1 133 ? -14.75 -6.496 2.418 1 96.81 133 HIS B CA 1
ATOM 3172 C C . HIS B 1 133 ? -15.125 -6.074 3.836 1 96.81 133 HIS B C 1
ATOM 3174 O O . HIS B 1 133 ? -14.664 -6.676 4.809 1 96.81 133 HIS B O 1
ATOM 3180 N N . ILE B 1 134 ? -15.922 -5.086 3.98 1 97.75 134 ILE B N 1
ATOM 3181 C CA . ILE B 1 134 ? -16.438 -4.742 5.301 1 97.75 134 ILE B CA 1
ATOM 3182 C C . ILE B 1 134 ? -17.297 -5.891 5.832 1 97.75 134 ILE B C 1
ATOM 3184 O O . ILE B 1 134 ? -18.156 -6.41 5.125 1 97.75 134 ILE B O 1
ATOM 3188 N N . PRO B 1 135 ? -17.047 -6.254 7.055 1 97.31 135 PRO B N 1
ATOM 3189 C CA . PRO B 1 135 ? -17.906 -7.293 7.625 1 97.31 135 PRO B CA 1
ATOM 3190 C C . PRO B 1 135 ? -19.391 -6.949 7.527 1 97.31 135 PRO B C 1
ATOM 3192 O O . PRO B 1 135 ? -19.766 -5.773 7.586 1 97.31 135 PRO B O 1
ATOM 3195 N N . ASP B 1 136 ? -20.219 -7.965 7.426 1 96.56 136 ASP B N 1
ATOM 3196 C CA . ASP B 1 136 ? -21.656 -7.785 7.16 1 96.56 136 ASP B CA 1
ATOM 3197 C C . ASP B 1 136 ? -22.281 -6.848 8.188 1 96.56 136 ASP B C 1
ATOM 3199 O O . ASP B 1 136 ? -23.125 -6.016 7.836 1 96.56 136 ASP B O 1
ATOM 3203 N N . ASP B 1 137 ? -21.922 -6.957 9.375 1 95.12 137 ASP B N 1
ATOM 3204 C CA . ASP B 1 137 ? -22.422 -6.086 10.43 1 95.12 137 ASP B CA 1
ATOM 3205 C C . ASP B 1 137 ? -21.297 -5.223 11.008 1 95.12 137 ASP B C 1
ATOM 3207 O O . ASP B 1 137 ? -21.203 -5.074 12.227 1 95.12 137 ASP B O 1
ATOM 3211 N N . GLY B 1 138 ? -20.547 -4.715 9.992 1 98.12 138 GLY B N 1
ATOM 3212 C CA . GLY B 1 138 ? -19.359 -4.059 10.516 1 98.12 138 GLY B CA 1
ATOM 3213 C C . GLY B 1 138 ? -19.156 -2.656 9.969 1 98.12 138 GLY B C 1
ATOM 3214 O O . GLY B 1 138 ? -20.125 -2.012 9.539 1 98.12 138 GLY B O 1
ATOM 3215 N N . PHE B 1 139 ? -17.938 -2.156 10.219 1 98.75 139 PHE B N 1
ATOM 3216 C CA . PHE B 1 139 ? -17.562 -0.769 9.977 1 98.75 139 PHE B CA 1
ATOM 3217 C C . PHE B 1 139 ? -16.266 -0.688 9.18 1 98.75 139 PHE B C 1
ATOM 3219 O O . PHE B 1 139 ? -15.594 -1.7 8.969 1 98.75 139 PHE B O 1
ATOM 3226 N N . CYS B 1 140 ? -16.016 0.501 8.734 1 98.81 140 CYS B N 1
ATOM 3227 C CA . CYS B 1 140 ? -14.727 0.804 8.109 1 98.81 140 CYS B CA 1
ATOM 3228 C C . CYS B 1 140 ? -14.109 2.057 8.719 1 98.81 140 CYS B C 1
ATOM 3230 O O . CYS B 1 140 ? -14.805 3.045 8.953 1 98.81 140 CYS B O 1
ATOM 3232 N N . LEU B 1 141 ? -12.883 1.992 9.055 1 98.88 141 LEU B N 1
ATOM 3233 C CA . LEU B 1 141 ? -12.07 3.168 9.336 1 98.88 141 LEU B CA 1
ATOM 3234 C C . LEU B 1 141 ? -11.109 3.449 8.18 1 98.88 141 LEU B C 1
ATOM 3236 O O . LEU B 1 141 ? -10.242 2.629 7.879 1 98.88 141 LEU B O 1
ATOM 3240 N N . LEU B 1 142 ? -11.289 4.582 7.562 1 98.88 142 LEU B N 1
ATOM 3241 C CA . LEU B 1 142 ? -10.398 5.023 6.496 1 98.88 142 LEU B CA 1
ATOM 3242 C C . LEU B 1 142 ? -9.5 6.16 6.973 1 98.88 142 LEU B C 1
ATOM 3244 O O . LEU B 1 142 ? -9.992 7.234 7.332 1 98.88 142 LEU B O 1
ATOM 3248 N N . VAL B 1 143 ? -8.219 5.918 6.969 1 98.94 143 VAL B N 1
ATOM 3249 C CA . VAL B 1 143 ? -7.219 6.902 7.363 1 98.94 143 VAL B CA 1
ATOM 3250 C C . VAL B 1 143 ? -6.434 7.367 6.137 1 98.94 143 VAL B C 1
ATOM 3252 O O . VAL B 1 143 ? -5.906 6.547 5.387 1 98.94 143 VAL B O 1
ATOM 3255 N N . HIS B 1 144 ? -6.418 8.711 5.949 1 98.81 144 HIS B N 1
ATOM 3256 C CA . HIS B 1 144 ? -5.727 9.172 4.754 1 98.81 144 HIS B CA 1
ATOM 3257 C C . HIS B 1 144 ? -4.934 10.445 5.035 1 98.81 144 HIS B C 1
ATOM 3259 O O . HIS B 1 144 ? -5.273 11.203 5.945 1 98.81 144 HIS B O 1
ATOM 3265 N N . GLY B 1 145 ? -3.869 10.609 4.227 1 98.69 145 GLY B N 1
ATOM 3266 C CA . GLY B 1 145 ? -3.125 11.852 4.309 1 98.69 145 GLY B CA 1
ATOM 3267 C C . GLY B 1 145 ? -1.717 11.742 3.752 1 98.69 145 GLY B C 1
ATOM 3268 O O . GLY B 1 145 ? -1.147 10.648 3.701 1 98.69 145 GLY B O 1
ATOM 3269 N N . PRO B 1 146 ? -1.159 12.891 3.389 1 98.75 146 PRO B N 1
ATOM 3270 C CA . PRO B 1 146 ? 0.263 12.953 3.045 1 98.75 146 PRO B CA 1
ATOM 3271 C C . PRO B 1 146 ? 1.171 12.883 4.27 1 98.75 146 PRO B C 1
ATOM 3273 O O . PRO B 1 146 ? 0.685 12.773 5.398 1 98.75 146 PRO B O 1
ATOM 3276 N N . HIS B 1 147 ? 2.447 12.828 4.02 1 98.75 147 HIS B N 1
ATOM 3277 C CA . HIS B 1 147 ? 3.363 12.852 5.156 1 98.75 147 HIS B CA 1
ATOM 3278 C C . HIS B 1 147 ? 4.508 13.836 4.922 1 98.75 147 HIS B C 1
ATOM 3280 O O . HIS B 1 147 ? 4.82 14.164 3.779 1 98.75 147 HIS B O 1
ATOM 3286 N N . VAL B 1 148 ? 5.051 14.344 5.988 1 98.62 148 VAL B N 1
ATOM 3287 C CA . VAL B 1 148 ? 6.18 15.266 5.992 1 98.62 148 VAL B CA 1
ATOM 3288 C C . VAL B 1 148 ? 7.156 14.883 7.105 1 98.62 148 VAL B C 1
ATOM 3290 O O . VAL B 1 148 ? 6.762 14.281 8.109 1 98.62 148 VAL B O 1
ATOM 3293 N N . GLY B 1 149 ? 8.453 15.164 6.832 1 98.06 149 GLY B N 1
ATOM 3294 C CA . GLY B 1 149 ? 9.461 14.906 7.848 1 98.06 149 GLY B CA 1
ATOM 3295 C C . GLY B 1 149 ? 9.836 16.141 8.641 1 98.06 149 GLY B C 1
ATOM 3296 O O . GLY B 1 149 ? 9.82 17.25 8.117 1 98.06 149 GLY B O 1
ATOM 3297 N N . ILE B 1 150 ? 10.117 15.977 9.891 1 97.56 150 ILE B N 1
ATOM 3298 C CA . ILE B 1 150 ? 10.836 16.953 10.711 1 97.56 150 ILE B CA 1
ATOM 3299 C C . ILE B 1 150 ? 12.055 16.297 11.344 1 97.56 150 ILE B C 1
ATOM 3301 O O . ILE B 1 150 ? 11.922 15.367 12.156 1 97.56 150 ILE B O 1
ATOM 3305 N N . CYS B 1 151 ? 13.172 16.75 10.984 1 95.81 151 CYS B N 1
ATOM 3306 C CA . CYS B 1 151 ? 14.383 16.109 11.5 1 95.81 151 CYS B CA 1
ATOM 3307 C C . CYS B 1 151 ? 14.711 16.625 12.898 1 95.81 151 CYS B C 1
ATOM 3309 O O . CYS B 1 151 ? 14.016 17.5 13.422 1 95.81 151 CYS B O 1
ATOM 3311 N N . LYS B 1 152 ? 15.742 16.141 13.461 1 91.75 152 LYS B N 1
ATOM 3312 C CA . LYS B 1 152 ? 16.094 16.391 14.859 1 91.75 152 LYS B CA 1
ATOM 3313 C C . LYS B 1 152 ? 16.359 17.875 15.109 1 91.75 152 LYS B C 1
ATOM 3315 O O . LYS B 1 152 ? 16.062 18.375 16.188 1 91.75 152 LYS B O 1
ATOM 3320 N N . ASN B 1 153 ? 16.812 18.594 14.125 1 92.12 153 ASN B N 1
ATOM 3321 C CA . ASN B 1 153 ? 17.141 20 14.289 1 92.12 153 ASN B CA 1
ATOM 3322 C C . ASN B 1 153 ? 15.93 20.891 14 1 92.12 153 ASN B C 1
ATOM 3324 O O . ASN B 1 153 ? 16.047 22.125 14.008 1 92.12 153 ASN B O 1
ATOM 3328 N N . GLY B 1 154 ? 14.805 20.219 13.664 1 93.81 154 GLY B N 1
ATOM 3329 C CA . GLY B 1 154 ? 13.57 20.969 13.5 1 93.81 154 GLY B CA 1
ATOM 3330 C C . GLY B 1 154 ? 13.297 21.359 12.062 1 93.81 154 GLY B C 1
ATOM 3331 O O . GLY B 1 154 ? 12.289 22.016 11.773 1 93.81 154 GLY B O 1
ATOM 3332 N N . GLN B 1 155 ? 14.172 20.984 11.18 1 95.88 155 GLN B N 1
ATOM 3333 C CA . GLN B 1 155 ? 13.961 21.312 9.773 1 95.88 155 GLN B CA 1
ATOM 3334 C C . GLN B 1 155 ? 12.781 20.531 9.195 1 95.88 155 GLN B C 1
ATOM 3336 O O . GLN B 1 155 ? 12.734 19.297 9.305 1 95.88 155 GLN B O 1
ATOM 3341 N N . ILE B 1 156 ? 11.891 21.25 8.594 1 97.5 156 ILE B N 1
ATOM 3342 C CA . ILE B 1 156 ? 10.711 20.641 7.977 1 97.5 156 ILE B CA 1
ATOM 3343 C C . ILE B 1 156 ? 11.07 20.141 6.578 1 97.5 156 ILE B C 1
ATOM 3345 O O . ILE B 1 156 ? 11.758 20.828 5.82 1 97.5 156 ILE B O 1
ATOM 3349 N N . GLY B 1 157 ? 10.594 18.953 6.242 1 97.31 157 GLY B N 1
ATOM 3350 C CA . GLY B 1 157 ? 10.789 18.406 4.906 1 97.31 157 GLY B CA 1
ATOM 3351 C C . GLY B 1 157 ? 11.883 17.359 4.844 1 97.31 157 GLY B C 1
ATOM 3352 O O . GLY B 1 157 ? 12.086 16.734 3.803 1 97.31 157 GLY B O 1
ATOM 3353 N N . LYS B 1 158 ? 12.578 17.172 5.973 1 96.62 158 LYS B N 1
ATOM 3354 C CA . LYS B 1 158 ? 13.672 16.203 6.039 1 96.62 158 LYS B CA 1
ATOM 3355 C C . LYS B 1 158 ? 13.508 15.258 7.223 1 96.62 158 LYS B C 1
ATOM 3357 O O . LYS B 1 158 ? 12.805 15.578 8.188 1 96.62 158 LYS B O 1
ATOM 3362 N N . VAL B 1 159 ? 14.164 14.086 7.078 1 96.94 159 VAL B N 1
ATOM 3363 C CA . VAL B 1 159 ? 14.055 13.125 8.172 1 96.94 159 VAL B CA 1
ATOM 3364 C C . VAL B 1 159 ? 15.297 12.234 8.203 1 96.94 159 VAL B C 1
ATOM 3366 O O . VAL B 1 159 ? 15.914 11.984 7.164 1 96.94 159 VAL B O 1
ATOM 3369 N N . GLU B 1 160 ? 15.664 11.883 9.375 1 95.56 160 GLU B N 1
ATOM 3370 C CA . GLU B 1 160 ? 16.703 10.875 9.547 1 95.56 160 GLU B CA 1
ATOM 3371 C C . GLU B 1 160 ? 16.141 9.469 9.414 1 95.56 160 GLU B C 1
ATOM 3373 O O . GLU B 1 160 ? 15.039 9.188 9.883 1 95.56 160 GLU B O 1
ATOM 3378 N N . ARG B 1 161 ? 16.859 8.633 8.789 1 93.62 161 ARG B N 1
ATOM 3379 C CA . ARG B 1 161 ? 16.5 7.223 8.688 1 93.62 161 ARG B CA 1
ATOM 3380 C C . ARG B 1 161 ? 17.594 6.336 9.281 1 93.62 161 ARG B C 1
ATOM 3382 O O . ARG B 1 161 ? 18.781 6.637 9.141 1 93.62 161 ARG B O 1
ATOM 3389 N N . GLN B 1 162 ? 17.156 5.297 9.867 1 90.62 162 GLN B N 1
ATOM 3390 C CA . GLN B 1 162 ? 18.109 4.355 10.445 1 90.62 162 GLN B CA 1
ATOM 3391 C C . GLN B 1 162 ? 19 3.758 9.367 1 90.62 162 GLN B C 1
ATOM 3393 O O . GLN B 1 162 ? 18.531 3.309 8.328 1 90.62 162 GLN B O 1
ATOM 3398 N N . GLY B 1 163 ? 20.281 3.773 9.617 1 92.31 163 GLY B N 1
ATOM 3399 C CA . GLY B 1 163 ? 21.234 3.146 8.719 1 92.31 163 GLY B CA 1
ATOM 3400 C C . GLY B 1 163 ? 21.625 4.035 7.559 1 92.31 163 GLY B C 1
ATOM 3401 O O . GLY B 1 163 ? 22.391 3.617 6.688 1 92.31 163 GLY B O 1
ATOM 3402 N N . ILE B 1 164 ? 21.125 5.203 7.566 1 94.81 164 ILE B N 1
ATOM 3403 C CA . ILE B 1 164 ? 21.422 6.145 6.496 1 94.81 164 ILE B CA 1
ATOM 3404 C C . ILE B 1 164 ? 22 7.43 7.094 1 94.81 164 ILE B C 1
ATOM 3406 O O . ILE B 1 164 ? 21.359 8.062 7.938 1 94.81 164 ILE B O 1
ATOM 3410 N N . ALA B 1 165 ? 23.078 7.855 6.715 1 93.62 165 ALA B N 1
ATOM 3411 C CA . ALA B 1 165 ? 23.75 9.031 7.254 1 93.62 165 ALA B CA 1
ATOM 3412 C C . ALA B 1 165 ? 23.109 10.32 6.738 1 93.62 165 ALA B C 1
ATOM 3414 O O . ALA B 1 165 ? 22.969 11.289 7.48 1 93.62 165 ALA B O 1
ATOM 3415 N N . LEU B 1 166 ? 22.734 10.25 5.516 1 92.44 166 LEU B N 1
ATOM 3416 C CA . LEU B 1 166 ? 22.188 11.438 4.867 1 92.44 166 LEU B CA 1
ATOM 3417 C C . LEU B 1 166 ? 20.797 11.758 5.414 1 92.44 166 LEU B C 1
ATOM 3419 O O . LEU B 1 166 ? 19.922 10.891 5.449 1 92.44 166 LEU B O 1
ATOM 3423 N N . VAL B 1 167 ? 20.641 12.898 5.922 1 93.94 167 VAL B N 1
ATOM 3424 C CA . VAL B 1 167 ? 19.312 13.422 6.246 1 93.94 167 VAL B CA 1
ATOM 3425 C C . VAL B 1 167 ? 18.641 13.93 4.977 1 93.94 167 VAL B C 1
ATOM 3427 O O . VAL B 1 167 ? 19.062 14.938 4.402 1 93.94 167 VAL B O 1
ATOM 3430 N N . ASP B 1 168 ? 17.609 13.172 4.543 1 90.81 168 ASP B N 1
ATOM 3431 C CA . ASP B 1 168 ? 17.109 13.422 3.191 1 90.81 168 ASP B CA 1
ATOM 3432 C C . ASP B 1 168 ? 15.633 13.797 3.211 1 90.81 168 ASP B C 1
ATOM 3434 O O . ASP B 1 168 ? 15.016 13.883 4.277 1 90.81 168 ASP B O 1
ATOM 3438 N N . ASN B 1 169 ? 15.133 14.039 2.02 1 92.44 169 ASN B N 1
ATOM 3439 C CA . ASN B 1 169 ? 13.797 14.578 1.79 1 92.44 169 ASN B CA 1
ATOM 3440 C C . ASN B 1 169 ? 12.719 13.594 2.234 1 92.44 169 ASN B C 1
ATOM 3442 O O . ASN B 1 169 ? 12.859 12.383 2.045 1 92.44 169 ASN B O 1
ATOM 3446 N N . CYS B 1 170 ? 11.758 14.086 2.848 1 91.81 170 CYS B N 1
ATOM 3447 C CA . CYS B 1 170 ? 10.516 13.414 3.199 1 91.81 170 CYS B CA 1
ATOM 3448 C C . CYS B 1 170 ? 9.312 14.328 2.965 1 91.81 170 CYS B C 1
ATOM 3450 O O . CYS B 1 170 ? 9.125 15.312 3.684 1 91.81 170 CYS B O 1
ATOM 3452 N N . CYS B 1 171 ? 8.562 13.898 1.873 1 94.31 171 CYS B N 1
ATOM 3453 C CA . CYS B 1 171 ? 8.297 12.82 0.929 1 94.31 171 CYS B CA 1
ATOM 3454 C C . CYS B 1 171 ? 8.938 13.109 -0.423 1 94.31 171 CYS B C 1
ATOM 3456 O O . CYS B 1 171 ? 8.633 14.117 -1.056 1 94.31 171 CYS B O 1
ATOM 3458 N N . GLY B 1 172 ? 9.719 12.289 -0.912 1 94.12 172 GLY B N 1
ATOM 3459 C CA . GLY B 1 172 ? 10.406 12.492 -2.176 1 94.12 172 GLY B CA 1
ATOM 3460 C C . GLY B 1 172 ? 9.461 12.781 -3.33 1 94.12 172 GLY B C 1
ATOM 3461 O O . GLY B 1 172 ? 9.711 13.688 -4.129 1 94.12 172 GLY B O 1
ATOM 3462 N N . SER B 1 173 ? 8.438 12.062 -3.479 1 95.81 173 SER B N 1
ATOM 3463 C CA . SER B 1 173 ? 7.449 12.258 -4.531 1 95.81 173 SER B CA 1
ATOM 3464 C C . SER B 1 173 ? 6.828 13.648 -4.453 1 95.81 173 SER B C 1
ATOM 3466 O O . SER B 1 173 ? 6.68 14.328 -5.469 1 95.81 173 SER B O 1
ATOM 3468 N N . ALA B 1 174 ? 6.469 14.086 -3.268 1 96.75 174 ALA B N 1
ATOM 3469 C CA . ALA B 1 174 ? 5.836 15.383 -3.053 1 96.75 174 ALA B CA 1
ATOM 3470 C C . ALA B 1 174 ? 6.785 16.516 -3.41 1 96.75 174 ALA B C 1
ATOM 3472 O O . ALA B 1 174 ? 6.383 17.5 -4.047 1 96.75 174 ALA B O 1
ATOM 3473 N N . ILE B 1 175 ? 7.977 16.391 -3.012 1 95.56 175 ILE B N 1
ATOM 3474 C CA . ILE B 1 175 ? 8.977 17.422 -3.275 1 95.56 175 ILE B CA 1
ATOM 3475 C C . ILE B 1 175 ? 9.258 17.5 -4.773 1 95.56 175 ILE B C 1
ATOM 3477 O O . ILE B 1 175 ? 9.367 18.578 -5.336 1 95.56 175 ILE B O 1
ATOM 3481 N N . ALA B 1 176 ? 9.367 16.328 -5.406 1 93.62 176 ALA B N 1
ATOM 3482 C CA . ALA B 1 176 ? 9.539 16.312 -6.855 1 93.62 176 ALA B CA 1
ATOM 3483 C C . ALA B 1 176 ? 8.383 17.031 -7.555 1 93.62 176 ALA B C 1
ATOM 3485 O O . ALA B 1 176 ? 8.602 17.797 -8.5 1 93.62 176 ALA B O 1
ATOM 3486 N N . ALA B 1 177 ? 7.219 16.781 -7.078 1 93.75 177 ALA B N 1
ATOM 3487 C CA . ALA B 1 177 ? 6.051 17.438 -7.648 1 93.75 177 ALA B CA 1
ATOM 3488 C C . ALA B 1 177 ? 6.105 18.938 -7.41 1 93.75 177 ALA B C 1
ATOM 3490 O O . ALA B 1 177 ? 5.785 19.734 -8.305 1 93.75 177 ALA B O 1
ATOM 3491 N N . SER B 1 178 ? 6.461 19.297 -6.254 1 93.88 178 SER B N 1
ATOM 3492 C CA . SER B 1 178 ? 6.609 20.703 -5.91 1 93.88 178 SER B CA 1
ATOM 3493 C C . SER B 1 178 ? 7.641 21.391 -6.801 1 93.88 178 SER B C 1
ATOM 3495 O O . SER B 1 178 ? 7.438 22.516 -7.246 1 93.88 178 SER B O 1
ATOM 3497 N N . ASN B 1 179 ? 8.734 20.703 -6.992 1 91.69 179 ASN B N 1
ATOM 3498 C CA . ASN B 1 179 ? 9.781 21.234 -7.863 1 91.69 179 ASN B CA 1
ATOM 3499 C C . ASN B 1 179 ? 9.289 21.375 -9.305 1 91.69 179 ASN B C 1
ATOM 3501 O O . ASN B 1 179 ? 9.633 22.344 -9.984 1 91.69 179 ASN B O 1
ATOM 3505 N N . TYR B 1 180 ? 8.586 20.453 -9.711 1 89.38 180 TYR B N 1
ATOM 3506 C CA . TYR B 1 180 ? 7.969 20.516 -11.031 1 89.38 180 TYR B CA 1
ATOM 3507 C C . TYR B 1 180 ? 7.117 21.766 -11.18 1 89.38 180 TYR B C 1
ATOM 3509 O O . TYR B 1 180 ? 7.219 22.484 -12.172 1 89.38 180 TYR B O 1
ATOM 3517 N N . LEU B 1 181 ? 6.383 22.062 -10.195 1 88.94 181 LEU B N 1
ATOM 3518 C CA . LEU B 1 181 ? 5.516 23.234 -10.188 1 88.94 181 LEU B CA 1
ATOM 3519 C C . LEU B 1 181 ? 6.34 24.516 -10.203 1 88.94 181 LEU B C 1
ATOM 3521 O O . LEU B 1 181 ? 5.984 25.484 -10.883 1 88.94 181 LEU B O 1
ATOM 3525 N N . LYS B 1 182 ? 7.301 24.469 -9.438 1 87.19 182 LYS B N 1
ATOM 3526 C CA . LYS B 1 182 ? 8.188 25.625 -9.398 1 87.19 182 LYS B CA 1
ATOM 3527 C C . LYS B 1 182 ? 8.758 25.922 -10.781 1 87.19 182 LYS B C 1
ATOM 3529 O O . LYS B 1 182 ? 8.891 27.094 -11.164 1 87.19 182 LYS B O 1
ATOM 3534 N N . GLY B 1 183 ? 9.102 24.891 -11.461 1 80.94 183 GLY B N 1
ATOM 3535 C CA . GLY B 1 183 ? 9.617 25.047 -12.812 1 80.94 183 GLY B CA 1
ATOM 3536 C C . GLY B 1 183 ? 8.609 25.656 -13.773 1 80.94 183 GLY B C 1
ATOM 3537 O O . GLY B 1 183 ? 8.977 26.422 -14.656 1 80.94 183 GLY B O 1
ATOM 3538 N N . ILE B 1 184 ? 7.426 25.391 -13.578 1 74.06 184 ILE B N 1
ATOM 3539 C CA . ILE B 1 184 ? 6.367 25.922 -14.43 1 74.06 184 ILE B CA 1
ATOM 3540 C C . ILE B 1 184 ? 6.117 27.391 -14.102 1 74.06 184 ILE B C 1
ATOM 3542 O O . ILE B 1 184 ? 5.992 28.219 -15.008 1 74.06 184 ILE B O 1
ATOM 3546 N N . THR B 1 185 ? 6 27.625 -12.914 1 69 185 THR B N 1
ATOM 3547 C CA . THR B 1 185 ? 5.645 28.969 -12.492 1 69 185 THR B CA 1
ATOM 3548 C C . THR B 1 185 ? 6.785 29.938 -12.773 1 69 185 THR B C 1
ATOM 3550 O O . THR B 1 185 ? 6.547 31.125 -13 1 69 185 THR B O 1
ATOM 3553 N N . HIS B 1 186 ? 7.922 29.297 -12.766 1 69.31 186 HIS B N 1
ATOM 3554 C CA . HIS B 1 186 ? 9.055 30.172 -13.016 1 69.31 186 HIS B CA 1
ATOM 3555 C C . HIS B 1 186 ? 9.492 30.109 -14.477 1 69.31 186 HIS B C 1
ATOM 3557 O O . HIS B 1 186 ? 10.43 30.797 -14.883 1 69.31 186 HIS B O 1
ATOM 3563 N N . GLY B 1 187 ? 8.555 29.484 -15.391 1 55.22 187 GLY B N 1
ATOM 3564 C CA . GLY B 1 187 ? 8.781 29.422 -16.828 1 55.22 187 GLY B CA 1
ATOM 3565 C C . GLY B 1 187 ? 9.867 28.422 -17.219 1 55.22 187 GLY B C 1
ATOM 3566 O O . GLY B 1 187 ? 10.328 28.422 -18.359 1 55.22 187 GLY B O 1
ATOM 3567 N N . GLY B 1 188 ? 10.266 27.547 -16.406 1 47.78 188 GLY B N 1
ATOM 3568 C CA . GLY B 1 188 ? 11.398 26.672 -16.672 1 47.78 188 GLY B CA 1
ATOM 3569 C C . GLY B 1 188 ? 11.016 25.219 -16.797 1 47.78 188 GLY B C 1
ATOM 3570 O O . GLY B 1 188 ? 11.883 24.359 -17 1 47.78 188 GLY B O 1
ATOM 3571 N N . ALA B 1 189 ? 9.812 24.984 -16.578 1 50.84 189 ALA B N 1
ATOM 3572 C CA . ALA B 1 189 ? 9.523 23.562 -16.562 1 50.84 189 ALA B CA 1
ATOM 3573 C C . ALA B 1 189 ? 9.461 22.984 -17.969 1 50.84 189 ALA B C 1
ATOM 3575 O O . ALA B 1 189 ? 8.875 23.594 -18.875 1 50.84 189 ALA B O 1
ATOM 3576 N N . GLN B 1 190 ? 10.383 22.078 -18.281 1 44.03 190 GLN B N 1
ATOM 3577 C CA . GLN B 1 190 ? 10.273 21.312 -19.516 1 44.03 190 GLN B CA 1
ATOM 3578 C C . GLN B 1 190 ? 9.008 20.469 -19.531 1 44.03 190 GLN B C 1
ATOM 3580 O O . GLN B 1 190 ? 8.82 19.625 -18.656 1 44.03 190 GLN B O 1
ATOM 3585 N N . ILE B 1 191 ? 7.953 21 -19.984 1 42.91 191 ILE B N 1
ATOM 3586 C CA . ILE B 1 191 ? 6.75 20.188 -20.172 1 42.91 191 ILE B CA 1
ATOM 3587 C C . ILE B 1 191 ? 7.105 18.906 -20.906 1 42.91 191 ILE B C 1
ATOM 3589 O O . ILE B 1 191 ? 7.707 18.938 -21.984 1 42.91 191 ILE B O 1
ATOM 3593 N N . THR B 1 192 ? 7.367 17.984 -20.188 1 40.91 192 THR B N 1
ATOM 3594 C CA . THR B 1 192 ? 7.645 16.734 -20.891 1 40.91 192 THR B CA 1
ATOM 3595 C C . THR B 1 192 ? 6.367 16.156 -21.484 1 40.91 192 THR B C 1
ATOM 3597 O O . THR B 1 192 ? 5.32 16.141 -20.844 1 40.91 192 THR B O 1
ATOM 3600 N N . ALA B 1 193 ? 6.25 16.234 -22.766 1 35.44 193 ALA B N 1
ATOM 3601 C CA . ALA B 1 193 ? 5.207 15.562 -23.531 1 35.44 193 ALA B CA 1
ATOM 3602 C C . ALA B 1 193 ? 5.199 14.062 -23.266 1 35.44 193 ALA B C 1
ATOM 3604 O O . ALA B 1 193 ? 4.527 13.297 -23.953 1 35.44 193 ALA B O 1
ATOM 3605 N N . LYS B 1 194 ? 5.945 13.633 -22.406 1 41.16 194 LYS B N 1
ATOM 3606 C CA . LYS B 1 194 ? 5.922 12.18 -22.312 1 41.16 194 LYS B CA 1
ATOM 3607 C C . LYS B 1 194 ? 4.551 11.672 -21.875 1 41.16 194 LYS B C 1
ATOM 3609 O O . LYS B 1 194 ? 3.979 12.188 -20.906 1 41.16 194 LYS B O 1
ATOM 3614 N N . LEU B 1 195 ? 3.9 11.109 -22.797 1 39.09 195 LEU B N 1
ATOM 3615 C CA . LEU B 1 195 ? 2.691 10.344 -22.516 1 39.09 195 LEU B CA 1
ATOM 3616 C C . LEU B 1 195 ? 2.83 9.562 -21.203 1 39.09 195 LEU B C 1
ATOM 3618 O O . LEU B 1 195 ? 3.924 9.117 -20.859 1 39.09 195 LEU B O 1
ATOM 3622 N N . GLN B 1 196 ? 1.946 9.766 -20.375 1 49.28 196 GLN B N 1
ATOM 3623 C CA . GLN B 1 196 ? 1.882 9.031 -19.125 1 49.28 196 GLN B CA 1
ATOM 3624 C C . GLN B 1 196 ? 2.389 7.605 -19.281 1 49.28 196 GLN B C 1
ATOM 3626 O O . GLN B 1 196 ? 1.842 6.836 -20.078 1 49.28 196 GLN B O 1
ATOM 3631 N N . GLN B 1 197 ? 3.695 7.414 -19.047 1 60.44 197 GLN B N 1
ATOM 3632 C CA . GLN B 1 197 ? 4.297 6.086 -19.078 1 60.44 197 GLN B CA 1
ATOM 3633 C C . GLN B 1 197 ? 3.867 5.25 -17.875 1 60.44 197 GLN B C 1
ATOM 3635 O O . GLN B 1 197 ? 3.811 5.754 -16.75 1 60.44 197 GLN B O 1
ATOM 3640 N N . PHE B 1 198 ? 3.408 4.152 -18.234 1 63.53 198 PHE B N 1
ATOM 3641 C CA . PHE B 1 198 ? 2.943 3.221 -17.219 1 63.53 198 PHE B CA 1
ATOM 3642 C C . PHE B 1 198 ? 3.992 3.047 -16.125 1 63.53 198 PHE B C 1
ATOM 3644 O O . PHE B 1 198 ? 3.66 2.723 -14.984 1 63.53 198 PHE B O 1
ATOM 3651 N N . SER B 1 199 ? 5.191 3.539 -16.531 1 71.19 199 SER B N 1
ATOM 3652 C CA . SER B 1 199 ? 6.258 3.279 -15.562 1 71.19 199 SER B CA 1
ATOM 3653 C C . SER B 1 199 ? 6.336 4.383 -14.516 1 71.19 199 SER B C 1
ATOM 3655 O O . SER B 1 199 ? 7.016 4.234 -13.5 1 71.19 199 SER B O 1
ATOM 3657 N N . ASP B 1 200 ? 5.66 5.465 -14.695 1 82.69 200 ASP B N 1
ATOM 3658 C CA . ASP B 1 200 ? 5.691 6.488 -13.656 1 82.69 200 ASP B CA 1
ATOM 3659 C C . ASP B 1 200 ? 4.359 7.23 -13.578 1 82.69 200 ASP B C 1
ATOM 3661 O O . ASP B 1 200 ? 4.336 8.453 -13.406 1 82.69 200 ASP B O 1
ATOM 3665 N N . PHE B 1 201 ? 3.424 6.473 -13.656 1 81.19 201 PHE B N 1
ATOM 3666 C CA . PHE B 1 201 ? 2.084 7.039 -13.734 1 81.19 201 PHE B CA 1
ATOM 3667 C C . PHE B 1 201 ? 1.74 7.801 -12.461 1 81.19 201 PHE B C 1
ATOM 3669 O O . PHE B 1 201 ? 1.191 8.898 -12.523 1 81.19 201 PHE B O 1
ATOM 3676 N N . GLN B 1 202 ? 2.105 7.293 -11.367 1 92.19 202 GLN B N 1
ATOM 3677 C CA . GLN B 1 202 ? 1.679 7.934 -10.125 1 92.19 202 GLN B CA 1
ATOM 3678 C C . GLN B 1 202 ? 2.383 9.273 -9.93 1 92.19 202 GLN B C 1
ATOM 3680 O O . GLN B 1 202 ? 1.757 10.258 -9.523 1 92.19 202 GLN B O 1
ATOM 3685 N N . GLN B 1 203 ? 3.619 9.352 -10.297 1 93.06 203 GLN B N 1
ATOM 3686 C CA . GLN B 1 203 ? 4.312 10.625 -10.141 1 93.06 203 GLN B CA 1
ATOM 3687 C C . GLN B 1 203 ? 3.727 11.688 -11.062 1 93.06 203 GLN B C 1
ATOM 3689 O O . GLN B 1 203 ? 3.578 12.852 -10.672 1 93.06 203 GLN B O 1
ATOM 3694 N N . GLY B 1 204 ? 3.457 11.242 -12.281 1 89.62 204 GLY B N 1
ATOM 3695 C CA . GLY B 1 204 ? 2.789 12.164 -13.188 1 89.62 204 GLY B CA 1
ATOM 3696 C C . GLY B 1 204 ? 1.462 12.672 -12.656 1 89.62 204 GLY B C 1
ATOM 3697 O O . GLY B 1 204 ? 1.158 13.859 -12.766 1 89.62 204 GLY B O 1
ATOM 3698 N N . ALA B 1 205 ? 0.728 11.797 -12.062 1 90.31 205 ALA B N 1
ATOM 3699 C CA . ALA B 1 205 ? -0.566 12.164 -11.492 1 90.31 205 ALA B CA 1
ATOM 3700 C C . ALA B 1 205 ? -0.395 13.117 -10.32 1 90.31 205 ALA B C 1
ATOM 3702 O O . ALA B 1 205 ? -1.137 14.094 -10.195 1 90.31 205 ALA B O 1
ATOM 3703 N N . VAL B 1 206 ? 0.577 12.836 -9.445 1 93.44 206 VAL B N 1
ATOM 3704 C CA . VAL B 1 206 ? 0.829 13.711 -8.305 1 93.44 206 VAL B CA 1
ATOM 3705 C C . VAL B 1 206 ? 1.137 15.125 -8.789 1 93.44 206 VAL B C 1
ATOM 3707 O O . VAL B 1 206 ? 0.604 16.094 -8.258 1 93.44 206 VAL B O 1
ATOM 3710 N N . GLN B 1 207 ? 1.956 15.25 -9.836 1 91.31 207 GLN B N 1
ATOM 3711 C CA . GLN B 1 207 ? 2.334 16.547 -10.398 1 91.31 207 GLN B CA 1
ATOM 3712 C C . GLN B 1 207 ? 1.115 17.281 -10.93 1 91.31 207 GLN B C 1
ATOM 3714 O O . GLN B 1 207 ? 0.977 18.5 -10.719 1 91.31 207 GLN B O 1
ATOM 3719 N N . GLU B 1 208 ? 0.238 16.562 -11.5 1 89.06 208 GLU B N 1
ATOM 3720 C CA . GLU B 1 208 ? -0.97 17.156 -12.055 1 89.06 208 GLU B CA 1
ATOM 3721 C C . GLU B 1 208 ? -1.934 17.594 -10.953 1 89.06 208 GLU B C 1
ATOM 3723 O O . GLU B 1 208 ? -2.535 18.656 -11.023 1 89.06 208 GLU B O 1
ATOM 3728 N N . LEU B 1 209 ? -2.029 16.797 -9.953 1 90.75 209 LEU B N 1
ATOM 3729 C CA . LEU B 1 209 ? -3.033 16.984 -8.906 1 90.75 209 LEU B CA 1
ATOM 3730 C C . LEU B 1 209 ? -2.662 18.156 -8.008 1 90.75 209 LEU B C 1
ATOM 3732 O O . LEU B 1 209 ? -3.523 18.719 -7.324 1 90.75 209 LEU B O 1
ATOM 3736 N N . ILE B 1 210 ? -1.413 18.594 -8.023 1 92.62 210 ILE B N 1
ATOM 3737 C CA . ILE B 1 210 ? -1.03 19.688 -7.125 1 92.62 210 ILE B CA 1
ATOM 3738 C C . ILE B 1 210 ? -0.916 20.984 -7.914 1 92.62 210 ILE B C 1
ATOM 3740 O O . ILE B 1 210 ? -0.659 22.047 -7.336 1 92.62 210 ILE B O 1
ATOM 3744 N N . LEU B 1 211 ? -1.146 20.969 -9.227 1 90.25 211 LEU B N 1
ATOM 3745 C CA . LEU B 1 211 ? -1.018 22.125 -10.102 1 90.25 211 LEU B CA 1
ATOM 3746 C C . LEU B 1 211 ? -1.859 23.281 -9.594 1 90.25 211 LEU B C 1
ATOM 3748 O O . LEU B 1 211 ? -1.39 24.422 -9.547 1 90.25 211 LEU B O 1
ATOM 3752 N N . PRO B 1 212 ? -3.096 23.031 -9.156 1 91.62 212 PRO B N 1
ATOM 3753 C CA . PRO B 1 212 ? -3.943 24.141 -8.719 1 91.62 212 PRO B CA 1
ATOM 3754 C C . PRO B 1 212 ? -3.383 24.875 -7.492 1 91.62 212 PRO B C 1
ATOM 3756 O O . PRO B 1 212 ? -3.824 25.969 -7.172 1 91.62 212 PRO B O 1
ATOM 3759 N N . PHE B 1 213 ? -2.418 24.297 -6.867 1 92.81 213 PHE B N 1
ATOM 3760 C CA . PHE B 1 213 ? -1.892 24.875 -5.637 1 92.81 213 PHE B CA 1
ATOM 3761 C C . PHE B 1 213 ? -0.546 25.547 -5.887 1 92.81 213 PHE B C 1
ATOM 3763 O O . PHE B 1 213 ? 0.177 25.875 -4.941 1 92.81 213 PHE B O 1
ATOM 3770 N N . GLY B 1 214 ? -0.21 25.781 -7.059 1 90.38 214 GLY B N 1
ATOM 3771 C CA . GLY B 1 214 ? 1.07 26.359 -7.453 1 90.38 214 GLY B CA 1
ATOM 3772 C C . GLY B 1 214 ? 1.325 27.719 -6.852 1 90.38 214 GLY B C 1
ATOM 3773 O O . GLY B 1 214 ? 2.393 27.969 -6.285 1 90.38 214 GLY B O 1
ATOM 3774 N N . LYS B 1 215 ? 0.401 28.594 -6.977 1 90.38 215 LYS B N 1
ATOM 3775 C CA . LYS B 1 215 ? 0.557 29.938 -6.438 1 90.38 215 LYS B CA 1
ATOM 3776 C C . LYS B 1 215 ? 0.703 29.906 -4.918 1 90.38 215 LYS B C 1
ATOM 3778 O O . LYS B 1 215 ? 1.527 30.641 -4.355 1 90.38 215 LYS B O 1
ATOM 3783 N N . ARG B 1 216 ? -0.125 29.094 -4.336 1 93.12 216 ARG B N 1
ATOM 3784 C CA . ARG B 1 216 ? -0.074 28.953 -2.887 1 93.12 216 ARG B CA 1
ATOM 3785 C C . ARG B 1 216 ? 1.316 28.516 -2.426 1 93.12 216 ARG B C 1
ATOM 3787 O O . ARG B 1 216 ? 1.856 29.078 -1.47 1 93.12 216 ARG B O 1
ATOM 3794 N N . LEU B 1 217 ? 1.87 27.594 -3.125 1 94.5 217 LEU B N 1
ATOM 3795 C CA . LEU B 1 217 ? 3.195 27.078 -2.781 1 94.5 217 LEU B CA 1
ATOM 3796 C C . LEU B 1 217 ? 4.27 28.125 -3.098 1 94.5 217 LEU B C 1
ATOM 3798 O O . LEU B 1 217 ? 5.242 28.25 -2.355 1 94.5 217 LEU B O 1
ATOM 3802 N N . SER B 1 218 ? 4.098 28.859 -4.129 1 91.88 218 SER B N 1
ATOM 3803 C CA . SER B 1 218 ? 5.059 29.891 -4.527 1 91.88 218 SER B CA 1
ATOM 3804 C C . SER B 1 218 ? 5.07 31.047 -3.537 1 91.88 218 SER B C 1
ATOM 3806 O O . SER B 1 218 ? 6.125 31.625 -3.268 1 91.88 218 SER B O 1
ATOM 3808 N N . ASP B 1 219 ? 3.973 31.359 -2.975 1 93.94 219 ASP B N 1
ATOM 3809 C CA . ASP B 1 219 ? 3.824 32.5 -2.1 1 93.94 219 ASP B CA 1
ATOM 3810 C C . ASP B 1 219 ? 4.145 32.156 -0.651 1 93.94 219 ASP B C 1
ATOM 3812 O O . ASP B 1 219 ? 4.324 33.031 0.189 1 93.94 219 ASP B O 1
ATOM 3816 N N . ALA B 1 220 ? 4.234 30.875 -0.393 1 94.81 220 ALA B N 1
ATOM 3817 C CA . ALA B 1 220 ? 4.426 30.422 0.983 1 94.81 220 ALA B CA 1
ATOM 3818 C C . ALA B 1 220 ? 5.77 30.891 1.533 1 94.81 220 ALA B C 1
ATOM 3820 O O . ALA B 1 220 ? 6.777 30.875 0.822 1 94.81 220 ALA B O 1
ATOM 3821 N N . GLU B 1 221 ? 5.758 31.359 2.77 1 95.25 221 GLU B N 1
ATOM 3822 C CA . GLU B 1 221 ? 7.004 31.719 3.443 1 95.25 221 GLU B CA 1
ATOM 3823 C C . GLU B 1 221 ? 7.938 30.5 3.545 1 95.25 221 GLU B C 1
ATOM 3825 O O . GLU B 1 221 ? 9.141 30.625 3.336 1 95.25 221 GLU B O 1
ATOM 3830 N N . ASP B 1 222 ? 7.348 29.406 3.9 1 95.69 222 ASP B N 1
ATOM 3831 C CA . ASP B 1 222 ? 8.047 28.125 3.945 1 95.69 222 ASP B CA 1
ATOM 3832 C C . ASP B 1 222 ? 7.332 27.094 3.088 1 95.69 222 ASP B C 1
ATOM 3834 O O . ASP B 1 222 ? 6.324 26.516 3.51 1 95.69 222 ASP B O 1
ATOM 3838 N N . ARG B 1 223 ? 7.926 26.797 2.01 1 94.94 223 ARG B N 1
ATOM 3839 C CA . ARG B 1 223 ? 7.324 25.922 1.018 1 94.94 223 ARG B CA 1
ATOM 3840 C C . ARG B 1 223 ? 7.164 24.5 1.566 1 94.94 223 ARG B C 1
ATOM 3842 O O . ARG B 1 223 ? 6.168 23.828 1.287 1 94.94 223 ARG B O 1
ATOM 3849 N N . MET B 1 224 ? 8.086 24.062 2.324 1 96.19 224 MET B N 1
ATOM 3850 C CA . MET B 1 224 ? 8.062 22.703 2.865 1 96.19 224 MET B CA 1
ATOM 3851 C C . MET B 1 224 ? 7.004 22.578 3.953 1 96.19 224 MET B C 1
ATOM 3853 O O . MET B 1 224 ? 6.496 21.484 4.199 1 96.19 224 MET B O 1
ATOM 3857 N N . HIS B 1 225 ? 6.746 23.625 4.562 1 97.5 225 HIS B N 1
ATOM 3858 C CA . HIS B 1 225 ? 5.676 23.656 5.551 1 97.5 225 HIS B CA 1
ATOM 3859 C C . HIS B 1 225 ? 4.305 23.656 4.883 1 97.5 225 HIS B C 1
ATOM 3861 O O . HIS B 1 225 ? 3.361 23.047 5.383 1 97.5 225 HIS B O 1
ATOM 3867 N N . GLU B 1 226 ? 4.188 24.312 3.785 1 97.69 226 GLU B N 1
ATOM 3868 C CA . GLU B 1 226 ? 2.918 24.484 3.086 1 97.69 226 GLU B CA 1
ATOM 3869 C C . GLU B 1 226 ? 2.586 23.266 2.23 1 97.69 226 GLU B C 1
ATOM 3871 O O . GLU B 1 226 ? 1.412 22.953 2.027 1 97.69 226 GLU B O 1
ATOM 3876 N N . LEU B 1 227 ? 3.564 22.594 1.789 1 97.94 227 LEU B N 1
ATOM 3877 C CA . LEU B 1 227 ? 3.414 21.516 0.82 1 97.94 227 LEU B CA 1
ATOM 3878 C C . LEU B 1 227 ? 2.494 20.422 1.358 1 97.94 227 LEU B C 1
ATOM 3880 O O . LEU B 1 227 ? 1.568 19.984 0.669 1 97.94 227 LEU B O 1
ATOM 3884 N N . PRO B 1 228 ? 2.643 19.953 2.572 1 98.44 228 PRO B N 1
ATOM 3885 C CA . PRO B 1 228 ? 1.741 18.906 3.055 1 98.44 228 PRO B CA 1
ATOM 3886 C C . PRO B 1 228 ? 0.287 19.359 3.133 1 98.44 228 PRO B C 1
ATOM 3888 O O . PRO B 1 228 ? -0.629 18.562 2.924 1 98.44 228 PRO B O 1
ATOM 3891 N N . TYR B 1 229 ? 0.065 20.594 3.363 1 98.31 229 TYR B N 1
ATOM 3892 C CA . TYR B 1 229 ? -1.299 21.109 3.377 1 98.31 229 TYR B CA 1
ATOM 3893 C C . TYR B 1 229 ? -1.892 21.125 1.972 1 98.31 229 TYR B C 1
ATOM 3895 O O . TYR B 1 229 ? -3.059 20.781 1.781 1 98.31 229 TYR B O 1
ATOM 3903 N N . ALA B 1 230 ? -1.064 21.562 1.051 1 97.44 230 ALA B N 1
ATOM 3904 C CA . ALA B 1 230 ? -1.521 21.562 -0.336 1 97.44 230 ALA B CA 1
ATOM 3905 C C . ALA B 1 230 ? -1.857 20.141 -0.8 1 97.44 230 ALA B C 1
ATOM 3907 O O . ALA B 1 230 ? -2.883 19.922 -1.449 1 97.44 230 ALA B O 1
ATOM 3908 N N . LEU B 1 231 ? -1.02 19.234 -0.462 1 98.12 231 LEU B N 1
ATOM 3909 C CA . LEU B 1 231 ? -1.25 17.844 -0.802 1 98.12 231 LEU B CA 1
ATOM 3910 C C . LEU B 1 231 ? -2.529 17.328 -0.152 1 98.12 231 LEU B C 1
ATOM 3912 O O . LEU B 1 231 ? -3.34 16.656 -0.803 1 98.12 231 LEU B O 1
ATOM 3916 N N . TYR B 1 232 ? -2.711 17.688 1.088 1 98.56 232 TYR B N 1
ATOM 3917 C CA . TYR B 1 232 ? -3.893 17.25 1.82 1 98.56 232 TYR B CA 1
ATOM 3918 C C . TYR B 1 232 ? -5.168 17.766 1.158 1 98.56 232 TYR B C 1
ATOM 3920 O O . TYR B 1 232 ? -6.121 17 0.973 1 98.56 232 TYR B O 1
ATOM 3928 N N . ASP B 1 233 ? -5.121 18.984 0.832 1 97.56 233 ASP B N 1
ATOM 3929 C CA . ASP B 1 233 ? -6.297 19.578 0.209 1 97.56 233 ASP B CA 1
ATOM 3930 C C . ASP B 1 233 ? -6.613 18.906 -1.126 1 97.56 233 ASP B C 1
ATOM 3932 O O . ASP B 1 233 ? -7.777 18.688 -1.458 1 97.56 233 ASP B O 1
ATOM 3936 N N . SER B 1 234 ? -5.613 18.609 -1.805 1 95.81 234 SER B N 1
ATOM 3937 C CA . SER B 1 234 ? -5.805 17.922 -3.07 1 95.81 234 SER B CA 1
ATOM 3938 C C . SER B 1 234 ? -6.344 16.5 -2.85 1 95.81 234 SER B C 1
ATOM 3940 O O . SER B 1 234 ? -7.266 16.078 -3.541 1 95.81 234 SER B O 1
ATOM 3942 N N . GLN B 1 235 ? -5.785 15.797 -1.932 1 96.44 235 GLN B N 1
ATOM 3943 C CA . GLN B 1 235 ? -6.227 14.445 -1.602 1 96.44 235 GLN B CA 1
ATOM 3944 C C . GLN B 1 235 ? -7.676 14.445 -1.119 1 96.44 235 GLN B C 1
ATOM 3946 O O . GLN B 1 235 ? -8.445 13.539 -1.451 1 96.44 235 GLN B O 1
ATOM 3951 N N . GLU B 1 236 ? -7.965 15.453 -0.36 1 95.62 236 GLU B N 1
ATOM 3952 C CA . GLU B 1 236 ? -9.305 15.555 0.206 1 95.62 236 GLU B CA 1
ATOM 3953 C C . GLU B 1 236 ? -10.367 15.609 -0.891 1 95.62 236 GLU B C 1
ATOM 3955 O O . GLU B 1 236 ? -11.445 15.039 -0.741 1 95.62 236 GLU B O 1
ATOM 3960 N N . ILE B 1 237 ? -10.102 16.266 -1.943 1 94.06 237 ILE B N 1
ATOM 3961 C CA . ILE B 1 237 ? -11.023 16.344 -3.066 1 94.06 237 ILE B CA 1
ATOM 3962 C C . ILE B 1 237 ? -11.281 14.961 -3.641 1 94.06 237 ILE B C 1
ATOM 3964 O O . ILE B 1 237 ? -12.43 14.562 -3.846 1 94.06 237 ILE B O 1
ATOM 3968 N N . LEU B 1 238 ? -10.258 14.219 -3.82 1 93.56 238 LEU B N 1
ATOM 3969 C CA . LEU B 1 238 ? -10.367 12.898 -4.414 1 93.56 238 LEU B CA 1
ATOM 3970 C C . LEU B 1 238 ? -11.039 11.922 -3.447 1 93.56 238 LEU B C 1
ATOM 3972 O O . LEU B 1 238 ? -11.906 11.141 -3.846 1 93.56 238 LEU B O 1
ATOM 3976 N N . VAL B 1 239 ? -10.656 12 -2.182 1 95.81 239 VAL B N 1
ATOM 3977 C CA . VAL B 1 239 ? -11.195 11.078 -1.18 1 95.81 239 VAL B CA 1
ATOM 3978 C C . VAL B 1 239 ? -12.688 11.328 -1.006 1 95.81 239 VAL B C 1
ATOM 3980 O O . VAL B 1 239 ? -13.477 10.383 -0.913 1 95.81 239 VAL B O 1
ATOM 3983 N N . LYS B 1 240 ? -13.055 12.555 -0.974 1 93.81 240 LYS B N 1
ATOM 3984 C CA . LYS B 1 240 ? -14.469 12.891 -0.859 1 93.81 240 LYS B CA 1
ATOM 3985 C C . LYS B 1 240 ? -15.266 12.32 -2.035 1 93.81 240 LYS B C 1
ATOM 3987 O O . LYS B 1 240 ? -16.328 11.742 -1.848 1 93.81 240 LYS B O 1
ATOM 3992 N N . ASP B 1 241 ? -14.742 12.523 -3.182 1 93.12 241 ASP B N 1
ATOM 3993 C CA . ASP B 1 241 ? -15.398 12.008 -4.383 1 93.12 241 ASP B CA 1
ATOM 3994 C C . ASP B 1 241 ? -15.516 10.492 -4.332 1 93.12 241 ASP B C 1
ATOM 3996 O O . ASP B 1 241 ? -16.578 9.938 -4.645 1 93.12 241 ASP B O 1
ATOM 4000 N N . ILE B 1 242 ? -14.469 9.805 -3.957 1 94.44 242 ILE B N 1
ATOM 4001 C CA . ILE B 1 242 ? -14.414 8.352 -3.904 1 94.44 242 ILE B CA 1
ATOM 4002 C C . ILE B 1 242 ? -15.406 7.836 -2.863 1 94.44 242 ILE B C 1
ATOM 4004 O O . ILE B 1 242 ? -16.156 6.895 -3.125 1 94.44 242 ILE B O 1
ATOM 4008 N N . VAL B 1 243 ? -15.453 8.469 -1.711 1 95.44 243 VAL B N 1
ATOM 4009 C CA . VAL B 1 243 ? -16.344 8.062 -0.628 1 95.44 243 VAL B CA 1
ATOM 4010 C C . VAL B 1 243 ? -17.797 8.297 -1.036 1 95.44 243 VAL B C 1
ATOM 4012 O O . VAL B 1 243 ? -18.656 7.441 -0.811 1 95.44 243 VAL B O 1
ATOM 4015 N N . GLU B 1 244 ? -18.031 9.422 -1.635 1 94.38 244 GLU B N 1
ATOM 4016 C CA . GLU B 1 244 ? -19.375 9.727 -2.084 1 94.38 244 GLU B CA 1
ATOM 4017 C C . GLU B 1 244 ? -19.844 8.727 -3.141 1 94.38 244 GLU B C 1
ATOM 4019 O O . GLU B 1 244 ? -20.969 8.219 -3.07 1 94.38 244 GLU B O 1
ATOM 4024 N N . THR B 1 245 ? -19.031 8.445 -4.066 1 92.81 245 THR B N 1
ATOM 4025 C CA . THR B 1 245 ? -19.344 7.527 -5.152 1 92.81 245 THR B CA 1
ATOM 4026 C C . THR B 1 245 ? -19.562 6.117 -4.617 1 92.81 245 THR B C 1
ATOM 4028 O O . THR B 1 245 ? -20.438 5.395 -5.102 1 92.81 245 THR B O 1
ATOM 4031 N N . GLY B 1 246 ? -18.781 5.715 -3.586 1 94.69 246 GLY B N 1
ATOM 4032 C CA . GLY B 1 246 ? -18.828 4.355 -3.07 1 94.69 246 GLY B CA 1
ATOM 4033 C C . GLY B 1 246 ? -19.703 4.215 -1.839 1 94.69 246 GLY B C 1
ATOM 4034 O O . GLY B 1 246 ? -19.719 3.166 -1.195 1 94.69 246 GLY B O 1
ATOM 4035 N N . SER B 1 247 ? -20.391 5.203 -1.498 1 93.62 247 SER B N 1
ATOM 4036 C CA . SER B 1 247 ? -21.109 5.258 -0.229 1 93.62 247 SER B CA 1
ATOM 4037 C C . SER B 1 247 ? -22.141 4.141 -0.126 1 93.62 247 SER B C 1
ATOM 4039 O O . SER B 1 247 ? -22.484 3.699 0.974 1 93.62 247 SER B O 1
ATOM 4041 N N . GLY B 1 248 ? -22.625 3.602 -1.23 1 93.5 248 GLY B N 1
ATOM 4042 C CA . GLY B 1 248 ? -23.594 2.514 -1.241 1 93.5 248 GLY B CA 1
ATOM 4043 C C . GLY B 1 248 ? -23.031 1.215 -0.693 1 93.5 248 GLY B C 1
ATOM 4044 O O . GLY B 1 248 ? -23.797 0.305 -0.346 1 93.5 248 GLY B O 1
ATOM 4045 N N . GLY B 1 249 ? -21.719 1.129 -0.636 1 95.19 249 GLY B N 1
ATOM 4046 C CA . GLY B 1 249 ? -21.094 -0.085 -0.148 1 95.19 249 GLY B CA 1
ATOM 4047 C C . GLY B 1 249 ? -20.844 -0.068 1.348 1 95.19 249 GLY B C 1
ATOM 4048 O O . GLY B 1 249 ? -20.438 -1.081 1.928 1 95.19 249 GLY B O 1
ATOM 4049 N N . ILE B 1 250 ? -21.062 1.062 1.96 1 96.31 250 ILE B N 1
ATOM 4050 C CA . ILE B 1 250 ? -20.906 1.166 3.406 1 96.31 250 ILE B CA 1
ATOM 4051 C C . ILE B 1 250 ? -21.969 0.317 4.105 1 96.31 250 ILE B C 1
ATOM 4053 O O . ILE B 1 250 ? -23.125 0.311 3.701 1 96.31 250 ILE B O 1
ATOM 4057 N N . LYS B 1 251 ? -21.625 -0.446 5.086 1 96.88 251 LYS B N 1
ATOM 4058 C CA . LYS B 1 251 ? -22.578 -1.297 5.809 1 96.88 251 LYS B CA 1
ATOM 4059 C C . LYS B 1 251 ? -23.109 -0.592 7.051 1 96.88 251 LYS B C 1
ATOM 4061 O O . LYS B 1 251 ? -23.922 0.326 6.945 1 96.88 251 LYS B O 1
ATOM 4066 N N . LYS B 1 252 ? -22.438 -0.792 8.18 1 97.81 252 LYS B N 1
ATOM 4067 C CA . LYS B 1 252 ? -22.984 -0.145 9.367 1 97.81 252 LYS B CA 1
ATOM 4068 C C . LYS B 1 252 ? -22.5 1.293 9.492 1 97.81 252 LYS B C 1
ATOM 4070 O O . LYS B 1 252 ? -23.172 2.141 10.07 1 97.81 252 LYS B O 1
ATOM 4075 N N . GLY B 1 253 ? -21.297 1.533 8.984 1 98.25 253 GLY B N 1
ATOM 4076 C CA . GLY B 1 253 ? -20.781 2.891 9.055 1 98.25 253 GLY B CA 1
ATOM 4077 C C . GLY B 1 253 ? -19.344 3.004 8.594 1 98.25 253 GLY B C 1
ATOM 4078 O O . GLY B 1 253 ? -18.641 1.996 8.477 1 98.25 253 GLY B O 1
ATOM 4079 N N . LEU B 1 254 ? -18.906 4.242 8.383 1 98.75 254 LEU B N 1
ATOM 4080 C CA . LEU B 1 254 ? -17.547 4.59 7.973 1 98.75 254 LEU B CA 1
ATOM 4081 C C . LEU B 1 254 ? -17.031 5.789 8.766 1 98.75 254 LEU B C 1
ATOM 4083 O O . LEU B 1 254 ? -17.734 6.801 8.891 1 98.75 254 LEU B O 1
ATOM 4087 N N . ALA B 1 255 ? -15.914 5.613 9.359 1 98.88 255 ALA B N 1
ATOM 4088 C CA . ALA B 1 255 ? -15.172 6.742 9.922 1 98.88 255 ALA B CA 1
ATOM 4089 C C . ALA B 1 255 ? -14.047 7.176 8.992 1 98.88 255 ALA B C 1
ATOM 4091 O O . ALA B 1 255 ? -13.25 6.348 8.547 1 98.88 255 ALA B O 1
ATOM 4092 N N . LEU B 1 256 ? -14.008 8.43 8.711 1 98.81 256 LEU B N 1
ATOM 4093 C CA . LEU B 1 256 ? -13.008 9 7.824 1 98.81 256 LEU B CA 1
ATOM 4094 C C . LEU B 1 256 ? -12.078 9.938 8.594 1 98.81 256 LEU B C 1
ATOM 4096 O O . LEU B 1 256 ? -12.492 11 9.047 1 98.81 256 LEU B O 1
ATOM 4100 N N . LEU B 1 257 ? -10.844 9.508 8.742 1 98.88 257 LEU B N 1
ATOM 4101 C CA . LEU B 1 257 ? -9.805 10.281 9.422 1 98.88 257 LEU B CA 1
ATOM 4102 C C . LEU B 1 257 ? -8.781 10.805 8.414 1 98.88 257 LEU B C 1
ATOM 4104 O O . LEU B 1 257 ? -8.102 10.023 7.758 1 98.88 257 LEU B O 1
ATOM 4108 N N . GLY B 1 258 ? -8.711 12.109 8.305 1 98.81 258 GLY B N 1
ATOM 4109 C CA . GLY B 1 258 ? -7.754 12.742 7.406 1 98.81 258 GLY B CA 1
ATOM 4110 C C . GLY B 1 258 ? -6.824 13.703 8.117 1 98.81 258 GLY B C 1
ATOM 4111 O O . GLY B 1 258 ? -7.227 14.391 9.055 1 98.81 258 GLY B O 1
ATOM 4112 N N . GLY B 1 259 ? -5.613 13.758 7.676 1 98.81 259 GLY B N 1
ATOM 4113 C CA . GLY B 1 259 ? -4.629 14.672 8.234 1 98.81 259 GLY B CA 1
ATOM 4114 C C . GLY B 1 259 ? -3.252 14.508 7.625 1 98.81 259 GLY B C 1
ATOM 4115 O O . GLY B 1 259 ? -3.117 14.023 6.5 1 98.81 259 GLY B O 1
ATOM 4116 N N . ILE B 1 260 ? -2.271 15.016 8.32 1 98.88 260 ILE B N 1
ATOM 4117 C CA . ILE B 1 260 ? -0.89 14.992 7.852 1 98.88 260 ILE B CA 1
ATOM 4118 C C . ILE B 1 260 ? -0.043 14.141 8.805 1 98.88 260 ILE B C 1
ATOM 4120 O O . ILE B 1 260 ? -0.003 14.406 10.008 1 98.88 260 ILE B O 1
ATOM 4124 N N . GLN B 1 261 ? 0.571 13.133 8.234 1 98.81 261 GLN B N 1
ATOM 4125 C CA . GLN B 1 261 ? 1.556 12.391 9.023 1 98.81 261 GLN B CA 1
ATOM 4126 C C . GLN B 1 261 ? 2.854 13.18 9.156 1 98.81 261 GLN B C 1
ATOM 4128 O O . GLN B 1 261 ? 3.346 13.75 8.18 1 98.81 261 GLN B O 1
ATOM 4133 N N . ILE B 1 262 ? 3.336 13.219 10.344 1 98.62 262 ILE B N 1
ATOM 4134 C CA . ILE B 1 262 ? 4.613 13.867 10.625 1 98.62 262 ILE B CA 1
ATOM 4135 C C . ILE B 1 262 ? 5.621 12.828 11.109 1 98.62 262 ILE B C 1
ATOM 4137 O O . ILE B 1 262 ? 5.539 12.367 12.25 1 98.62 262 ILE B O 1
ATOM 4141 N N . ASN B 1 263 ? 6.508 12.484 10.227 1 98 263 ASN B N 1
ATOM 4142 C CA . ASN B 1 263 ? 7.547 11.523 10.578 1 98 263 ASN B CA 1
ATOM 4143 C C . ASN B 1 263 ? 8.773 12.211 11.156 1 98 263 ASN B C 1
ATOM 4145 O O . ASN B 1 263 ? 9.164 13.289 10.695 1 98 263 ASN B O 1
ATOM 4149 N N . THR B 1 264 ? 9.312 11.578 12.094 1 96.31 264 THR B N 1
ATOM 4150 C CA . THR B 1 264 ? 10.469 12.109 12.812 1 96.31 264 THR B CA 1
ATOM 4151 C C . THR B 1 264 ? 11.609 11.102 12.828 1 96.31 264 THR B C 1
ATOM 4153 O O . THR B 1 264 ? 11.516 10.047 12.195 1 96.31 264 THR B O 1
ATOM 4156 N N . GLY B 1 265 ? 12.672 11.398 13.461 1 91.19 265 GLY B N 1
ATOM 4157 C CA . GLY B 1 265 ? 13.82 10.508 13.492 1 91.19 265 GLY B CA 1
ATOM 4158 C C . GLY B 1 265 ? 13.539 9.195 14.195 1 91.19 265 GLY B C 1
ATOM 4159 O O . GLY B 1 265 ? 12.508 9.047 14.844 1 91.19 265 GLY B O 1
ATOM 4160 N N . PRO B 1 266 ? 14.477 8.25 14.078 1 88.19 266 PRO B N 1
ATOM 4161 C CA . PRO B 1 266 ? 14.258 6.895 14.586 1 88.19 266 PRO B CA 1
ATOM 4162 C C . PRO B 1 266 ? 14.094 6.848 16.094 1 88.19 266 PRO B C 1
ATOM 4164 O O . PRO B 1 266 ? 13.547 5.879 16.641 1 88.19 266 PRO B O 1
ATOM 4167 N N . ASP B 1 267 ? 14.461 7.863 16.828 1 86.62 267 ASP B N 1
ATOM 4168 C CA . ASP B 1 267 ? 14.438 7.84 18.281 1 86.62 267 ASP B CA 1
ATOM 4169 C C . ASP B 1 267 ? 13.258 8.641 18.828 1 86.62 267 ASP B C 1
ATOM 4171 O O . ASP B 1 267 ? 13.172 8.891 20.031 1 86.62 267 ASP B O 1
ATOM 4175 N N . SER B 1 268 ? 12.438 9.062 17.969 1 89.62 268 SER B N 1
ATOM 4176 C CA . SER B 1 268 ? 11.312 9.883 18.391 1 89.62 268 SER B CA 1
ATOM 4177 C C . SER B 1 268 ? 9.992 9.328 17.859 1 89.62 268 SER B C 1
ATOM 4179 O O . SER B 1 268 ? 9.961 8.633 16.844 1 89.62 268 SER B O 1
ATOM 4181 N N . ASP B 1 269 ? 8.961 9.719 18.562 1 92.19 269 ASP B N 1
ATOM 4182 C CA . ASP B 1 269 ? 7.625 9.359 18.078 1 92.19 269 ASP B CA 1
ATOM 4183 C C . ASP B 1 269 ? 7.262 10.133 16.828 1 92.19 269 ASP B C 1
ATOM 4185 O O . ASP B 1 269 ? 7.684 11.281 16.641 1 92.19 269 ASP B O 1
ATOM 4189 N N . ASP B 1 270 ? 6.477 9.43 16.047 1 97.25 270 ASP B N 1
ATOM 4190 C CA . ASP B 1 270 ? 5.848 10.148 14.945 1 97.25 270 ASP B CA 1
ATOM 4191 C C . ASP B 1 270 ? 4.555 10.828 15.391 1 97.25 270 ASP B C 1
ATOM 4193 O O . ASP B 1 270 ? 4.031 10.523 16.469 1 97.25 270 ASP B O 1
ATOM 4197 N N . TYR B 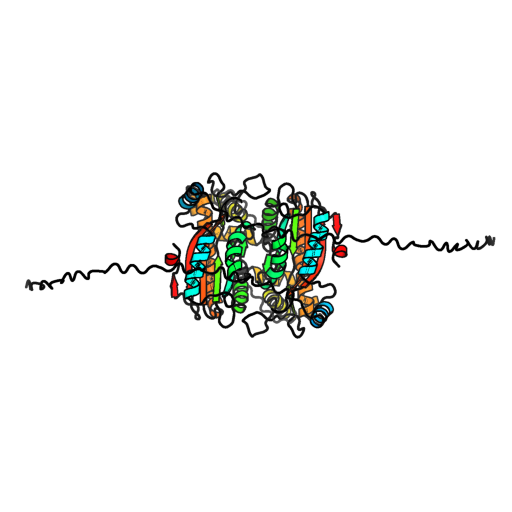1 271 ? 4.129 11.773 14.586 1 98.31 271 TYR B N 1
ATOM 4198 C CA . TYR B 1 271 ? 2.949 12.57 14.906 1 98.31 271 TYR B CA 1
ATOM 4199 C C . TYR B 1 271 ? 1.951 12.555 13.758 1 98.31 271 TYR B C 1
ATOM 4201 O O . TYR B 1 271 ? 2.289 12.156 12.641 1 98.31 271 TYR B O 1
ATOM 4209 N N . PHE B 1 272 ? 0.781 12.906 14.164 1 98.69 272 PHE B N 1
ATOM 4210 C CA . PHE B 1 272 ? -0.293 13.125 13.203 1 98.69 272 PHE B CA 1
ATOM 4211 C C . PHE B 1 272 ? -1.009 14.445 13.484 1 98.69 272 PHE B C 1
ATOM 4213 O O . PHE B 1 272 ? -1.29 14.766 14.641 1 98.69 272 PHE B O 1
ATOM 4220 N N . HIS B 1 273 ? -1.163 15.219 12.438 1 98.69 273 HIS B N 1
ATOM 4221 C CA . HIS B 1 273 ? -1.966 16.438 12.508 1 98.69 273 HIS B CA 1
ATOM 4222 C C . HIS B 1 273 ? -3.357 16.219 11.93 1 98.69 273 HIS B C 1
ATOM 4224 O O . HIS B 1 273 ? -3.572 16.422 10.727 1 98.69 273 HIS B O 1
ATOM 4230 N N . PRO B 1 274 ? -4.348 15.867 12.812 1 98.75 274 PRO B N 1
ATOM 4231 C CA . PRO B 1 274 ? -5.691 15.594 12.297 1 98.75 274 PRO B CA 1
ATOM 4232 C C . PRO B 1 274 ? -6.391 16.844 11.781 1 98.75 274 PRO B C 1
ATOM 4234 O O . PRO B 1 274 ? -6.402 17.875 12.453 1 98.75 274 PRO B O 1
ATOM 4237 N N . LEU B 1 275 ? -6.938 16.75 10.609 1 98.62 275 LEU B N 1
ATOM 4238 C CA . LEU B 1 275 ? -7.625 17.859 9.992 1 98.62 275 LEU B CA 1
ATOM 4239 C C . LEU B 1 275 ? -9.094 17.531 9.734 1 98.62 275 LEU B C 1
ATOM 4241 O O . LEU B 1 275 ? -9.914 18.438 9.539 1 98.62 275 LEU B O 1
ATOM 4245 N N . ARG B 1 276 ? -9.398 16.25 9.766 1 98.19 276 ARG B N 1
ATOM 4246 C CA . ARG B 1 276 ? -10.758 15.758 9.57 1 98.19 276 ARG B CA 1
ATOM 4247 C C . ARG B 1 276 ? -10.984 14.469 10.352 1 98.19 276 ARG B C 1
ATOM 4249 O O . ARG B 1 276 ? -10.094 13.625 10.43 1 98.19 276 ARG B O 1
ATOM 4256 N N . PHE B 1 277 ? -12.141 14.328 10.891 1 98.75 277 PHE B N 1
ATOM 4257 C CA . PHE B 1 277 ? -12.633 13.094 11.492 1 98.75 277 PHE B CA 1
ATOM 4258 C C . PHE B 1 277 ? -14.156 13.055 11.477 1 98.75 277 PHE B C 1
ATOM 4260 O O . PHE B 1 277 ? -14.805 13.648 12.336 1 98.75 277 PHE B O 1
ATOM 4267 N N . ASP B 1 278 ? -14.648 12.266 10.492 1 98.62 278 ASP B N 1
ATOM 4268 C CA . ASP B 1 278 ? -16.094 12.266 10.258 1 98.62 278 ASP B CA 1
ATOM 4269 C C . ASP B 1 278 ? -16.672 10.859 10.391 1 98.62 278 ASP B C 1
ATOM 4271 O O . ASP B 1 278 ? -15.977 9.875 10.117 1 98.62 278 ASP B O 1
ATOM 4275 N N . TYR B 1 279 ? -17.922 10.836 10.797 1 98.56 279 TYR B N 1
ATOM 4276 C CA . TYR B 1 279 ? -18.656 9.57 10.859 1 98.56 279 TYR B CA 1
ATOM 4277 C C . TYR B 1 279 ? -19.797 9.555 9.852 1 98.56 279 TYR B C 1
ATOM 4279 O O . TYR B 1 279 ? -20.609 10.492 9.797 1 98.56 279 TYR B O 1
ATOM 4287 N N . PHE B 1 280 ? -19.797 8.547 8.977 1 98.12 280 PHE B N 1
ATOM 4288 C CA . PHE B 1 280 ? -20.875 8.273 8.031 1 98.12 280 PHE B CA 1
ATOM 4289 C C . PHE B 1 280 ? -21.703 7.074 8.492 1 98.12 280 PHE B C 1
ATOM 4291 O O . PHE B 1 280 ? -21.156 6.055 8.906 1 98.12 280 PHE B O 1
ATOM 4298 N N . ASP B 1 281 ? -23 7.207 8.375 1 96.75 281 ASP B N 1
ATOM 4299 C CA . ASP B 1 281 ? -23.875 6.121 8.828 1 96.75 281 ASP B CA 1
ATOM 4300 C C . ASP B 1 281 ? -24.078 5.09 7.719 1 96.75 281 ASP B C 1
ATOM 4302 O O . ASP B 1 281 ? -23.406 5.129 6.691 1 96.75 281 ASP B O 1
ATOM 4306 N N . GLU B 1 282 ? -24.953 4.133 7.93 1 95.56 282 GLU B N 1
ATOM 4307 C CA . GLU B 1 282 ? -25.203 2.998 7.043 1 95.56 282 GLU B CA 1
ATOM 4308 C C . GLU B 1 282 ? -25.75 3.459 5.695 1 95.56 282 GLU B C 1
ATOM 4310 O O . GLU B 1 282 ? -25.688 2.719 4.711 1 95.56 282 GLU B O 1
ATOM 4315 N N . ASN B 1 283 ? -26.219 4.754 5.594 1 94.5 283 ASN B N 1
ATOM 4316 C CA . ASN B 1 283 ? -26.75 5.285 4.348 1 94.5 283 ASN B CA 1
ATOM 4317 C C . ASN B 1 283 ? -25.719 6.121 3.6 1 94.5 283 ASN B C 1
ATOM 4319 O O . ASN B 1 283 ? -26.016 6.703 2.557 1 94.5 283 ASN B O 1
ATOM 4323 N N . GLY B 1 284 ? -24.547 6.199 4.195 1 93.56 284 GLY B N 1
ATOM 4324 C CA . GLY B 1 284 ? -23.5 6.953 3.547 1 93.56 284 GLY B CA 1
ATOM 4325 C C . GLY B 1 284 ? -23.609 8.453 3.771 1 93.56 284 GLY B C 1
ATOM 4326 O O . GLY B 1 284 ? -23.031 9.242 3.014 1 93.56 284 GLY B O 1
ATOM 4327 N N . VAL B 1 285 ? -24.344 8.766 4.785 1 94.62 285 VAL B N 1
ATOM 4328 C CA . VAL B 1 285 ? -24.547 10.18 5.098 1 94.62 285 VAL B CA 1
ATOM 4329 C C . VAL B 1 285 ? -23.641 10.586 6.262 1 94.62 285 VAL B C 1
ATOM 4331 O O . VAL B 1 285 ? -23.578 9.891 7.277 1 94.62 285 VAL B O 1
ATOM 4334 N N . LYS B 1 286 ? -22.984 11.656 6.047 1 95.56 286 LYS B N 1
ATOM 4335 C CA . LYS B 1 286 ? -22.203 12.18 7.16 1 95.56 286 LYS B CA 1
ATOM 4336 C C . LYS B 1 286 ? -23.094 12.617 8.312 1 95.56 286 LYS B C 1
ATOM 4338 O O . LYS B 1 286 ? -23.938 13.5 8.148 1 95.56 286 LYS B O 1
ATOM 4343 N N . VAL B 1 287 ? -22.844 12.133 9.477 1 95.88 287 VAL B N 1
ATOM 4344 C CA . VAL B 1 287 ? -23.734 12.359 10.617 1 95.88 287 VAL B CA 1
ATOM 4345 C C . VAL B 1 287 ? -23.094 13.375 11.57 1 95.88 287 VAL B C 1
ATOM 4347 O O . VAL B 1 287 ? -23.797 14.18 12.188 1 95.88 287 VAL B O 1
ATOM 4350 N N . GLU B 1 288 ? -21.75 13.273 11.68 1 96.12 288 GLU B N 1
ATOM 4351 C CA . GLU B 1 288 ? -21.094 14.164 12.633 1 96.12 288 GLU B CA 1
ATOM 4352 C C . GLU B 1 288 ? -19.594 14.258 12.344 1 96.12 288 GLU B C 1
ATOM 4354 O O . GLU B 1 288 ? -19.016 13.375 11.703 1 96.12 288 GLU B O 1
ATOM 4359 N N . SER B 1 289 ? -19.141 15.367 12.836 1 97.81 289 SER B N 1
ATOM 4360 C CA . SER B 1 289 ? -17.688 15.523 12.93 1 97.81 289 SER B CA 1
ATOM 4361 C C . SER B 1 289 ? -17.172 15.094 14.297 1 97.81 289 SER B C 1
ATOM 4363 O O . SER B 1 289 ? -17.656 15.57 15.328 1 97.81 289 SER B O 1
ATOM 4365 N N . LEU B 1 290 ? -16.219 14.242 14.242 1 98.25 290 LEU B N 1
ATOM 4366 C CA . LEU B 1 290 ? -15.641 13.719 15.477 1 98.25 290 LEU B CA 1
ATOM 4367 C C . LEU B 1 290 ? -14.328 14.43 15.805 1 98.25 290 LEU B C 1
ATOM 4369 O O . LEU B 1 290 ? -13.711 14.156 16.828 1 98.25 290 LEU B O 1
ATOM 4373 N N . LEU B 1 291 ? -13.891 15.359 15.016 1 98.12 291 LEU B N 1
ATOM 4374 C CA . LEU B 1 291 ? -12.578 15.992 15.102 1 98.12 291 LEU B CA 1
ATOM 4375 C C . LEU B 1 291 ? -12.398 16.672 16.469 1 98.12 291 LEU B C 1
ATOM 4377 O O . LEU B 1 291 ? -11.344 16.531 17.094 1 98.12 291 LEU B O 1
ATOM 4381 N N . PRO B 1 292 ? -13.406 17.359 17.016 1 97.19 292 PRO B N 1
ATOM 4382 C CA . PRO B 1 292 ? -13.219 18.016 18.312 1 97.19 292 PRO B CA 1
ATOM 4383 C C . PRO B 1 292 ? -12.906 17.016 19.438 1 97.19 292 PRO B C 1
ATOM 4385 O O . PRO B 1 292 ? -12.258 17.391 20.422 1 97.19 292 PRO B O 1
ATOM 4388 N N . SER B 1 293 ? -13.281 15.805 19.25 1 96.19 293 SER B N 1
ATOM 4389 C CA . SER B 1 293 ? -13.125 14.805 20.297 1 96.19 293 SER B CA 1
ATOM 4390 C C . SER B 1 293 ? -11.672 14.344 20.406 1 96.19 293 SER B C 1
ATOM 4392 O O . SER B 1 293 ? -11.289 13.695 21.391 1 96.19 293 SER B O 1
ATOM 4394 N N . ILE B 1 294 ? -10.852 14.703 19.406 1 95.56 294 ILE B N 1
ATOM 4395 C CA . ILE B 1 294 ? -9.492 14.195 19.453 1 95.56 294 ILE B CA 1
ATOM 4396 C C . ILE B 1 294 ? -8.508 15.359 19.484 1 95.56 294 ILE B C 1
ATOM 4398 O O . ILE B 1 294 ? -7.293 15.164 19.375 1 95.56 294 ILE B O 1
ATOM 4402 N N . GLN B 1 295 ? -8.984 16.547 19.531 1 88.38 295 GLN B N 1
ATOM 4403 C CA . GLN B 1 295 ? -8.141 17.734 19.609 1 88.38 295 GLN B CA 1
ATOM 4404 C C . GLN B 1 295 ? -8.031 18.25 21.047 1 88.38 295 GLN B C 1
ATOM 4406 O O . GLN B 1 295 ? -8.938 18.031 21.844 1 88.38 295 GLN B O 1
#

Foldseek 3Di:
DCPPPDPDDPPPPPPPPPPPPPPPPPPPPPPPCCPVPVVPPPLADDPVVVVLVCVLFPQKDFLVLLLVLVVVVVVVVPAFAPQEAEEEQEEPDPLRCVSVVSVCVTHNDHQYQYYHQRARPVALVSLQVSLLPGPQQHEYEYETFGEWEQEPVSDIQWADDPPDPDTDGPPPLLVVLLVQLVCVVVVRHPPPPPDCDPVPNPSVVSNVLLNVCSVVLVPDPDNRSCSRVSSQVSRVVRVVVSLVVNLQSGAAKYWYWYFYWYGYYPSHTTITRTDFIFIAGRNSDTDDTCVVSSD/DCCPDDDPPPDPPPPPPPPPPPPPPPPPPPPPCCPVPPVPPPLADDPVVVVLVCVLFPQKDFLVLLLVLVVVVVVVVVAFAPQEAEEEQEEPDPLRCVSVVSVCVTHNDHQYQYYHQRARPVALVSLQVSLLPGPQQHEYEYETFGEWEQEPVSDTQWADDPPDPDTDGPPPLLVVLLVQLVCVVVVRHPPPPPDCPPVPNVSVVSNVLLNVCSVVLVPDPDNRSCSRVSSQVSRVVRVVVSLQVNLQSGAAKYWYWYFYWYGYYPSHTTITRTDFIFIAGRNSDTDDTCVVSSD

Secondary structure (DSSP, 8-state):
-------------------------------------------PPPHHHHHHHHHHSTT-EEHHHHHHHHHHHHHTTT--TTTEEEEEE--SSGGGHHHHHHHHHHH-SEEE---GGG--TTHHHHHHHHHHTS-TT-EEEEEE--EEEB-TT--BTEEEETTEEEEEESSHHHHHHHHHHHHHHTT----------GGGHHHHHHHHHTGGGHHHHHH-SSHHHHHHHHHHHHHHHHHHHHHHHHGGG-SSEEEEEEEEEEE--TTS--EEEEEEEEEE-TTS-EEEE-GGGG-/-------------------------------------------PPPHHHHHHHHHHSTT-EEHHHHHHHHHHHHHTTT--TTTEEEEEE--SSGGGHHHHHHHHHHH-SEEE---GGG--TTHHHHHHHHHHTS-TT-EEEEEE--EEEB-TT--BTEEEETTEEEEEESSHHHHHHHHHHHHHHTT----------GGGHHHHHHHHHTGGGHHHHHH-SSHHHHHHHHHHHHHHHHHHHHHHHHGGG-SSEEEEEEEEEEE--TTS--EEEEEEEEEE-TTS-EEEE-GGGG-

Sequence (590 aa):
MMFATRPAAINAARSVFRLRPSSAAFGNNNVADAATTQQKRLKTSSPEFDAVVKKAFPGAISNTDLVTKVVGVLEGKGFANGNTLLATSLCADELARVLEDEFVSVYGNNFNLGGLSGFPFAGNTGFGAMAAHIPDDGFCLLVHGPHVGICKNGQIGKVERQGIALVDNCCGSAIAASNYLKGITHGGAQITAKLQQFSDFQQGAVQELILPFGKRLSDAEDRMHELPYALYDSQEILVKDIVETGSGGIKKGLALLGGIQINTGPDSDDYFHPLRFDYFDENGVKVESLLPSIQMMFATRPAAINAARSVFRLRPSSAAFGNNNVADAATTQQKRLKTSSPEFDAVVKKAFPGAISNTDLVTKVVGVLEGKGFANGNTLLATSLCADELARVLEDEFVSVYGNNFNLGGLSGFPFAGNTGFGAMAAHIPDDGFCLLVHGPHVGICKNGQIGKVERQGIALVDNCCGSAIAASNYLKGITHGGAQITAKLQQFSDFQQGAVQELILPFGKRLSDAEDRMHELPYALYDSQEILVKDIVETGSGGIKKGLALLGGIQINTGPDSDDYFHPLRFDYFDENGVKVESLLPSIQ

InterPro domains:
  IPR040703 Limiting CO2-inducible protein B/C, beta carbonyic anhydrase domain [PF18599] (60-280)

Radius of gyration: 28.53 Å; Cα contacts (8 Å, |Δi|>4): 1128; chains: 2; bounding box: 91×112×90 Å

Solvent-accessible surface area (backbone atoms only — not comparable to full-atom values): 31346 Å² total; per-residue (Å²): 137,83,83,71,83,75,82,80,80,80,80,77,77,73,81,73,75,77,76,72,78,75,72,78,72,78,70,78,74,72,74,70,77,72,66,68,65,71,62,75,65,75,47,60,53,50,69,68,53,47,49,50,51,34,68,76,38,74,73,44,36,43,42,69,58,46,51,52,43,52,50,54,59,37,43,76,74,66,49,42,66,74,28,26,35,30,30,33,16,34,33,26,50,34,74,51,43,58,59,48,50,61,52,30,75,58,37,37,64,44,28,44,27,23,22,62,55,10,34,52,46,26,22,46,60,37,46,45,54,49,32,71,62,33,17,67,87,10,23,34,40,38,39,35,27,19,52,34,13,34,22,92,88,59,48,62,31,22,26,44,46,76,58,36,86,66,68,39,67,26,42,57,63,47,50,52,28,51,51,50,43,49,23,49,77,69,72,61,42,75,77,67,79,70,62,84,41,78,50,35,38,42,58,55,48,51,39,57,61,44,50,89,42,41,64,60,47,68,69,37,93,48,45,57,69,44,44,47,53,50,49,31,56,42,41,48,55,54,50,50,50,39,48,62,73,40,21,85,46,38,46,55,19,38,36,42,37,31,29,38,37,35,40,35,28,84,70,32,47,39,32,33,33,72,76,43,27,36,36,23,37,46,81,46,42,78,74,46,76,50,44,74,78,70,103,137,81,85,69,84,78,80,80,78,79,79,78,79,70,80,73,75,76,77,72,80,74,74,78,76,76,71,78,73,72,75,69,77,74,67,69,68,71,64,76,65,75,45,60,52,52,71,68,54,48,50,50,51,34,68,76,38,74,70,43,36,43,42,68,58,46,51,52,43,51,52,54,58,38,43,76,74,64,47,42,66,74,28,24,35,30,31,33,15,36,31,25,50,34,72,53,42,59,59,49,50,60,52,28,75,57,35,36,65,45,29,44,27,23,22,60,54,11,33,52,44,27,22,43,60,37,46,46,54,49,33,69,61,32,17,66,86,11,22,33,42,37,40,34,26,18,53,35,13,34,21,92,88,60,48,62,30,22,25,44,46,78,58,37,88,66,70,39,69,27,42,57,63,48,50,53,29,50,51,49,43,50,23,48,78,69,72,61,43,76,77,68,79,67,65,83,42,78,50,35,38,42,57,55,47,52,38,58,58,46,52,89,42,42,65,60,46,68,68,36,93,49,44,56,69,44,45,48,54,50,49,32,56,43,38,47,56,53,49,51,51,39,49,62,74,41,21,84,45,38,45,54,20,39,36,42,36,31,30,38,37,34,40,35,27,83,70,32,48,38,31,33,33,72,75,42,26,35,37,22,38,46,81,46,42,77,76,45,74,49,45,74,79,69,101